Protein AF-A0A7H2PPA9-F1 (afdb_monomer)

pLDDT: mean 79.66, std 12.67, range [35.0, 95.62]

Sequence (380 aa):
MSDEASFTESSIQNNFTGNILQLFRIFIILRNLSYNLKTSIPIDGLESSKLYAEFEMTAIRISDFPLFYSPKSELNQTVKNLYSDIKEIINPYNSVFNTTVFNHTDNFNTIWRITNEINNIYISNKSNFKNTQQSNDLYFKIKPQFDSIKSTFDSFLDSIKVKQEISEINNKLEEVKLKSSELDDLIKKFEDSNASFKVFEEKQLNEKTKAVYTEIYNSEYKLANYYRRYTIGVFSVIALIAGFNFILPTVLGLISYRNGNGFLVPSVDIFFFIKTVFMLLLTAPGWYFAKESAKHRQVAYKAKIISSELTALPYYLADLEVKDRHEMRMKMADKFFGQELYNDKKSDSSNVSEQTKATTEAIKTINALLIKSSKMSDTQ

Secondary structure (DSSP, 8-state):
-HHHHHHHHHHHHHHHHHHHHHHHHHHHHHHHHHHHTTTT--BTTB-HHHHHHHHHHHHHHHHHHHHH--TTSTHHHHHHHHHHHHHHHH-TTTT---TTGGGSHHHHHHHHHHHHHHHHHHHHHHTT----HHHHHHHHHHHHHHHHHHHHHHHHHHHHHHHHHHHHHHHHHHHHHHHHHHHHHHHHHHHHHHHHHHHHHHHHHHHHHHHHHHHHHHHHHHHHHHHHHHHHHHHHHHHHHHHHHHHHHHHHHHHHHHTTS---PPP--HHHHHHHHHHHHHHHHHHHHHHHHHHHHHHHHHHHHHHHHHHHHHHHHTTS-HHHHHHHHHHHHHHHSS--SS---TTSHHHHHHHHHHHHHHHHHHHHHHHHHHHHHS--

Foldseek 3Di:
DVPVVVVVLVVLLVLLLVLLLLLLLLLLVQLLLLVVVCVDDCQPPDHSVNSNVLSVVLSVLSLCVLQQDDSPDPCSVVSVVLSVQLCCLQCVDPPDGDSCLSVDNVSVVSVVVSSVVSVCVSVVRVVVRPVDVSSVVSSVVSVVVSVVSNVVSVVVSVVVVVVVVVVVVVVVVVVVVVVVVVVVVVVVVVVVVVLVVVLVVLVVVLVVVLVVLVVLLVVLLVLLVVLVVVLCVLVVVLVVLVCCLVVVQVVVLVVCVVVVNHRDGPPCDPVNVVSVVVSVVSVVSSVVSNVSSVQSNLLSVVSVVLSVCSVCLSVVLVPDDPVVSVVVVVVVCVVPPPDDSPDPPPPVVVVVVVVVVVVVVVVVVVVVVVVVVVVVVVPD

Organism: NCBI:txid1530123

Mean predicted aligned error: 17.65 Å

Nearest PDB structures (foldseek):
  8i7r-assembly1_F1  TM=2.744E-01  e=3.784E+00  Mus musculus
  9cpc-assembly1_3W  TM=2.564E-01  e=8.596E+00  Sus scrofa

Solvent-accessible surface area (backbone atoms only — not comparable to full-atom values): 20292 Å² total; per-residue (Å²): 126,68,66,67,56,56,53,55,53,54,50,43,41,49,52,41,53,49,38,49,53,51,45,31,52,50,28,53,49,52,20,56,50,29,57,66,44,68,79,78,69,78,53,91,82,50,54,43,70,56,51,25,52,51,27,49,52,48,26,52,54,52,72,47,42,37,49,61,48,58,56,88,42,76,58,41,59,51,48,48,50,56,36,50,61,52,41,53,60,38,34,75,64,88,79,52,71,49,86,61,41,76,78,36,69,68,50,39,52,51,53,50,51,50,51,50,49,54,49,50,55,48,62,74,38,60,86,58,60,55,90,42,69,70,23,50,54,50,29,67,67,46,47,63,56,55,51,53,52,49,52,54,54,50,53,51,50,50,54,49,52,53,52,51,52,52,51,53,50,51,53,53,50,52,52,51,51,51,54,50,53,54,48,54,53,49,50,50,54,48,52,56,51,51,54,54,48,52,56,50,53,54,50,56,58,44,49,56,56,34,47,55,28,50,50,50,20,54,53,30,42,51,51,17,50,52,28,44,51,52,21,52,49,45,51,49,51,41,49,49,54,53,45,50,66,54,49,51,46,50,51,49,15,51,51,33,36,74,69,72,71,43,78,52,59,76,75,93,47,72,67,57,54,53,52,49,54,49,44,58,59,50,45,54,61,26,50,50,29,46,52,52,17,52,50,29,40,53,35,17,52,51,28,47,50,51,30,49,51,56,67,48,42,62,69,69,40,67,84,46,56,76,69,58,38,52,54,52,49,50,57,47,43,62,62,65,55,86,56,63,70,70,67,82,63,86,70,57,60,57,60,53,48,48,50,51,46,53,51,49,51,49,51,50,50,53,51,52,50,53,54,53,53,56,60,61,66,77,69,120

Structure (mmCIF, N/CA/C/O backbone):
data_AF-A0A7H2PPA9-F1
#
_entry.id   AF-A0A7H2PPA9-F1
#
loop_
_atom_site.group_PDB
_atom_site.id
_atom_site.type_symbol
_atom_site.label_atom_id
_atom_site.label_alt_id
_atom_site.label_comp_id
_atom_site.label_asym_id
_atom_site.label_entity_id
_atom_site.label_seq_id
_atom_site.pdbx_PDB_ins_code
_atom_site.Cartn_x
_atom_site.Cartn_y
_atom_site.Cartn_z
_atom_site.occupancy
_atom_site.B_iso_or_equiv
_atom_site.auth_seq_id
_atom_site.auth_comp_id
_atom_site.auth_asym_id
_atom_site.auth_atom_id
_atom_site.pdbx_PDB_model_num
ATOM 1 N N . MET A 1 1 ? -35.315 -11.544 83.934 1.00 55.69 1 MET A N 1
ATOM 2 C CA . MET A 1 1 ? -36.183 -11.034 82.846 1.00 55.69 1 MET A CA 1
ATOM 3 C C . MET A 1 1 ? -35.522 -9.943 81.986 1.00 55.69 1 MET A C 1
ATOM 5 O O . MET A 1 1 ? -36.081 -9.638 80.945 1.00 55.69 1 MET A O 1
ATOM 9 N N . SER A 1 2 ? -34.356 -9.372 82.338 1.00 60.31 2 SER A N 1
ATOM 10 C CA . SER A 1 2 ? -33.661 -8.375 81.488 1.00 60.31 2 SER A CA 1
ATOM 11 C C . SER A 1 2 ? -32.943 -8.978 80.275 1.00 60.31 2 SER A C 1
ATOM 13 O O . SER A 1 2 ? -32.916 -8.367 79.209 1.00 60.31 2 SER A O 1
ATOM 15 N N . ASP A 1 3 ? -32.388 -10.182 80.418 1.00 56.28 3 ASP A N 1
ATOM 16 C CA . ASP A 1 3 ? -31.442 -10.712 79.427 1.00 56.28 3 ASP A CA 1
ATOM 17 C C . ASP A 1 3 ? -32.147 -11.242 78.166 1.00 56.28 3 ASP A C 1
ATOM 19 O O . ASP A 1 3 ? -31.686 -10.989 77.053 1.00 56.28 3 ASP A O 1
ATOM 23 N N . GLU A 1 4 ? -33.331 -11.851 78.303 1.00 60.19 4 GLU A N 1
ATOM 24 C CA . GLU A 1 4 ? -34.163 -12.301 77.169 1.00 60.19 4 GLU A CA 1
ATOM 25 C C . GLU A 1 4 ? -34.665 -11.147 76.287 1.00 60.19 4 GLU A C 1
ATOM 27 O O . GLU A 1 4 ? -34.706 -11.281 75.060 1.00 60.19 4 GLU A O 1
ATOM 32 N N . ALA A 1 5 ? -34.999 -9.998 76.887 1.00 62.50 5 ALA A N 1
ATOM 33 C CA . ALA A 1 5 ? -35.457 -8.813 76.159 1.00 62.50 5 ALA A CA 1
ATOM 34 C C . ALA A 1 5 ? -34.324 -8.176 75.332 1.00 62.50 5 ALA A C 1
ATOM 36 O O . ALA A 1 5 ? -34.537 -7.744 74.198 1.00 62.50 5 ALA A O 1
ATOM 37 N N . SER A 1 6 ? -33.097 -8.174 75.866 1.00 60.34 6 SER A N 1
ATOM 38 C CA . SER A 1 6 ? -31.919 -7.663 75.152 1.00 60.34 6 SER A CA 1
ATOM 39 C C . SER A 1 6 ? -31.550 -8.526 73.934 1.00 60.34 6 SER A C 1
ATOM 41 O O . SER A 1 6 ? -31.200 -8.007 72.869 1.00 60.34 6 SER A O 1
ATOM 43 N N . PHE A 1 7 ? -31.705 -9.849 74.054 1.00 64.12 7 PHE A N 1
ATOM 44 C CA . PHE A 1 7 ? -31.410 -10.793 72.981 1.00 64.12 7 PHE A CA 1
ATOM 45 C C . PHE A 1 7 ? -32.392 -10.647 71.809 1.00 64.12 7 PHE A C 1
ATOM 47 O O . PHE A 1 7 ? -31.973 -10.570 70.649 1.00 64.12 7 PHE A O 1
ATOM 54 N N . THR A 1 8 ? -33.691 -10.528 72.103 1.00 72.00 8 THR A N 1
ATOM 55 C CA . THR A 1 8 ? -34.739 -10.346 71.082 1.00 72.00 8 THR A CA 1
ATOM 56 C C . THR A 1 8 ? -34.594 -9.023 70.329 1.00 72.00 8 THR A C 1
ATOM 58 O O . THR A 1 8 ? -34.732 -9.001 69.105 1.00 72.00 8 THR A O 1
ATOM 61 N N . GLU A 1 9 ? -34.241 -7.934 71.015 1.00 74.50 9 GLU A N 1
ATOM 62 C CA . GLU A 1 9 ? -34.043 -6.625 70.382 1.00 74.50 9 GLU A CA 1
ATOM 63 C C . GLU A 1 9 ? -32.845 -6.612 69.416 1.00 74.50 9 GLU A C 1
ATOM 65 O O . GLU A 1 9 ? -32.954 -6.097 68.299 1.00 74.50 9 GLU A O 1
ATOM 70 N N . SER A 1 10 ? -31.740 -7.272 69.785 1.00 80.19 10 SER A N 1
ATOM 71 C CA . SER A 1 10 ? -30.561 -7.399 68.916 1.00 80.19 10 SER A CA 1
ATOM 72 C C . SER A 1 10 ? -30.845 -8.204 67.638 1.00 80.19 10 SER A C 1
ATOM 74 O O . SER A 1 10 ? -30.393 -7.840 66.550 1.00 80.19 10 SER A O 1
ATOM 76 N N . SER A 1 11 ? -31.650 -9.269 67.740 1.00 83.75 11 SER A N 1
ATOM 77 C CA . SER A 1 11 ? -32.014 -10.125 66.606 1.00 83.75 11 SER A CA 1
ATOM 78 C C . SER A 1 11 ? -32.877 -9.379 65.586 1.00 83.75 11 SER A C 1
ATOM 80 O O . SER A 1 11 ? -32.616 -9.433 64.382 1.00 83.75 11 SER A O 1
ATOM 82 N N . ILE A 1 12 ? -33.865 -8.613 66.059 1.00 83.94 12 ILE A N 1
ATOM 83 C CA . ILE A 1 12 ? -34.754 -7.811 65.207 1.00 83.94 12 ILE A CA 1
ATOM 84 C C . ILE A 1 12 ? -33.955 -6.743 64.446 1.00 83.94 12 ILE A C 1
ATOM 86 O O . ILE A 1 12 ? -34.128 -6.591 63.235 1.00 83.94 12 ILE A O 1
ATOM 90 N N . GLN A 1 13 ? -33.037 -6.051 65.128 1.00 85.00 13 GLN A N 1
ATOM 91 C CA . GLN A 1 13 ? -32.164 -5.050 64.513 1.00 85.00 13 GLN A CA 1
ATOM 92 C C . GLN A 1 13 ? -31.228 -5.649 63.456 1.00 85.00 13 GLN A C 1
ATOM 94 O O . GLN A 1 13 ? -31.059 -5.061 62.383 1.00 85.00 13 GLN A O 1
ATOM 99 N N . ASN A 1 14 ? -30.651 -6.820 63.730 1.00 86.88 14 ASN A N 1
ATOM 100 C CA . ASN A 1 14 ? -29.782 -7.517 62.784 1.00 86.88 14 ASN A CA 1
ATOM 101 C C . ASN A 1 14 ? -30.550 -7.976 61.537 1.00 86.88 14 ASN A C 1
ATOM 103 O O . ASN A 1 14 ? -30.066 -7.785 60.422 1.00 86.88 14 ASN A O 1
ATOM 107 N N . ASN A 1 15 ? -31.764 -8.508 61.704 1.00 88.12 15 ASN A N 1
ATOM 108 C CA . ASN A 1 15 ? -32.611 -8.935 60.587 1.00 88.12 15 ASN A CA 1
ATOM 109 C C . ASN A 1 15 ? -33.024 -7.756 59.695 1.00 88.12 15 ASN A C 1
ATOM 111 O O . ASN A 1 15 ? -32.914 -7.843 58.474 1.00 88.12 15 ASN A O 1
ATOM 115 N N . PHE A 1 16 ? -33.444 -6.638 60.295 1.00 89.12 16 PHE A N 1
ATOM 116 C CA . PHE A 1 16 ? -33.800 -5.423 59.557 1.00 89.12 16 PHE A CA 1
ATOM 117 C C . PHE A 1 16 ? -32.611 -4.882 58.754 1.00 89.12 16 PHE A C 1
ATOM 119 O O . PHE A 1 16 ? -32.708 -4.680 57.544 1.00 89.12 16 PHE A O 1
ATOM 126 N N . THR A 1 17 ? -31.461 -4.726 59.417 1.00 89.75 17 THR A N 1
ATOM 127 C CA . THR A 1 17 ? -30.213 -4.258 58.795 1.00 89.75 17 THR A CA 1
ATOM 128 C C . THR A 1 17 ? -29.793 -5.170 57.643 1.00 89.75 17 THR A C 1
ATOM 130 O O . THR A 1 17 ? -29.489 -4.695 56.550 1.00 89.75 17 THR A O 1
ATOM 133 N N . GLY A 1 18 ? -29.830 -6.488 57.864 1.00 91.62 18 GLY A N 1
ATOM 134 C CA . GLY A 1 18 ? -29.508 -7.485 56.849 1.00 91.62 18 GLY A CA 1
ATOM 135 C C . GLY A 1 18 ? -30.418 -7.386 55.627 1.00 91.62 18 GLY A C 1
ATOM 136 O O . GLY A 1 18 ? -29.920 -7.342 54.505 1.00 91.62 18 GLY A O 1
ATOM 137 N N . ASN A 1 19 ? -31.734 -7.282 55.825 1.00 92.31 19 ASN A N 1
ATOM 138 C CA . ASN A 1 19 ? -32.690 -7.192 54.719 1.00 92.31 19 ASN A CA 1
ATOM 139 C C . ASN A 1 19 ? -32.488 -5.921 53.881 1.00 92.31 19 ASN A C 1
ATOM 141 O O . ASN A 1 19 ? -32.487 -6.003 52.654 1.00 92.31 19 ASN A O 1
ATOM 145 N N . ILE A 1 20 ? -32.257 -4.763 54.513 1.00 93.06 20 ILE A N 1
ATOM 146 C CA . ILE A 1 20 ? -32.010 -3.504 53.788 1.00 93.06 20 ILE A CA 1
ATOM 147 C C . ILE A 1 20 ? -30.707 -3.576 52.988 1.00 93.06 20 ILE A C 1
ATOM 149 O O . ILE A 1 20 ? -30.682 -3.183 51.824 1.00 93.06 20 ILE A O 1
ATOM 153 N N . LEU A 1 21 ? -29.632 -4.115 53.568 1.00 92.81 21 LEU A N 1
ATOM 154 C CA . LEU A 1 21 ? -28.358 -4.280 52.860 1.00 92.81 21 LEU A CA 1
ATOM 155 C C . LEU A 1 21 ? -28.483 -5.217 51.656 1.00 92.81 21 LEU A C 1
ATOM 157 O O . LEU A 1 21 ? -27.908 -4.947 50.601 1.00 92.81 21 LEU A O 1
ATOM 161 N N . GLN A 1 22 ? -29.247 -6.303 51.787 1.00 92.44 22 GLN A N 1
ATOM 162 C CA . GLN A 1 22 ? -29.482 -7.223 50.676 1.00 92.44 22 GLN A CA 1
ATOM 163 C C . GLN A 1 22 ? -30.367 -6.601 49.593 1.00 92.44 22 GLN A C 1
ATOM 165 O O . GLN A 1 22 ? -30.058 -6.751 48.412 1.00 92.44 22 GLN A O 1
ATOM 170 N N . LEU A 1 23 ? -31.411 -5.856 49.970 1.00 93.44 23 LEU A N 1
ATOM 171 C CA . LEU A 1 23 ? -32.220 -5.075 49.031 1.00 93.44 23 LEU A CA 1
ATOM 172 C C . LEU A 1 23 ? -31.363 -4.060 48.271 1.00 93.44 23 LEU A C 1
ATOM 174 O O . LEU A 1 23 ? -31.394 -4.023 47.044 1.00 93.44 23 LEU A O 1
ATOM 178 N N . PHE A 1 24 ? -30.535 -3.294 48.981 1.00 95.25 24 PHE A N 1
ATOM 179 C CA . PHE A 1 24 ? -29.609 -2.344 48.372 1.00 95.25 24 PHE A CA 1
ATOM 180 C C . PHE A 1 24 ? -28.678 -3.031 47.370 1.00 95.25 24 PHE A C 1
ATOM 182 O O . PHE A 1 24 ? -28.563 -2.605 46.221 1.00 95.25 24 PHE A O 1
ATOM 189 N N . ARG A 1 25 ? -28.057 -4.144 47.780 1.00 93.50 25 ARG A N 1
ATOM 190 C CA . ARG A 1 25 ? -27.177 -4.941 46.921 1.00 93.50 25 ARG A CA 1
ATOM 191 C C . ARG A 1 25 ? -27.890 -5.395 45.651 1.00 93.50 25 ARG A C 1
ATOM 193 O O . ARG A 1 25 ? -27.330 -5.285 44.566 1.00 93.50 25 ARG A O 1
ATOM 200 N N . ILE A 1 26 ? -29.117 -5.881 45.785 1.00 93.19 26 ILE A N 1
ATOM 201 C CA . ILE A 1 26 ? -29.954 -6.314 44.670 1.00 93.19 26 ILE A CA 1
ATOM 202 C C . ILE A 1 26 ? -30.191 -5.172 43.676 1.00 93.19 26 ILE A C 1
ATOM 204 O O . ILE A 1 26 ? -29.949 -5.352 42.484 1.00 93.19 26 ILE A O 1
ATOM 208 N N . PHE A 1 27 ? -30.589 -3.991 44.148 1.00 94.50 27 PHE A N 1
ATOM 209 C CA . PHE A 1 27 ? -30.858 -2.849 43.271 1.00 94.50 27 PHE A CA 1
ATOM 210 C C . PHE A 1 27 ? -29.602 -2.320 42.572 1.00 94.50 27 PHE A C 1
ATOM 212 O O . PHE A 1 27 ? -29.665 -1.939 41.405 1.00 94.50 27 PHE A O 1
ATOM 219 N N . ILE A 1 28 ? -28.440 -2.380 43.224 1.00 93.62 28 ILE A N 1
ATOM 220 C CA . ILE A 1 28 ? -27.158 -2.056 42.586 1.00 93.62 28 ILE A CA 1
ATOM 221 C C . ILE A 1 28 ? -26.791 -3.080 41.495 1.00 93.62 28 ILE A C 1
ATOM 223 O O . ILE A 1 28 ? -26.263 -2.703 40.445 1.00 93.62 28 ILE A O 1
ATOM 227 N N . ILE A 1 29 ? -27.110 -4.365 41.686 1.00 91.00 29 ILE A N 1
ATOM 228 C CA . ILE A 1 29 ? -26.921 -5.373 40.632 1.00 91.00 29 ILE A CA 1
ATOM 229 C C . ILE A 1 29 ? -27.887 -5.122 39.466 1.00 91.00 29 ILE A C 1
ATOM 231 O O . ILE A 1 29 ? -27.452 -5.125 38.315 1.00 91.00 29 ILE A O 1
ATOM 235 N N . LEU A 1 30 ? -29.168 -4.848 39.743 1.00 91.25 30 LEU A N 1
ATOM 236 C CA . LEU A 1 30 ? -30.161 -4.507 38.715 1.00 91.25 30 LEU A CA 1
ATOM 237 C C . LEU A 1 30 ? -29.747 -3.265 37.914 1.00 91.25 30 LEU A C 1
ATOM 239 O O . LEU A 1 30 ? -29.817 -3.278 36.685 1.00 91.25 30 LEU A O 1
ATOM 243 N N . ARG A 1 31 ? -29.217 -2.235 38.586 1.00 92.62 31 ARG A N 1
ATOM 244 C CA . ARG A 1 31 ? -28.591 -1.066 37.952 1.00 92.62 31 ARG A CA 1
ATOM 245 C C . ARG A 1 31 ? -27.477 -1.492 36.990 1.00 92.62 31 ARG A C 1
ATOM 247 O O . ARG A 1 31 ? -27.517 -1.132 35.815 1.00 92.62 31 ARG A O 1
ATOM 254 N N . ASN A 1 32 ? -26.511 -2.293 37.440 1.00 90.19 32 ASN A N 1
ATOM 255 C CA . ASN A 1 32 ? -25.398 -2.736 36.590 1.00 90.19 32 ASN A CA 1
ATOM 256 C C . ASN A 1 32 ? -25.862 -3.586 35.392 1.00 90.19 32 ASN A C 1
ATOM 258 O O . ASN A 1 32 ? -25.313 -3.466 34.299 1.00 90.19 32 ASN A O 1
ATOM 262 N N . LEU A 1 33 ? -26.891 -4.416 35.563 1.00 87.62 33 LEU A N 1
ATOM 263 C CA . LEU A 1 33 ? -27.477 -5.185 34.465 1.00 87.62 33 LEU A CA 1
ATOM 264 C C . LEU A 1 33 ? -28.202 -4.295 33.453 1.00 87.62 33 LEU A C 1
ATOM 266 O O . LEU A 1 33 ? -28.014 -4.465 32.250 1.00 87.62 33 LEU A O 1
ATOM 270 N N . SER A 1 34 ? -28.967 -3.307 33.923 1.00 87.75 34 SER A N 1
ATOM 271 C CA . SER A 1 34 ? -29.642 -2.342 33.046 1.00 87.75 34 SER A CA 1
ATOM 272 C C . SER A 1 34 ? -28.659 -1.524 32.198 1.00 87.75 34 SER A C 1
ATOM 274 O O . SER A 1 34 ? -28.964 -1.194 31.053 1.00 87.75 34 SER A O 1
ATOM 276 N N . TYR A 1 35 ? -27.445 -1.274 32.707 1.00 85.88 35 TYR A N 1
ATOM 277 C CA . TYR A 1 35 ? -26.369 -0.650 31.936 1.00 85.88 35 TYR A CA 1
ATOM 278 C C . TYR A 1 35 ? -25.933 -1.521 30.748 1.00 85.88 35 TYR A C 1
ATOM 280 O O . TYR A 1 35 ? -25.813 -1.022 29.629 1.00 85.88 35 TYR A O 1
ATOM 288 N N . ASN A 1 36 ? -25.755 -2.827 30.967 1.00 79.31 36 ASN A N 1
ATOM 289 C CA . ASN A 1 36 ? -25.350 -3.769 29.917 1.00 79.31 36 ASN A CA 1
ATOM 290 C C . ASN A 1 36 ? -26.446 -4.002 28.860 1.00 79.31 36 ASN A C 1
ATOM 292 O O . ASN A 1 36 ? -26.137 -4.285 27.702 1.00 79.31 36 ASN A O 1
ATOM 296 N N . LEU A 1 37 ? -27.718 -3.822 29.227 1.00 73.56 37 LEU A N 1
ATOM 297 C CA . LEU A 1 37 ? -28.871 -3.940 28.325 1.00 73.56 37 LEU A CA 1
ATOM 298 C C . LEU A 1 37 ? -29.005 -2.800 27.303 1.00 73.56 37 LEU A C 1
ATOM 300 O O . LEU A 1 37 ? -29.861 -2.876 26.423 1.00 73.56 37 LEU A O 1
ATOM 304 N N . LYS A 1 38 ? -28.140 -1.773 27.334 1.00 60.12 38 LYS A N 1
ATOM 305 C CA . LYS A 1 38 ? -28.051 -0.738 26.279 1.00 60.12 38 LYS A CA 1
ATOM 306 C C . LYS A 1 38 ? -27.829 -1.289 24.859 1.00 60.12 38 LYS A C 1
ATOM 308 O O . LYS A 1 38 ? -27.916 -0.533 23.899 1.00 60.12 38 LYS A O 1
ATOM 313 N N . THR A 1 39 ? -27.625 -2.592 24.708 1.00 52.12 39 THR A N 1
ATOM 314 C CA . THR A 1 39 ? -27.457 -3.317 23.447 1.00 52.12 39 THR A CA 1
ATOM 315 C C . THR A 1 39 ? -28.772 -3.838 22.829 1.00 52.12 39 THR A C 1
ATOM 317 O O . THR A 1 39 ? -28.777 -4.917 22.257 1.00 52.12 39 THR A O 1
ATOM 320 N N . SER A 1 40 ? -29.856 -3.042 22.820 1.00 47.12 40 SER A N 1
ATOM 321 C CA . SER A 1 40 ? -31.049 -3.193 21.936 1.00 47.12 40 SER A CA 1
ATOM 322 C C . SER A 1 40 ? -32.228 -4.102 22.345 1.00 47.12 40 SER A C 1
ATOM 324 O O . SER A 1 40 ? -32.910 -4.633 21.474 1.00 47.12 40 SER A O 1
ATOM 326 N N . ILE A 1 41 ? -32.570 -4.221 23.634 1.00 53.03 41 ILE A N 1
ATOM 327 C CA . ILE A 1 41 ? -33.858 -4.836 24.025 1.00 53.03 41 ILE A CA 1
ATOM 328 C C . ILE A 1 41 ? -34.828 -3.743 24.501 1.00 53.03 41 ILE A C 1
ATOM 330 O O . ILE A 1 41 ? -34.641 -3.211 25.597 1.00 53.03 41 ILE A O 1
ATOM 334 N N . PRO A 1 42 ? -35.849 -3.365 23.706 1.00 53.09 42 PRO A N 1
ATOM 335 C CA . PRO A 1 42 ? -36.937 -2.530 24.196 1.00 53.09 42 PRO A CA 1
ATOM 336 C C . PRO A 1 42 ? -37.785 -3.353 25.174 1.00 53.09 42 PRO A C 1
ATOM 338 O O . PRO A 1 42 ? -38.498 -4.267 24.771 1.00 53.09 42 PRO A O 1
ATOM 341 N N . ILE A 1 43 ? -37.696 -3.030 26.463 1.00 60.06 43 ILE A N 1
ATOM 342 C CA . ILE A 1 43 ? -38.584 -3.570 27.496 1.00 60.06 43 ILE A CA 1
ATOM 343 C C . ILE A 1 43 ? -39.748 -2.582 27.610 1.00 60.06 43 ILE A C 1
ATOM 345 O O . ILE A 1 43 ? -39.569 -1.488 28.142 1.00 60.06 43 ILE A O 1
ATOM 349 N N . ASP A 1 44 ? -40.899 -2.918 27.024 1.00 61.50 44 ASP A N 1
ATOM 350 C CA . ASP A 1 44 ? -42.163 -2.165 27.133 1.00 61.50 44 ASP A CA 1
ATOM 351 C C . ASP A 1 44 ? -42.050 -0.635 26.924 1.00 61.50 44 ASP A C 1
ATOM 353 O O . ASP A 1 44 ? -42.719 0.163 27.579 1.00 61.50 44 ASP A O 1
ATOM 357 N N . GLY A 1 45 ? -41.181 -0.193 26.006 1.00 64.25 45 GLY A N 1
ATOM 358 C CA . GLY A 1 45 ? -41.003 1.229 25.676 1.00 64.25 45 GLY A CA 1
ATOM 359 C C . GLY A 1 45 ? -40.210 2.057 26.699 1.00 64.25 45 GLY A C 1
ATOM 360 O O . GLY A 1 45 ? -40.049 3.264 26.499 1.00 64.25 45 GLY A O 1
ATOM 361 N N . LEU A 1 46 ? -39.670 1.448 27.764 1.00 69.06 46 LEU A N 1
ATOM 362 C CA . LEU A 1 46 ? -38.721 2.111 28.659 1.00 69.06 46 LEU A CA 1
ATOM 363 C C . LEU A 1 46 ? -37.302 2.057 28.079 1.00 69.06 46 LEU A C 1
ATOM 365 O O . LEU A 1 46 ? -36.743 0.993 27.819 1.00 69.06 46 LEU A O 1
ATOM 369 N N . GLU A 1 47 ? -36.682 3.227 27.927 1.00 77.62 47 GLU A N 1
ATOM 370 C CA . GLU A 1 47 ? -35.264 3.317 27.582 1.00 77.62 47 GLU A CA 1
ATOM 371 C C . GLU A 1 47 ? -34.396 2.762 28.723 1.00 77.62 47 GLU A C 1
ATOM 373 O O . GLU A 1 47 ? -34.606 3.071 29.899 1.00 77.62 47 GLU A O 1
ATOM 378 N N . SER A 1 48 ? -33.359 1.995 28.383 1.00 74.88 48 SER A N 1
ATOM 379 C CA . SER A 1 48 ? -32.411 1.419 29.352 1.00 74.88 48 SER A CA 1
ATOM 380 C C . SER A 1 48 ? -31.695 2.474 30.206 1.00 74.88 48 SER A C 1
ATOM 382 O O . SER A 1 48 ? -31.354 2.216 31.359 1.00 74.88 48 SER A O 1
ATOM 384 N N . SER A 1 49 ? -31.523 3.690 29.680 1.00 80.75 49 SER A N 1
ATOM 385 C CA . SER A 1 49 ? -31.034 4.859 30.422 1.00 80.75 49 SER A CA 1
ATOM 386 C C . SER A 1 49 ? -31.949 5.235 31.593 1.00 80.75 49 SER A C 1
ATOM 388 O O . SER A 1 49 ? -31.455 5.549 32.676 1.00 80.75 49 SER A O 1
ATOM 390 N N . LYS A 1 50 ? -33.272 5.169 31.398 1.00 87.69 50 LYS A N 1
ATOM 391 C CA . LYS A 1 50 ? -34.274 5.477 32.426 1.00 87.69 50 LYS A CA 1
ATOM 392 C C . LYS A 1 50 ? -34.313 4.387 33.495 1.00 87.69 50 LYS A C 1
ATOM 394 O O . LYS A 1 50 ? -34.368 4.710 34.675 1.00 87.69 50 LYS A O 1
ATOM 399 N N . LEU A 1 51 ? -34.202 3.116 33.095 1.00 88.56 51 LEU A N 1
ATOM 400 C CA . LEU A 1 51 ? -34.123 1.984 34.030 1.00 88.56 51 LEU A CA 1
ATOM 401 C C . LEU A 1 51 ? -32.892 2.061 34.936 1.00 88.56 51 LEU A C 1
ATOM 403 O O . LEU A 1 51 ? -33.007 1.884 36.147 1.00 88.56 51 LEU A O 1
ATOM 407 N N . TYR A 1 52 ? -31.731 2.377 34.359 1.00 91.25 52 TYR A N 1
ATOM 408 C CA . TYR A 1 52 ? -30.501 2.579 35.121 1.00 91.25 52 TYR A CA 1
ATOM 409 C C . TYR A 1 52 ? -30.675 3.653 36.198 1.00 91.25 52 TYR A C 1
ATOM 411 O O . TYR A 1 52 ? -30.378 3.408 37.369 1.00 91.25 52 TYR A O 1
ATOM 419 N N . ALA A 1 53 ? -31.196 4.819 35.804 1.00 92.69 53 ALA A N 1
ATOM 420 C CA . ALA A 1 53 ? -31.419 5.931 36.717 1.00 92.69 53 ALA A CA 1
ATOM 421 C C . ALA A 1 53 ? -32.418 5.564 37.824 1.00 92.69 53 ALA A C 1
ATOM 423 O O . ALA A 1 53 ? -32.186 5.883 38.988 1.00 92.69 53 ALA A O 1
ATOM 424 N N . GLU A 1 54 ? -33.495 4.848 37.495 1.00 93.75 54 GLU A N 1
ATOM 425 C CA . GLU A 1 54 ? -34.508 4.487 38.487 1.00 93.75 54 GLU A CA 1
ATOM 426 C C . GLU A 1 54 ? -33.987 3.471 39.514 1.00 93.75 54 GLU A C 1
ATOM 428 O O . GLU A 1 54 ? -34.243 3.615 40.713 1.00 93.75 54 GLU A O 1
ATOM 433 N N . PHE A 1 55 ? -33.202 2.474 39.091 1.00 94.38 55 PHE A N 1
ATOM 434 C CA . PHE A 1 55 ? -32.583 1.529 40.025 1.00 94.38 55 PHE A CA 1
ATOM 435 C C . PHE A 1 55 ? -31.508 2.183 40.894 1.00 94.38 55 PHE A C 1
ATOM 437 O O . PHE A 1 55 ? -31.411 1.862 42.080 1.00 94.38 55 PHE A O 1
ATOM 444 N N . GLU A 1 56 ? -30.749 3.138 40.352 1.00 94.75 56 GLU A N 1
ATOM 445 C CA . GLU A 1 56 ? -29.813 3.943 41.139 1.00 94.75 56 GLU A CA 1
ATOM 446 C C . GLU A 1 56 ? -30.540 4.785 42.194 1.00 94.75 56 GLU A C 1
ATOM 448 O O . GLU A 1 56 ? -30.195 4.729 43.377 1.00 94.75 56 GLU A O 1
ATOM 453 N N . MET A 1 57 ? -31.594 5.501 41.798 1.00 95.31 57 MET A N 1
ATOM 454 C CA . MET A 1 57 ? -32.408 6.287 42.725 1.00 95.31 57 MET A CA 1
ATOM 455 C C . MET A 1 57 ? -33.053 5.409 43.795 1.00 95.31 57 MET A C 1
ATOM 457 O O . MET A 1 57 ? -33.093 5.784 44.966 1.00 95.31 57 MET A O 1
ATOM 461 N N . THR A 1 58 ? -33.510 4.216 43.430 1.00 95.62 58 THR A N 1
ATOM 462 C CA . THR A 1 58 ? -34.116 3.274 44.376 1.00 95.62 58 THR A CA 1
ATOM 463 C C . THR A 1 58 ? -33.098 2.726 45.369 1.00 95.62 58 THR A C 1
ATOM 465 O O . THR A 1 58 ? -33.390 2.679 46.562 1.00 95.62 58 THR A O 1
ATOM 468 N N . ALA A 1 59 ? -31.874 2.417 44.933 1.00 95.00 59 ALA A N 1
ATOM 469 C CA . ALA A 1 59 ? -30.786 2.062 45.842 1.00 95.00 59 ALA A CA 1
ATOM 470 C C . ALA A 1 59 ? -30.479 3.200 46.836 1.00 95.00 59 ALA A C 1
ATOM 472 O O . ALA A 1 59 ? -30.337 2.950 48.033 1.00 95.00 59 ALA A O 1
ATOM 473 N N . ILE A 1 60 ? -30.445 4.455 46.373 1.00 94.25 60 ILE A N 1
ATOM 474 C CA . ILE A 1 60 ? -30.247 5.623 47.248 1.00 94.25 60 ILE A CA 1
ATOM 475 C C . ILE A 1 60 ? -31.370 5.712 48.292 1.00 94.25 60 ILE A C 1
ATOM 477 O O . ILE A 1 60 ? -31.080 5.798 49.485 1.00 94.25 60 ILE A O 1
ATOM 481 N N . ARG A 1 61 ? -32.638 5.587 47.873 1.00 94.62 61 ARG A N 1
ATOM 482 C CA . ARG A 1 61 ? -33.803 5.597 48.781 1.00 94.62 61 ARG A CA 1
ATOM 483 C C . ARG A 1 61 ? -33.702 4.506 49.853 1.00 94.62 61 ARG A C 1
ATOM 485 O O . ARG A 1 61 ? -33.944 4.790 51.022 1.00 94.62 61 ARG A O 1
ATOM 492 N N . ILE A 1 62 ? -33.306 3.286 49.478 1.00 93.44 62 ILE A N 1
ATOM 493 C CA . ILE A 1 62 ? -33.095 2.169 50.418 1.00 93.44 62 ILE A CA 1
ATOM 494 C C . ILE A 1 62 ? -31.992 2.508 51.429 1.00 93.44 62 ILE A C 1
ATOM 496 O O . ILE A 1 62 ? -32.135 2.211 52.614 1.00 93.44 62 ILE A O 1
ATOM 500 N N . SER A 1 63 ? -30.904 3.147 50.986 1.00 92.81 63 SER A N 1
ATOM 501 C CA . SER A 1 63 ? -29.791 3.518 51.873 1.00 92.81 63 SER A CA 1
ATOM 502 C C . SER A 1 63 ? -30.178 4.551 52.938 1.00 92.81 63 SER A C 1
ATOM 504 O O . SER A 1 63 ? -29.559 4.596 54.001 1.00 92.81 63 SER A O 1
ATOM 506 N N . ASP A 1 64 ? -31.238 5.322 52.686 1.00 90.88 64 ASP A N 1
ATOM 507 C CA . ASP A 1 64 ? -31.771 6.312 53.617 1.00 90.88 64 ASP A CA 1
ATOM 508 C C . ASP A 1 64 ? -32.798 5.716 54.599 1.00 90.88 64 ASP A C 1
ATOM 510 O O . ASP A 1 64 ? -33.130 6.359 55.588 1.00 90.88 64 ASP A O 1
ATOM 514 N N . PHE A 1 65 ? -33.302 4.490 54.392 1.00 90.06 65 PHE A N 1
ATOM 515 C CA . PHE A 1 65 ? -34.307 3.876 55.280 1.00 90.06 65 PHE A CA 1
ATOM 516 C C . PHE A 1 65 ? -33.930 3.900 56.775 1.00 90.06 65 PHE A C 1
ATOM 518 O O . PHE A 1 65 ? -34.798 4.228 57.588 1.00 90.06 65 PHE A O 1
ATOM 525 N N . PRO A 1 66 ? -32.673 3.640 57.185 1.00 87.12 66 PRO A N 1
ATOM 526 C CA . PRO A 1 66 ? -32.285 3.741 58.592 1.00 87.12 66 PRO A CA 1
ATOM 527 C C . PRO A 1 66 ? -32.477 5.136 59.216 1.00 87.12 66 PRO A C 1
ATOM 529 O O . PRO A 1 66 ? -32.558 5.231 60.435 1.00 87.12 66 PRO A O 1
ATOM 532 N N . LEU A 1 67 ? -32.574 6.205 58.412 1.00 81.44 67 LEU A N 1
ATOM 533 C CA . LEU A 1 67 ? -32.845 7.567 58.893 1.00 81.44 67 LEU A CA 1
ATOM 534 C C . LEU A 1 67 ? -34.305 7.778 59.300 1.00 81.44 67 LEU A C 1
ATOM 536 O O . LEU A 1 67 ? -34.596 8.636 60.132 1.00 81.44 67 LEU A O 1
ATOM 540 N N . PHE A 1 68 ? -35.225 7.031 58.693 1.00 78.19 68 PHE A N 1
ATOM 541 C CA . PHE A 1 68 ? -36.661 7.235 58.880 1.00 78.19 68 PHE A CA 1
ATOM 542 C C . PHE A 1 68 ? -37.290 6.192 59.810 1.00 78.19 68 PHE A C 1
ATOM 544 O O . PHE A 1 68 ? -38.377 6.434 60.336 1.00 78.19 68 PHE A O 1
ATOM 551 N N . TYR A 1 69 ? -36.636 5.042 60.031 1.00 77.31 69 TYR A N 1
ATOM 552 C CA . TYR A 1 69 ? -37.276 3.895 60.680 1.00 77.31 69 TYR A CA 1
ATOM 553 C C . TYR A 1 69 ? -36.399 3.167 61.692 1.00 77.31 69 TYR A C 1
ATOM 555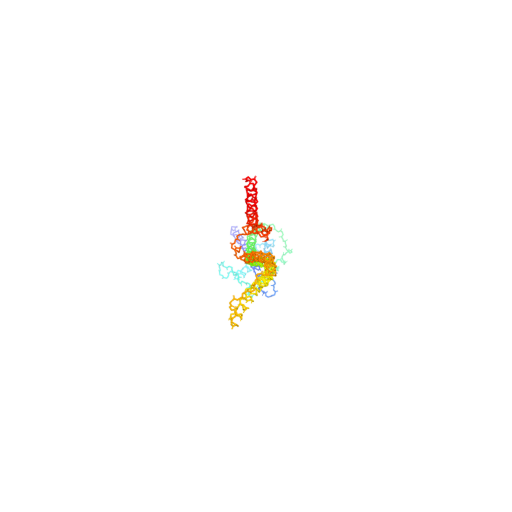 O O . TYR A 1 69 ? -35.230 2.870 61.452 1.00 77.31 69 TYR A O 1
ATOM 563 N N . SER A 1 70 ? -37.032 2.774 62.800 1.00 76.69 70 SER A N 1
ATOM 564 C CA . SER A 1 70 ? -36.445 1.865 63.778 1.00 76.69 70 SER A CA 1
ATOM 565 C C . SER A 1 70 ? -36.775 0.397 63.449 1.00 76.69 70 SER A C 1
ATOM 567 O O . SER A 1 70 ? -37.812 0.114 62.833 1.00 76.69 70 SER A O 1
ATOM 569 N N . PRO A 1 71 ? -35.962 -0.571 63.918 1.00 76.69 71 PRO A N 1
ATOM 570 C CA . PRO A 1 71 ? -36.202 -2.002 63.695 1.00 76.69 71 PRO A CA 1
ATOM 571 C C . PRO A 1 71 ? -37.532 -2.534 64.251 1.00 76.69 71 PRO A C 1
ATOM 573 O O . PRO A 1 71 ? -37.998 -3.592 63.831 1.00 76.69 71 PRO A O 1
ATOM 576 N N . LYS A 1 72 ? -38.137 -1.815 65.208 1.00 76.38 72 LYS A N 1
ATOM 577 C CA . LYS A 1 72 ? -39.417 -2.165 65.844 1.00 76.38 72 LYS A CA 1
ATOM 578 C C . LYS A 1 72 ? -40.640 -1.641 65.072 1.00 76.38 72 LYS A C 1
ATOM 580 O O . LYS A 1 72 ? -41.762 -1.859 65.511 1.00 76.38 72 LYS A O 1
ATOM 585 N N . SER A 1 73 ? -40.438 -0.925 63.965 1.00 77.19 73 SER A N 1
ATOM 586 C CA . SER A 1 73 ? -41.530 -0.390 63.145 1.00 77.19 73 SER A CA 1
ATOM 587 C C . SER A 1 73 ? -42.241 -1.480 62.334 1.00 77.19 73 SER A C 1
ATOM 589 O O . SER A 1 73 ? -41.641 -2.496 61.975 1.00 77.19 73 SER A O 1
ATOM 591 N N . GLU A 1 74 ? -43.505 -1.233 61.975 1.00 81.00 74 GLU A N 1
ATOM 592 C CA . GLU A 1 74 ? -44.278 -2.077 61.043 1.00 81.00 74 GLU A CA 1
ATOM 593 C C . GLU A 1 74 ? -43.549 -2.275 59.702 1.00 81.00 74 GLU A C 1
ATOM 595 O O . GLU A 1 74 ? -43.666 -3.322 59.064 1.00 81.00 74 GLU A O 1
ATOM 600 N N . LEU A 1 75 ? -42.697 -1.314 59.326 1.00 79.88 75 LEU A N 1
ATOM 601 C CA . LEU A 1 75 ? -41.896 -1.371 58.113 1.00 79.88 75 LEU A CA 1
ATOM 602 C C . LEU A 1 75 ? -40.905 -2.538 58.088 1.00 79.88 75 LEU A C 1
ATOM 604 O O . LEU A 1 75 ? -40.524 -2.974 57.008 1.00 79.88 75 LEU A O 1
ATOM 608 N N . ASN A 1 76 ? -40.477 -3.073 59.233 1.00 84.44 76 ASN A N 1
ATOM 609 C CA . ASN A 1 76 ? -39.578 -4.227 59.236 1.00 84.44 76 ASN A CA 1
ATOM 610 C C . ASN A 1 76 ? -40.217 -5.432 58.521 1.00 84.44 76 ASN A C 1
ATOM 612 O O . ASN A 1 76 ? -39.558 -6.117 57.736 1.00 84.44 76 ASN A O 1
ATOM 616 N N . GLN A 1 77 ? -41.522 -5.645 58.722 1.00 88.38 77 GLN A N 1
ATOM 617 C CA . GLN A 1 77 ? -42.251 -6.698 58.023 1.00 88.38 77 GLN A CA 1
ATOM 618 C C . GLN A 1 77 ? -42.403 -6.374 56.531 1.00 88.38 77 GLN A C 1
ATOM 620 O O . GLN A 1 77 ? -42.198 -7.257 55.701 1.00 88.38 77 GLN A O 1
ATOM 625 N N . THR A 1 78 ? -42.673 -5.114 56.178 1.00 89.75 78 THR A N 1
ATOM 626 C CA . THR A 1 78 ? -42.728 -4.667 54.776 1.00 89.75 78 THR A CA 1
ATOM 627 C C . THR A 1 78 ? -41.393 -4.883 54.065 1.00 89.75 78 THR A C 1
ATOM 629 O O . THR A 1 78 ? -41.349 -5.523 53.023 1.00 89.75 78 THR A O 1
ATOM 632 N N . VAL A 1 79 ? -40.280 -4.443 54.655 1.00 88.06 79 VAL A N 1
ATOM 633 C CA . VAL A 1 79 ? -38.919 -4.630 54.125 1.00 88.06 79 VAL A CA 1
ATOM 634 C C . VAL A 1 79 ? -38.589 -6.113 53.964 1.00 88.06 79 VAL A C 1
ATOM 636 O O . VAL A 1 79 ? -37.992 -6.506 52.964 1.00 88.06 79 VAL A O 1
ATOM 639 N N . LYS A 1 80 ? -38.999 -6.955 54.919 1.00 92.06 80 LYS A N 1
ATOM 640 C CA . LYS A 1 80 ? -38.832 -8.409 54.827 1.00 92.06 80 LYS A CA 1
ATOM 641 C C . LYS A 1 80 ? -39.615 -9.003 53.652 1.00 92.06 80 LYS A C 1
ATOM 643 O O . LYS A 1 80 ? -39.061 -9.832 52.936 1.00 92.06 80 LYS A O 1
ATOM 648 N N . ASN A 1 81 ? -40.860 -8.573 53.444 1.00 92.88 81 ASN A N 1
ATOM 649 C CA . ASN A 1 81 ? -41.691 -9.024 52.326 1.00 92.88 81 ASN A CA 1
ATOM 650 C C . ASN A 1 81 ? -41.090 -8.573 50.986 1.00 92.88 81 ASN A C 1
ATOM 652 O O . ASN A 1 81 ? -40.842 -9.408 50.125 1.00 92.88 81 ASN A O 1
ATOM 656 N N . LEU A 1 82 ? -40.731 -7.290 50.859 1.00 91.81 82 LEU A N 1
ATOM 657 C CA . LEU A 1 82 ? -40.070 -6.739 49.670 1.00 91.81 82 LEU A CA 1
ATOM 658 C C . LEU A 1 82 ? -38.781 -7.492 49.324 1.00 91.81 82 LEU A C 1
ATOM 660 O O . LEU A 1 82 ? -38.528 -7.802 48.161 1.00 91.81 82 LEU A O 1
ATOM 664 N N . TYR A 1 83 ? -37.964 -7.797 50.337 1.00 92.25 83 TYR A N 1
ATOM 665 C CA . TYR A 1 83 ? -36.757 -8.596 50.158 1.00 92.25 83 TYR A CA 1
ATOM 666 C C . TYR A 1 83 ? -37.075 -10.021 49.688 1.00 92.25 83 TYR A C 1
ATOM 668 O O . TYR A 1 83 ? -36.402 -10.524 48.793 1.00 92.25 83 TYR A O 1
ATOM 676 N N . SER A 1 84 ? -38.082 -10.671 50.274 1.00 92.19 84 SER A N 1
ATOM 677 C CA . SER A 1 84 ? -38.487 -12.025 49.889 1.00 92.19 84 SER A CA 1
ATOM 678 C C . SER A 1 84 ? -38.956 -12.077 48.435 1.00 92.19 84 SER A C 1
ATOM 680 O O . SER A 1 84 ? -38.432 -12.882 47.666 1.00 92.19 84 SER A O 1
ATOM 682 N N . ASP A 1 85 ? -39.859 -11.169 48.052 1.00 90.88 85 ASP A N 1
ATOM 683 C CA . ASP A 1 85 ? -40.424 -11.082 46.703 1.00 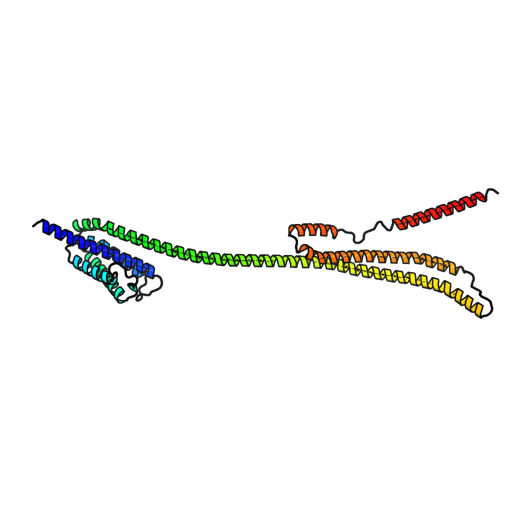90.88 85 ASP A CA 1
ATOM 684 C C . ASP A 1 85 ? -39.319 -10.884 45.657 1.00 90.88 85 ASP A C 1
ATOM 686 O O . ASP A 1 85 ? -39.248 -11.590 44.651 1.00 90.88 85 ASP A O 1
ATOM 690 N N . ILE A 1 86 ? -38.403 -9.937 45.899 1.00 90.06 86 ILE A N 1
ATOM 691 C CA . ILE A 1 86 ? -37.347 -9.641 44.927 1.00 90.06 86 ILE A CA 1
ATOM 692 C C . ILE A 1 86 ? -36.284 -10.747 44.878 1.00 90.06 86 ILE A C 1
ATOM 694 O O . ILE A 1 86 ? -35.688 -10.994 43.829 1.00 90.06 86 ILE A O 1
ATOM 698 N N . LYS A 1 87 ? -36.035 -11.431 46.002 1.00 89.31 87 LYS A N 1
ATOM 699 C CA . LYS A 1 87 ? -35.064 -12.527 46.087 1.00 89.31 87 LYS A CA 1
ATOM 700 C C . LYS A 1 87 ? -35.511 -13.733 45.271 1.00 89.31 87 LYS A C 1
ATOM 702 O O . LYS A 1 87 ? -34.660 -14.345 44.632 1.00 89.31 87 LYS A O 1
ATOM 707 N N . GLU A 1 88 ? -36.798 -14.063 45.287 1.00 87.69 88 GLU A N 1
ATOM 708 C CA . GLU A 1 88 ? -37.356 -15.184 44.522 1.00 87.69 88 GLU A CA 1
ATOM 709 C C . GLU A 1 88 ? -37.125 -15.009 43.015 1.00 87.69 88 GLU A C 1
ATOM 711 O O . GLU A 1 88 ? -36.711 -15.935 42.321 1.00 87.69 88 GLU A O 1
ATOM 716 N N . ILE A 1 89 ? -37.274 -13.776 42.533 1.00 85.94 89 ILE A N 1
ATOM 717 C CA . ILE A 1 89 ? -37.082 -13.416 41.124 1.00 85.94 89 ILE A CA 1
ATOM 718 C C . ILE A 1 89 ? -35.605 -13.449 40.727 1.00 85.94 89 ILE A C 1
ATOM 720 O O . ILE A 1 89 ? -35.227 -13.902 39.643 1.00 85.94 89 ILE A O 1
ATOM 724 N N . ILE A 1 90 ? -34.756 -12.921 41.604 1.00 81.69 90 ILE A N 1
ATOM 725 C CA . ILE A 1 90 ? -33.349 -12.678 41.300 1.00 81.69 90 ILE A CA 1
ATOM 726 C C . ILE A 1 90 ? -32.477 -13.904 41.546 1.00 81.69 90 ILE A C 1
ATOM 728 O O . ILE A 1 90 ? -31.475 -14.088 40.857 1.00 81.69 90 ILE A O 1
ATOM 732 N N . ASN A 1 91 ? -32.828 -14.735 42.522 1.00 81.56 91 ASN A N 1
ATOM 733 C CA . ASN A 1 91 ? -32.056 -15.905 42.911 1.00 81.56 91 ASN A CA 1
ATOM 734 C C . ASN A 1 91 ? -32.967 -17.133 43.085 1.00 81.56 91 ASN A C 1
ATOM 736 O O . ASN A 1 91 ? -33.069 -17.664 44.196 1.00 81.56 91 ASN A O 1
ATOM 740 N N . PRO A 1 92 ? -33.611 -17.607 41.999 1.00 62.56 92 PRO A N 1
ATOM 741 C CA . PRO A 1 92 ? -34.526 -18.748 42.057 1.00 62.56 92 PRO A CA 1
ATOM 742 C C . PRO A 1 92 ? -33.822 -20.048 42.487 1.00 62.56 92 PRO A C 1
ATOM 744 O O . PRO A 1 92 ? -34.460 -20.956 43.010 1.00 62.56 92 PRO A O 1
ATOM 747 N N . TYR A 1 93 ? -32.493 -20.125 42.326 1.00 62.03 93 TYR A N 1
ATOM 748 C CA . TYR A 1 93 ? -31.676 -21.294 42.658 1.00 62.03 93 TYR A CA 1
ATOM 749 C C . TYR A 1 93 ? -30.483 -20.919 43.551 1.00 62.03 93 TYR A C 1
ATOM 751 O O . TYR A 1 93 ? -29.330 -21.008 43.137 1.00 62.03 93 TYR A O 1
ATOM 759 N N . ASN A 1 94 ? -30.772 -20.480 44.783 1.00 58.91 94 ASN A N 1
ATOM 760 C CA . ASN A 1 94 ? -29.882 -20.466 45.959 1.00 58.91 94 ASN A CA 1
ATOM 761 C C . ASN A 1 94 ? -28.380 -20.157 45.737 1.00 58.91 94 ASN A C 1
ATOM 763 O O . ASN A 1 94 ? -27.536 -20.770 46.382 1.00 58.91 94 ASN A O 1
ATOM 767 N N . SER A 1 95 ? -28.022 -19.212 44.861 1.00 60.31 95 SER A N 1
ATOM 768 C CA . SER A 1 95 ? -26.736 -18.471 44.816 1.00 60.31 95 SER A CA 1
ATOM 769 C C . SER A 1 95 ? -26.459 -17.810 43.463 1.00 60.31 95 SER A C 1
ATOM 771 O O . SER A 1 95 ? -25.632 -16.898 43.411 1.00 60.31 95 SER A O 1
ATOM 773 N N . VAL A 1 96 ? -27.120 -18.234 42.382 1.00 69.19 96 VAL A N 1
ATOM 774 C CA . VAL A 1 96 ? -26.854 -17.712 41.034 1.00 69.19 96 VAL A CA 1
ATOM 775 C C . VAL A 1 96 ? -27.848 -16.608 40.690 1.00 69.19 96 VAL A C 1
ATOM 777 O O . VAL A 1 96 ? -29.055 -16.832 40.636 1.00 69.19 96 VAL A O 1
ATOM 780 N N . PHE A 1 97 ? -27.324 -15.406 40.445 1.00 76.06 97 PHE A N 1
ATOM 781 C CA . PHE A 1 97 ? -28.127 -14.266 40.011 1.00 76.06 97 PHE A CA 1
ATOM 782 C C . PHE A 1 97 ? -28.692 -14.527 38.607 1.00 76.06 97 PHE A C 1
ATOM 784 O O . PHE A 1 97 ? -27.936 -14.792 37.670 1.00 76.06 97 PHE A O 1
ATOM 791 N N . ASN A 1 98 ? -30.008 -14.412 38.445 1.00 78.12 98 ASN A N 1
ATOM 792 C CA . ASN A 1 98 ? -30.673 -14.550 37.157 1.00 78.12 98 ASN A CA 1
ATOM 793 C C . ASN A 1 98 ? -30.394 -13.324 36.266 1.00 78.12 98 ASN A C 1
ATOM 795 O O . ASN A 1 98 ? -31.002 -12.267 36.421 1.00 78.12 98 ASN A O 1
ATOM 799 N N . THR A 1 99 ? -29.484 -13.456 35.301 1.00 78.00 99 THR A N 1
ATOM 800 C CA . THR A 1 99 ? -29.150 -12.380 34.347 1.00 78.00 99 THR A CA 1
ATOM 801 C C . THR A 1 99 ? -30.248 -12.122 33.315 1.00 78.00 99 THR A C 1
ATOM 803 O O . THR A 1 99 ? -30.270 -11.059 32.702 1.00 78.00 99 THR A O 1
ATOM 806 N N . THR A 1 100 ? -31.189 -13.056 33.153 1.00 80.06 100 THR A N 1
ATOM 807 C CA . THR A 1 100 ? -32.330 -12.957 32.226 1.00 80.06 100 THR A CA 1
ATOM 808 C C . THR A 1 100 ? -33.579 -12.371 32.877 1.00 80.06 100 THR A C 1
ATOM 810 O O . THR A 1 100 ? -34.665 -12.426 32.309 1.00 80.06 100 THR A O 1
ATOM 813 N N . VAL A 1 101 ? -33.445 -11.779 34.067 1.00 82.12 101 VAL A N 1
ATOM 814 C CA . VAL A 1 101 ? -34.573 -11.240 34.838 1.00 82.12 101 VAL A CA 1
ATOM 815 C C . VAL A 1 101 ? -35.409 -10.222 34.055 1.00 82.12 101 VAL A C 1
ATOM 817 O O . VAL A 1 101 ? -36.624 -10.171 34.204 1.00 82.12 101 VAL A O 1
ATOM 820 N N . PHE A 1 102 ? -34.763 -9.472 33.164 1.00 81.00 102 PHE A N 1
ATOM 821 C CA . PHE A 1 102 ? -35.393 -8.478 32.301 1.00 81.00 102 PHE A CA 1
ATOM 822 C C . PHE A 1 102 ? -36.033 -9.055 31.031 1.00 81.00 102 PHE A C 1
ATOM 824 O O . PHE A 1 102 ? -36.778 -8.351 30.359 1.00 81.00 102 PHE A O 1
ATOM 831 N N . ASN A 1 103 ? -35.776 -10.325 30.707 1.00 81.44 103 ASN A N 1
ATOM 832 C CA . ASN A 1 103 ? -36.338 -10.990 29.527 1.00 81.44 103 ASN A CA 1
ATOM 833 C C . ASN A 1 103 ? -37.738 -11.566 29.792 1.00 81.44 103 ASN A C 1
ATOM 835 O O . ASN A 1 103 ? -38.418 -11.982 28.858 1.00 81.44 103 ASN A O 1
ATOM 839 N N . HIS A 1 104 ? -38.162 -11.613 31.058 1.00 84.12 104 HIS A N 1
ATOM 840 C CA . HIS A 1 104 ? -39.469 -12.109 31.470 1.00 84.12 104 HIS A CA 1
ATOM 841 C C . HIS A 1 104 ? -40.322 -10.950 31.986 1.00 84.12 104 HIS A C 1
ATOM 843 O O . HIS A 1 104 ? -40.015 -10.365 33.027 1.00 84.12 104 HIS A O 1
ATOM 849 N N . THR A 1 105 ? -41.411 -10.646 31.280 1.00 83.06 105 THR A N 1
ATOM 850 C CA . THR A 1 105 ? -42.320 -9.534 31.599 1.00 83.06 105 THR A CA 1
ATOM 851 C C . THR A 1 105 ? -42.852 -9.608 33.033 1.00 83.06 105 THR A C 1
ATOM 853 O O . THR A 1 105 ? -42.892 -8.595 33.722 1.00 83.06 105 THR A O 1
ATOM 856 N N . ASP A 1 106 ? -43.165 -10.804 33.540 1.00 85.94 106 ASP A N 1
ATOM 857 C CA . ASP A 1 106 ? -43.676 -10.987 34.908 1.00 85.94 106 ASP A CA 1
ATOM 858 C C . ASP A 1 106 ? -42.640 -10.628 35.986 1.00 85.94 106 ASP A C 1
ATOM 860 O O . ASP A 1 106 ? -42.949 -9.954 36.977 1.00 85.94 106 ASP A O 1
ATOM 864 N N . ASN A 1 107 ? -41.382 -11.017 35.763 1.00 88.19 107 ASN A N 1
ATOM 865 C CA . ASN A 1 107 ? -40.268 -10.691 36.652 1.00 88.19 107 ASN A CA 1
ATOM 866 C C . ASN A 1 107 ? -40.005 -9.184 36.653 1.00 88.19 107 ASN A C 1
ATOM 868 O O . ASN A 1 107 ? -39.845 -8.578 37.715 1.00 88.19 107 ASN A O 1
ATOM 872 N N . PHE A 1 108 ? -40.009 -8.568 35.468 1.00 87.25 108 PHE A N 1
ATOM 873 C CA . PHE A 1 108 ? -39.850 -7.127 35.319 1.00 87.25 108 PHE A CA 1
ATOM 874 C C . PHE A 1 108 ? -40.981 -6.352 36.004 1.00 87.25 108 PHE A C 1
ATOM 876 O O . PHE A 1 108 ? -40.705 -5.459 36.805 1.00 87.25 108 PHE A O 1
ATOM 883 N N . ASN A 1 109 ? -42.238 -6.734 35.769 1.00 88.00 109 ASN A N 1
ATOM 884 C CA . ASN A 1 109 ? -43.407 -6.122 36.402 1.00 88.00 109 ASN A CA 1
ATOM 885 C C . ASN A 1 109 ? -43.326 -6.186 37.925 1.00 88.00 109 ASN A C 1
ATOM 887 O O . ASN A 1 109 ? -43.646 -5.214 38.613 1.00 88.00 109 ASN A O 1
ATOM 891 N N . THR A 1 110 ? -42.854 -7.308 38.466 1.00 89.81 110 THR A N 1
ATOM 892 C CA . THR A 1 110 ? -42.716 -7.460 39.914 1.00 89.81 110 THR A CA 1
ATOM 893 C C . THR A 1 110 ? -41.581 -6.599 40.469 1.00 89.81 110 THR A C 1
ATOM 895 O O . THR A 1 110 ? -41.776 -5.913 41.472 1.00 89.81 110 THR A O 1
ATOM 898 N N . ILE A 1 111 ? -40.431 -6.535 39.788 1.00 90.81 111 ILE A N 1
ATOM 899 C CA . ILE A 1 111 ? -39.340 -5.610 40.143 1.00 90.81 111 ILE A CA 1
ATOM 900 C C . ILE A 1 111 ? -39.826 -4.159 40.097 1.00 90.81 111 ILE A C 1
ATOM 902 O O . ILE A 1 111 ? -39.534 -3.377 41.004 1.00 90.81 111 ILE A O 1
ATOM 906 N N . TRP A 1 112 ? -40.596 -3.791 39.076 1.00 91.44 112 TRP A N 1
ATOM 907 C CA . TRP A 1 112 ? -41.130 -2.444 38.920 1.00 91.44 112 TRP A CA 1
ATOM 908 C C . TRP A 1 112 ? -42.145 -2.094 40.011 1.00 91.44 112 TRP A C 1
ATOM 910 O O . TRP A 1 112 ? -42.082 -1.014 40.600 1.00 91.44 112 TRP A O 1
ATOM 920 N N . ARG A 1 113 ? -43.040 -3.027 40.357 1.00 93.75 113 ARG A N 1
ATOM 921 C CA . ARG A 1 113 ? -43.958 -2.889 41.496 1.00 93.75 113 ARG A CA 1
ATOM 922 C C . ARG A 1 113 ? -43.187 -2.605 42.785 1.00 93.75 113 ARG A C 1
ATOM 924 O O . ARG A 1 113 ? -43.496 -1.633 43.467 1.00 93.75 113 ARG A O 1
ATOM 931 N N . ILE A 1 114 ? -42.165 -3.409 43.079 1.00 93.56 114 ILE A N 1
ATOM 932 C CA . ILE A 1 114 ? -41.322 -3.266 44.277 1.00 93.56 114 ILE A CA 1
ATOM 933 C C . ILE A 1 114 ? -40.586 -1.921 44.276 1.00 93.56 114 ILE A C 1
ATOM 935 O O . ILE A 1 114 ? -40.531 -1.239 45.297 1.00 93.56 114 ILE A O 1
ATOM 939 N N . THR A 1 115 ? -40.072 -1.501 43.120 1.00 93.56 115 THR A N 1
ATOM 940 C CA . THR A 1 115 ? -39.420 -0.195 42.929 1.00 93.56 115 THR A CA 1
ATOM 941 C C . THR A 1 115 ? -40.363 0.953 43.305 1.00 93.56 115 THR A C 1
ATOM 943 O O . THR A 1 115 ? -40.003 1.834 44.090 1.00 93.56 115 THR A O 1
ATOM 946 N N . ASN A 1 116 ? -41.603 0.914 42.810 1.00 93.19 116 ASN A N 1
ATOM 947 C CA . ASN A 1 116 ? -42.620 1.919 43.120 1.00 93.19 116 ASN A CA 1
ATOM 948 C C . ASN A 1 116 ? -43.056 1.878 44.589 1.00 93.19 116 ASN A C 1
ATOM 950 O O . ASN A 1 116 ? -43.267 2.926 45.196 1.00 93.19 116 ASN A O 1
ATOM 954 N N . GLU A 1 117 ? -43.159 0.690 45.183 1.00 94.19 117 GLU A N 1
ATOM 955 C CA . GLU A 1 117 ? -43.502 0.525 46.596 1.00 94.19 117 GLU A CA 1
ATOM 956 C C . GLU A 1 117 ? -42.435 1.152 47.505 1.00 94.19 117 GLU A C 1
ATOM 958 O O . GLU A 1 117 ? -42.762 1.948 48.384 1.00 94.19 117 GLU A O 1
ATOM 963 N N . ILE A 1 118 ? -41.152 0.904 47.222 1.00 93.12 118 ILE A N 1
ATOM 964 C CA . ILE A 1 118 ? -40.017 1.539 47.911 1.00 93.12 118 ILE A CA 1
ATOM 965 C C . ILE A 1 118 ? -40.064 3.063 47.767 1.00 93.12 118 ILE A C 1
ATOM 967 O O . ILE A 1 118 ? -39.849 3.786 48.742 1.00 93.12 118 ILE A O 1
ATOM 971 N N . ASN A 1 119 ? -40.370 3.567 46.569 1.00 93.94 119 ASN A N 1
ATOM 972 C CA . ASN A 1 119 ? -40.512 5.000 46.334 1.00 93.94 119 ASN A CA 1
ATOM 973 C C . ASN A 1 119 ? -41.659 5.611 47.157 1.00 93.94 119 ASN A C 1
ATOM 975 O O . ASN A 1 119 ? -41.478 6.640 47.808 1.00 93.94 119 ASN A O 1
ATOM 979 N N . ASN A 1 120 ? -42.818 4.955 47.192 1.00 93.12 120 ASN A N 1
ATOM 980 C CA . ASN A 1 120 ? -43.972 5.411 47.965 1.00 93.12 120 ASN A CA 1
ATOM 981 C C . ASN A 1 120 ? -43.688 5.403 49.474 1.00 93.12 120 ASN A C 1
ATOM 983 O O . ASN A 1 120 ? -44.026 6.363 50.173 1.00 93.12 120 ASN A O 1
ATOM 987 N N . ILE A 1 121 ? -43.019 4.359 49.976 1.00 90.19 121 ILE A N 1
ATOM 988 C CA . ILE A 1 121 ? -42.556 4.262 51.368 1.00 90.19 121 ILE A CA 1
ATOM 989 C C . ILE A 1 121 ? -41.638 5.442 51.703 1.00 90.19 121 ILE A C 1
ATOM 991 O O . ILE A 1 121 ? -41.867 6.143 52.691 1.00 90.19 121 ILE A O 1
ATOM 995 N N . TYR A 1 122 ? -40.650 5.707 50.847 1.00 89.94 122 TYR A N 1
ATOM 996 C CA . TYR A 1 122 ? -39.714 6.812 51.024 1.00 89.94 122 TYR A CA 1
ATOM 997 C C . TYR A 1 122 ? -40.433 8.168 51.061 1.00 89.94 122 TYR A C 1
ATOM 999 O O . TYR A 1 122 ? -40.260 8.936 52.005 1.00 89.94 122 TYR A O 1
ATOM 1007 N N . ILE A 1 123 ? -41.283 8.462 50.071 1.00 89.62 123 ILE A N 1
ATOM 1008 C CA . ILE A 1 123 ? -41.985 9.752 49.963 1.00 89.62 123 ILE A CA 1
ATOM 1009 C C . ILE A 1 123 ? -42.921 9.978 51.155 1.00 89.62 123 ILE A C 1
ATOM 1011 O O . ILE A 1 123 ? -42.893 11.056 51.749 1.00 89.62 123 ILE A O 1
ATOM 1015 N N . SER A 1 124 ? -43.714 8.969 51.529 1.00 88.12 124 SER A N 1
ATOM 1016 C CA . SER A 1 124 ? -44.692 9.071 52.624 1.00 88.12 124 SER A CA 1
ATOM 1017 C C . SER A 1 124 ? -44.056 9.335 53.990 1.00 88.12 124 SER A C 1
ATOM 1019 O O . SER A 1 124 ? -44.703 9.899 54.869 1.00 88.12 124 SER A O 1
ATOM 1021 N N . ASN A 1 125 ? -42.785 8.971 54.172 1.00 83.12 125 ASN A N 1
ATOM 1022 C CA . ASN A 1 125 ? -42.088 9.114 55.449 1.00 83.12 125 ASN A CA 1
ATOM 1023 C C . ASN A 1 125 ? -40.988 10.172 55.442 1.00 83.12 125 ASN A C 1
ATOM 1025 O O . ASN A 1 125 ? -40.479 10.526 56.504 1.00 83.12 125 ASN A O 1
ATOM 1029 N N . LYS A 1 126 ? -40.678 10.753 54.279 1.00 81.44 126 LYS A N 1
ATOM 1030 C CA . LYS A 1 126 ? -39.689 11.824 54.139 1.00 81.44 126 LYS A CA 1
ATOM 1031 C C . LYS A 1 126 ? -39.989 13.031 55.036 1.00 81.44 126 LYS A C 1
ATOM 1033 O O . LYS A 1 126 ? -39.069 13.628 55.583 1.00 81.44 126 LYS A O 1
ATOM 1038 N N . SER A 1 127 ? -41.265 13.385 55.210 1.00 74.75 127 SER A N 1
ATOM 1039 C CA . SER A 1 127 ? -41.702 14.478 56.096 1.00 74.75 127 SER A CA 1
ATOM 1040 C C . SER A 1 127 ? -41.661 14.114 57.582 1.00 74.75 127 SER A C 1
ATOM 1042 O O . SER A 1 127 ? -41.589 15.001 58.427 1.00 74.75 127 SER A O 1
ATOM 1044 N N . ASN A 1 128 ? -41.681 12.819 57.908 1.00 67.50 128 ASN A N 1
ATOM 1045 C CA . ASN A 1 128 ? -41.661 12.295 59.273 1.00 67.50 128 ASN A CA 1
ATOM 1046 C C . ASN A 1 128 ? -40.234 12.048 59.773 1.00 67.50 128 ASN A C 1
ATOM 1048 O O . ASN A 1 128 ? -40.046 11.198 60.642 1.00 67.50 128 ASN A O 1
ATOM 1052 N N . PHE A 1 129 ? -39.240 12.769 59.238 1.00 64.88 129 PHE A N 1
ATOM 1053 C CA . PHE A 1 129 ? -37.846 12.700 59.669 1.00 64.88 129 PHE A CA 1
ATOM 1054 C C . PHE A 1 129 ? -37.744 13.031 61.162 1.00 64.88 129 PHE A C 1
ATOM 1056 O O . PHE A 1 129 ? -37.571 14.176 61.581 1.00 64.88 129 PHE A O 1
ATOM 1063 N N . LYS A 1 130 ? -37.902 12.011 62.001 1.00 57.44 130 LYS A N 1
ATOM 1064 C CA . LYS A 1 130 ? -37.672 12.110 63.429 1.00 57.44 130 LYS A CA 1
ATOM 1065 C C . LYS A 1 130 ? -36.200 11.832 63.611 1.00 57.44 130 LYS A C 1
ATOM 1067 O O . LYS A 1 130 ? -35.791 10.674 63.645 1.00 57.44 130 LYS A O 1
ATOM 1072 N N . ASN A 1 131 ? -35.442 12.918 63.745 1.00 60.34 131 ASN A N 1
ATOM 1073 C CA . ASN A 1 131 ? -34.040 12.952 64.146 1.00 60.34 131 ASN A CA 1
ATOM 1074 C C . ASN A 1 131 ? -33.882 12.402 65.580 1.00 60.34 131 ASN A C 1
ATOM 1076 O O . ASN A 1 131 ? -33.523 13.106 66.520 1.00 60.34 131 ASN A O 1
ATOM 1080 N N . THR A 1 132 ? -34.287 11.153 65.778 1.00 72.38 132 THR A N 1
ATOM 1081 C CA . THR A 1 132 ? -34.122 10.417 67.018 1.00 72.38 132 THR A CA 1
ATOM 1082 C C . THR A 1 132 ? -32.690 9.921 67.036 1.00 72.38 132 THR A C 1
ATOM 1084 O O . THR A 1 132 ? -32.200 9.378 66.046 1.00 72.38 132 THR A O 1
ATOM 1087 N N . GLN A 1 133 ? -32.016 10.103 68.167 1.00 76.75 133 GLN A N 1
ATOM 1088 C CA . GLN A 1 133 ? -30.611 9.731 68.316 1.00 76.75 133 GLN A CA 1
ATOM 1089 C C . GLN A 1 133 ? -30.357 8.267 67.915 1.00 76.75 133 GLN A C 1
ATOM 1091 O O . GLN A 1 133 ? -29.412 7.979 67.192 1.00 76.75 133 GLN A O 1
ATOM 1096 N N . GLN A 1 134 ? -31.299 7.374 68.231 1.00 79.00 134 GLN A N 1
ATOM 1097 C CA . GLN A 1 134 ? -31.251 5.960 67.855 1.00 79.00 134 GLN A CA 1
ATOM 1098 C C . GLN A 1 134 ? -31.248 5.705 66.333 1.00 79.00 134 GLN A C 1
ATOM 1100 O O . GLN A 1 134 ? -30.568 4.787 65.875 1.00 79.00 134 GLN A O 1
ATOM 1105 N N . SER A 1 135 ? -31.992 6.488 65.543 1.00 79.00 135 SER A N 1
ATOM 1106 C CA . SER A 1 135 ? -32.042 6.319 64.079 1.00 79.00 135 SER A CA 1
ATOM 1107 C C . SER A 1 135 ? -30.761 6.836 63.421 1.00 79.00 135 SER A C 1
ATOM 1109 O O . SER A 1 135 ? -30.220 6.195 62.521 1.00 79.00 135 SER A O 1
ATOM 1111 N N . ASN A 1 136 ? -30.201 7.934 63.938 1.00 82.75 136 ASN A N 1
ATOM 1112 C CA . ASN A 1 136 ? -28.897 8.431 63.497 1.00 82.75 136 ASN A CA 1
ATOM 1113 C C . ASN A 1 136 ? -27.778 7.439 63.793 1.00 82.75 136 ASN A C 1
ATOM 1115 O O . ASN A 1 136 ? -26.983 7.142 62.906 1.00 82.75 136 ASN A O 1
ATOM 1119 N N . ASP A 1 137 ? -27.729 6.902 65.013 1.00 85.44 137 ASP A N 1
ATOM 1120 C CA . ASP A 1 137 ? -26.700 5.941 65.410 1.00 85.44 137 ASP A CA 1
ATOM 1121 C C . ASP A 1 137 ? -26.751 4.688 64.521 1.00 85.44 137 ASP A C 1
ATOM 1123 O O . ASP A 1 137 ? -25.719 4.183 64.071 1.00 85.44 137 ASP A O 1
ATOM 1127 N N . LEU A 1 138 ? -27.962 4.216 64.200 1.00 85.12 138 LEU A N 1
ATOM 1128 C CA . LEU A 1 138 ? -28.168 3.108 63.272 1.00 85.12 138 LEU A CA 1
ATOM 1129 C C . LEU A 1 138 ? -27.692 3.454 61.855 1.00 85.12 138 LEU A C 1
ATOM 1131 O O . LEU A 1 138 ? -26.971 2.665 61.242 1.00 85.12 138 LEU A O 1
ATOM 1135 N N . TYR A 1 139 ? -28.064 4.628 61.344 1.00 87.38 139 TYR A N 1
ATOM 1136 C CA . TYR A 1 139 ? -27.638 5.095 60.029 1.00 87.38 139 TYR A CA 1
ATOM 1137 C C . TYR A 1 139 ? -26.114 5.203 59.933 1.00 87.38 139 TYR A C 1
ATOM 1139 O O . TYR A 1 139 ? -25.528 4.612 59.030 1.00 87.38 139 TYR A O 1
ATOM 1147 N N . PHE A 1 140 ? -25.449 5.867 60.882 1.00 88.75 140 PHE A N 1
ATOM 1148 C CA . PHE A 1 140 ? -23.989 6.004 60.882 1.00 88.75 140 PHE A CA 1
ATOM 1149 C C . PHE A 1 140 ? -23.270 4.658 60.992 1.00 88.75 140 PHE A C 1
ATOM 1151 O O . PHE A 1 140 ? -22.200 4.487 60.411 1.00 88.75 140 PHE A O 1
ATOM 1158 N N . LYS A 1 141 ? -23.867 3.677 61.677 1.00 90.81 141 LYS A N 1
ATOM 1159 C CA . LYS A 1 141 ? -23.322 2.318 61.756 1.00 90.81 141 LYS A CA 1
ATOM 1160 C C . LYS A 1 141 ? -23.410 1.561 60.424 1.00 90.81 141 LYS A C 1
ATOM 1162 O O . LYS A 1 141 ? -22.497 0.803 60.100 1.00 90.81 141 LYS A O 1
ATOM 1167 N N . ILE A 1 142 ? -24.497 1.726 59.667 1.00 90.88 142 ILE A N 1
ATOM 1168 C CA . ILE A 1 142 ? -24.756 0.945 58.440 1.00 90.88 142 ILE A CA 1
ATOM 1169 C C . ILE A 1 142 ? -24.252 1.668 57.183 1.00 90.88 142 ILE A C 1
ATOM 1171 O O . ILE A 1 142 ? -23.842 1.012 56.227 1.00 90.88 142 ILE A O 1
ATOM 1175 N N . LYS A 1 143 ? -24.213 3.005 57.177 1.00 92.81 143 LYS A N 1
ATOM 1176 C CA . LYS A 1 143 ? -23.800 3.823 56.026 1.00 92.81 143 LYS A CA 1
ATOM 1177 C C . LYS A 1 143 ? -22.469 3.385 55.392 1.00 92.81 143 LYS A C 1
ATOM 1179 O O . LYS A 1 143 ? -22.465 3.176 54.178 1.00 92.81 143 LYS A O 1
ATOM 1184 N N . PRO A 1 144 ? -21.396 3.104 56.160 1.00 94.12 144 PRO A N 1
ATOM 1185 C CA . PRO A 1 144 ? -20.141 2.609 55.591 1.00 94.12 144 PRO A CA 1
ATOM 1186 C C . PRO A 1 144 ? -20.291 1.296 54.806 1.00 94.12 144 PRO A C 1
ATOM 1188 O O . PRO A 1 144 ? -19.552 1.050 53.854 1.00 94.12 144 PRO A O 1
ATOM 1191 N N . GLN A 1 145 ? -21.255 0.446 55.175 1.00 93.88 145 GLN A N 1
ATOM 1192 C CA . GLN A 1 145 ? -21.526 -0.810 54.473 1.00 93.88 145 GLN A CA 1
ATOM 1193 C C . GLN A 1 145 ? -22.216 -0.560 53.126 1.00 93.88 145 GLN A C 1
ATOM 1195 O O . GLN A 1 145 ? -21.844 -1.192 52.138 1.00 93.88 145 GLN A O 1
ATOM 1200 N N . PHE A 1 146 ? -23.158 0.391 53.047 1.00 93.94 146 PHE A N 1
ATOM 1201 C CA . PHE A 1 146 ? -23.733 0.814 51.763 1.00 93.94 146 PHE A CA 1
ATOM 1202 C C . PHE A 1 146 ? -22.664 1.389 50.837 1.00 93.94 146 PHE A C 1
ATOM 1204 O O . PHE A 1 146 ? -22.598 1.005 49.669 1.00 93.94 146 PHE A O 1
ATOM 1211 N N . ASP A 1 147 ? -21.804 2.261 51.364 1.00 93.12 147 ASP A N 1
ATOM 1212 C CA . ASP A 1 147 ? -20.752 2.910 50.582 1.00 93.12 147 ASP A CA 1
ATOM 1213 C C . ASP A 1 147 ? -19.728 1.883 50.066 1.00 93.12 147 ASP A C 1
ATOM 1215 O O . ASP A 1 147 ? -19.343 1.919 48.897 1.00 93.12 147 ASP A O 1
ATOM 1219 N N . SER A 1 148 ? -19.360 0.895 50.892 1.00 94.25 148 SER A N 1
ATOM 1220 C CA . SER A 1 148 ? -18.488 -0.219 50.493 1.00 94.25 148 SER A CA 1
ATOM 1221 C C . SER A 1 148 ? -19.110 -1.099 49.399 1.00 94.25 148 SER A C 1
ATOM 1223 O O . SER A 1 148 ? -18.445 -1.419 48.406 1.00 94.25 148 SER A O 1
ATOM 1225 N N . ILE A 1 149 ? -20.396 -1.455 49.531 1.00 92.50 149 ILE A N 1
ATOM 1226 C CA . ILE A 1 149 ? -21.122 -2.215 48.503 1.00 92.50 149 ILE A CA 1
ATOM 1227 C C . ILE A 1 149 ? -21.155 -1.413 47.200 1.00 92.50 149 ILE A C 1
ATOM 1229 O O . ILE A 1 149 ? -20.782 -1.937 46.150 1.00 92.50 149 ILE A O 1
ATOM 1233 N N . LYS A 1 150 ? -21.553 -0.138 47.263 1.00 93.44 150 LYS A N 1
ATOM 1234 C CA . LYS A 1 150 ? -21.641 0.738 46.092 1.00 93.44 150 LYS A CA 1
ATOM 1235 C C . LYS A 1 150 ? -20.293 0.846 45.379 1.00 93.44 150 LYS A C 1
ATOM 1237 O O . LYS A 1 150 ? -20.224 0.572 44.187 1.00 93.44 150 LYS A O 1
ATOM 1242 N N . SER A 1 151 ? -19.221 1.135 46.117 1.00 93.00 151 SER A N 1
ATOM 1243 C CA . SER A 1 151 ? -17.863 1.249 45.571 1.00 93.00 151 SER A CA 1
ATOM 1244 C C . SER A 1 151 ? -17.403 -0.026 44.851 1.00 93.00 151 SER A C 1
ATOM 1246 O O . SER A 1 151 ? -16.823 0.050 43.765 1.00 93.00 151 SER A O 1
ATOM 1248 N N . THR A 1 152 ? -17.717 -1.205 45.400 1.00 93.12 152 THR A N 1
ATOM 1249 C CA . THR A 1 152 ? -17.380 -2.496 44.775 1.00 93.12 152 THR A CA 1
ATOM 1250 C C . THR A 1 152 ? -18.072 -2.660 43.420 1.00 93.12 152 THR A C 1
ATOM 1252 O O . THR A 1 152 ? -17.453 -3.054 42.432 1.00 93.12 152 THR A O 1
ATOM 1255 N N . PHE A 1 153 ? -19.364 -2.340 43.353 1.00 91.06 153 PHE A N 1
ATOM 1256 C CA . PHE A 1 153 ? -20.144 -2.476 42.125 1.00 91.06 153 PHE A CA 1
ATOM 1257 C C . PHE A 1 153 ? -19.887 -1.365 41.105 1.00 91.06 153 PHE A C 1
ATOM 1259 O O . PHE A 1 153 ? -20.036 -1.625 39.910 1.00 91.06 153 PHE A O 1
ATOM 1266 N N . ASP A 1 154 ? -19.498 -0.170 41.547 1.00 92.06 154 ASP A N 1
ATOM 1267 C CA . ASP A 1 154 ? -19.038 0.917 40.677 1.00 92.06 154 ASP A CA 1
ATOM 1268 C C . ASP A 1 154 ? -17.702 0.539 40.027 1.00 92.06 154 ASP A C 1
ATOM 1270 O O . ASP A 1 154 ? -17.584 0.586 38.806 1.00 92.06 154 ASP A O 1
ATOM 1274 N N . SER A 1 155 ? -16.754 0.007 40.807 1.00 91.44 155 SER A N 1
ATOM 1275 C CA . SER A 1 155 ? -15.478 -0.506 40.282 1.00 91.44 155 SER A CA 1
ATOM 1276 C C . SER A 1 155 ? -15.685 -1.631 39.261 1.00 91.44 155 SER A C 1
ATOM 1278 O O . SER A 1 155 ? -15.016 -1.684 38.229 1.00 91.44 155 SER A O 1
ATOM 1280 N N . PHE A 1 156 ? -16.644 -2.529 39.515 1.00 89.00 156 PHE A N 1
ATOM 1281 C CA . PHE A 1 156 ? -17.015 -3.569 38.555 1.00 89.00 156 PHE A CA 1
ATOM 1282 C C . PHE A 1 156 ? -17.611 -2.980 37.270 1.00 89.00 156 PHE A C 1
ATOM 1284 O O . PHE A 1 156 ? -17.242 -3.402 36.174 1.00 89.00 156 PHE A O 1
ATOM 1291 N N . LEU A 1 157 ? -18.496 -1.988 37.385 1.00 88.00 157 LEU A N 1
ATOM 1292 C CA . LEU A 1 157 ? -19.085 -1.309 36.233 1.00 88.00 157 LEU A CA 1
ATOM 1293 C C . LEU A 1 157 ? -18.012 -0.611 35.389 1.00 88.00 157 LEU A C 1
ATOM 1295 O O . LEU A 1 157 ? -18.016 -0.736 34.166 1.00 88.00 157 LEU A O 1
ATOM 1299 N N . ASP A 1 158 ? -17.060 0.059 36.030 1.00 90.44 158 ASP A N 1
ATOM 1300 C CA . ASP A 1 158 ? -15.949 0.714 35.344 1.00 90.44 158 ASP A CA 1
ATOM 1301 C C . ASP A 1 158 ? -15.025 -0.303 34.662 1.00 90.44 158 ASP A C 1
ATOM 1303 O O . ASP A 1 158 ? -14.616 -0.087 33.523 1.00 90.44 158 ASP A O 1
ATOM 1307 N N . SER A 1 159 ? -14.787 -1.471 35.270 1.00 88.06 159 SER A N 1
ATOM 1308 C CA . SER A 1 159 ? -14.043 -2.555 34.611 1.00 88.06 159 SER A CA 1
ATOM 1309 C C . SER A 1 159 ? -14.731 -3.063 33.334 1.00 88.06 159 SER A C 1
ATOM 1311 O O . SER A 1 159 ? -14.061 -3.388 32.351 1.00 88.06 159 SER A O 1
ATOM 1313 N N . ILE A 1 160 ? -16.071 -3.087 33.313 1.00 85.12 160 ILE A N 1
ATOM 1314 C CA . ILE A 1 160 ? -16.848 -3.448 32.121 1.00 85.12 160 ILE A CA 1
ATOM 1315 C C . ILE A 1 160 ? -16.705 -2.370 31.044 1.00 85.12 160 ILE A C 1
ATOM 1317 O O . ILE A 1 160 ? -16.458 -2.720 29.890 1.00 85.12 160 ILE A O 1
ATOM 1321 N N . LYS A 1 161 ? -16.813 -1.085 31.411 1.00 88.44 161 LYS A N 1
ATOM 1322 C CA . LYS A 1 161 ? -16.627 0.039 30.476 1.00 88.44 161 LYS A CA 1
ATOM 1323 C C . LYS A 1 161 ? -15.259 -0.019 29.809 1.00 88.44 161 LYS A C 1
ATOM 1325 O O . LYS A 1 161 ? -15.171 -0.024 28.588 1.00 88.44 161 LYS A O 1
ATOM 1330 N N . VAL A 1 162 ? -14.206 -0.181 30.609 1.00 89.31 162 VAL A N 1
ATOM 1331 C CA . VAL A 1 162 ? -12.830 -0.300 30.111 1.00 89.31 162 VAL A CA 1
ATOM 1332 C C . VAL A 1 162 ? -12.695 -1.491 29.157 1.00 89.31 162 VAL A C 1
ATOM 1334 O O . VAL A 1 162 ? -12.074 -1.376 28.105 1.00 89.31 162 VAL A O 1
ATOM 1337 N N . LYS A 1 163 ? -13.314 -2.637 29.465 1.00 87.75 163 LYS A N 1
ATOM 1338 C CA . LYS A 1 163 ? -13.293 -3.807 28.573 1.00 87.75 163 LYS A CA 1
ATOM 1339 C C . LYS A 1 163 ? -14.004 -3.545 27.238 1.00 87.75 163 LYS A C 1
ATOM 1341 O O . LYS A 1 163 ? -13.533 -4.027 26.207 1.00 87.75 163 LYS A O 1
ATOM 1346 N N . GLN A 1 164 ? -15.116 -2.810 27.246 1.00 86.12 164 GLN A N 1
ATOM 1347 C CA . GLN A 1 164 ? -15.824 -2.410 26.026 1.00 86.12 164 GLN A CA 1
ATOM 1348 C C . GLN A 1 164 ? -14.969 -1.460 25.180 1.00 86.12 164 GLN A C 1
ATOM 1350 O O . GLN A 1 164 ? -14.763 -1.729 23.998 1.00 86.12 164 GLN A O 1
ATOM 1355 N N . GLU A 1 165 ? -14.382 -0.433 25.796 1.00 88.31 165 GLU A N 1
ATOM 1356 C CA . GLU A 1 165 ? -13.478 0.508 25.123 1.00 88.31 165 GLU A CA 1
ATOM 1357 C C . GLU A 1 165 ? -12.259 -0.204 24.512 1.00 88.31 165 GLU A C 1
ATOM 1359 O O . GLU A 1 165 ? -11.912 0.042 23.358 1.00 88.31 165 GLU A O 1
ATOM 1364 N N . ILE A 1 166 ? -11.648 -1.157 25.229 1.00 87.44 166 ILE A N 1
ATOM 1365 C CA . ILE A 1 166 ? -10.545 -1.984 24.703 1.00 87.44 166 ILE A CA 1
ATOM 1366 C C . ILE A 1 166 ? -10.993 -2.800 23.483 1.00 87.44 166 ILE A C 1
ATOM 1368 O O . ILE A 1 166 ? -10.249 -2.914 22.509 1.00 87.44 166 ILE A O 1
ATOM 1372 N N . SER A 1 167 ? -12.203 -3.366 23.508 1.00 86.94 167 SER A N 1
ATOM 1373 C CA . SER A 1 167 ? -12.736 -4.114 22.366 1.00 86.94 167 SER A CA 1
ATOM 1374 C C . SER A 1 167 ? -12.934 -3.219 21.142 1.00 86.94 167 SER A C 1
ATOM 1376 O O . SER A 1 167 ? -12.618 -3.631 20.027 1.00 86.94 167 SER A O 1
ATOM 1378 N N . GLU A 1 168 ? -13.432 -1.998 21.331 1.00 89.31 168 GLU A N 1
ATOM 1379 C CA . GLU A 1 168 ? -13.583 -1.026 20.246 1.00 89.31 168 GLU A CA 1
ATOM 1380 C C . GLU A 1 168 ? -12.230 -0.583 19.682 1.00 89.31 168 GLU A C 1
ATOM 1382 O O . GLU A 1 168 ? -12.070 -0.489 18.464 1.00 89.31 168 GLU A O 1
ATOM 1387 N N . ILE A 1 169 ? -11.244 -0.349 20.552 1.00 88.06 169 ILE A N 1
ATOM 1388 C CA . ILE A 1 169 ? -9.871 -0.022 20.153 1.00 88.06 169 ILE A CA 1
ATOM 1389 C C . ILE A 1 169 ? -9.269 -1.160 19.324 1.00 88.06 169 ILE A C 1
ATOM 1391 O O . ILE A 1 169 ? -8.696 -0.894 18.269 1.00 88.06 169 ILE A O 1
ATOM 1395 N N . ASN A 1 170 ? -9.435 -2.416 19.744 1.00 88.94 170 ASN A N 1
ATOM 1396 C CA . ASN A 1 170 ? -8.931 -3.572 19.000 1.00 88.94 170 ASN A CA 1
ATOM 1397 C C . ASN A 1 170 ? -9.574 -3.691 17.612 1.00 88.94 170 ASN A C 1
ATOM 1399 O O . ASN A 1 170 ? -8.868 -3.929 16.635 1.00 88.94 170 ASN A O 1
ATOM 1403 N N . ASN A 1 171 ? -10.885 -3.459 17.502 1.00 89.62 171 ASN A N 1
ATOM 1404 C CA . ASN A 1 171 ? -11.571 -3.467 16.208 1.00 89.62 171 ASN A CA 1
ATOM 1405 C C . ASN A 1 171 ? -11.044 -2.361 15.279 1.00 89.62 171 ASN A C 1
ATOM 1407 O O . ASN A 1 171 ? -10.758 -2.620 14.110 1.00 89.62 171 ASN A O 1
ATOM 1411 N N . LYS A 1 172 ? -10.851 -1.142 15.803 1.00 91.56 172 LYS A N 1
ATOM 1412 C CA . LYS A 1 172 ? -10.256 -0.030 15.042 1.00 91.56 172 LYS A CA 1
ATOM 1413 C C . LYS A 1 172 ? -8.810 -0.321 14.635 1.00 91.56 172 LYS A C 1
ATOM 1415 O O . LYS A 1 172 ? -8.401 0.047 13.539 1.00 91.56 172 LYS A O 1
ATOM 1420 N N . LEU A 1 173 ? -8.034 -0.987 15.491 1.00 90.69 173 LEU A N 1
ATOM 1421 C CA . LEU A 1 173 ? -6.655 -1.373 15.192 1.00 90.69 173 LEU A CA 1
ATOM 1422 C C . LEU A 1 173 ? -6.586 -2.377 14.033 1.00 90.69 173 LEU A C 1
ATOM 1424 O O . LEU A 1 173 ? -5.738 -2.228 13.156 1.00 90.69 173 LEU A O 1
ATOM 1428 N N . GLU A 1 174 ? -7.474 -3.371 14.004 1.00 89.44 174 GLU A N 1
ATOM 1429 C CA . GLU A 1 174 ? -7.556 -4.327 12.891 1.00 89.44 174 GLU A CA 1
ATOM 1430 C C . GLU A 1 174 ? -7.973 -3.644 11.579 1.00 89.44 174 GLU A C 1
ATOM 1432 O O . GLU A 1 174 ? -7.374 -3.904 10.536 1.00 89.44 174 GLU A O 1
ATOM 1437 N N . GLU A 1 175 ? -8.907 -2.687 11.620 1.00 91.81 175 GLU A N 1
ATOM 1438 C CA . GLU A 1 175 ? -9.258 -1.879 10.442 1.00 91.81 175 GLU A CA 1
ATOM 1439 C C . GLU A 1 175 ? -8.054 -1.075 9.913 1.00 91.81 175 GLU A C 1
ATOM 1441 O O . GLU A 1 175 ? -7.803 -1.027 8.707 1.00 91.81 175 GLU A O 1
ATOM 1446 N N . VAL A 1 176 ? -7.269 -0.471 10.812 1.00 89.62 176 VAL A N 1
ATOM 1447 C CA . VAL A 1 176 ? -6.051 0.270 10.450 1.00 89.6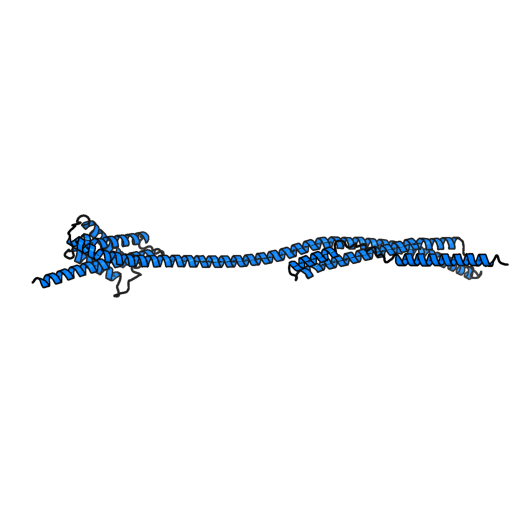2 176 VAL A CA 1
ATOM 1448 C C . VAL A 1 176 ? -4.990 -0.657 9.854 1.00 89.62 176 VAL A C 1
ATOM 1450 O O . VAL A 1 176 ? -4.355 -0.286 8.867 1.00 89.62 176 VAL A O 1
ATOM 1453 N N . LYS A 1 177 ? -4.812 -1.870 10.391 1.00 88.81 177 LYS A N 1
ATOM 1454 C CA . LYS A 1 177 ? -3.889 -2.865 9.819 1.00 88.81 177 LYS A CA 1
ATOM 1455 C C . LYS A 1 177 ? -4.291 -3.274 8.404 1.00 88.81 177 LYS A C 1
ATOM 1457 O O . LYS A 1 177 ? -3.424 -3.337 7.536 1.00 88.81 177 LYS A O 1
ATOM 1462 N N . LEU A 1 178 ? -5.581 -3.511 8.157 1.00 90.44 178 LEU A N 1
ATOM 1463 C CA . LEU A 1 178 ? -6.080 -3.844 6.820 1.00 90.44 178 LEU A CA 1
ATOM 1464 C C . LEU A 1 178 ? -5.789 -2.714 5.828 1.00 90.44 178 LEU A C 1
ATOM 1466 O O . LEU A 1 178 ? -5.160 -2.960 4.798 1.00 90.44 178 LEU A O 1
ATOM 1470 N N . LYS A 1 179 ? -6.124 -1.469 6.190 1.00 88.94 179 LYS A N 1
ATOM 1471 C CA . LYS A 1 179 ? -5.820 -0.281 5.374 1.00 88.94 179 LYS A CA 1
ATOM 1472 C C . LYS A 1 179 ? -4.321 -0.097 5.129 1.00 88.94 179 LYS A C 1
ATOM 1474 O O . LYS A 1 179 ? -3.927 0.301 4.038 1.00 88.94 179 LYS A O 1
ATOM 1479 N N . SER A 1 180 ? -3.477 -0.406 6.115 1.00 86.69 180 SER A N 1
ATOM 1480 C CA . SER A 1 180 ? -2.019 -0.384 5.945 1.00 86.69 180 SER A CA 1
ATOM 1481 C C . SER A 1 180 ? -1.553 -1.420 4.920 1.00 86.69 180 SER A C 1
ATOM 1483 O O . SER A 1 180 ? -0.704 -1.108 4.095 1.00 86.69 180 SER A O 1
ATOM 1485 N N . SER A 1 181 ? -2.127 -2.629 4.928 1.00 86.31 181 SER A N 1
ATOM 1486 C CA . SER A 1 181 ? -1.770 -3.669 3.952 1.00 86.31 181 SER A CA 1
ATOM 1487 C C . SER A 1 181 ? -2.198 -3.315 2.523 1.00 86.31 181 SER A C 1
ATOM 1489 O O . SER A 1 181 ? -1.466 -3.580 1.571 1.00 86.31 181 SER A O 1
ATOM 1491 N N . GLU A 1 182 ? -3.353 -2.660 2.366 1.00 89.44 182 GLU A N 1
ATOM 1492 C CA . GLU A 1 182 ? -3.817 -2.143 1.074 1.00 89.44 182 GLU A CA 1
ATOM 1493 C C . GLU A 1 182 ? -2.899 -1.027 0.560 1.00 89.44 182 GLU A C 1
ATOM 1495 O O . GLU A 1 182 ? -2.612 -0.960 -0.636 1.00 89.44 182 GLU A O 1
ATOM 1500 N N . LEU A 1 183 ? -2.403 -0.171 1.462 1.00 84.50 183 LEU A N 1
ATOM 1501 C CA . LEU A 1 183 ? -1.441 0.875 1.127 1.00 84.50 183 LEU A CA 1
ATOM 1502 C C . LEU A 1 183 ? -0.108 0.281 0.652 1.00 84.50 183 LEU A C 1
ATOM 1504 O O . LEU A 1 183 ? 0.428 0.752 -0.349 1.00 84.50 183 LEU A O 1
ATOM 1508 N N . ASP A 1 184 ? 0.392 -0.766 1.311 1.00 86.56 184 ASP A N 1
ATOM 1509 C CA . ASP A 1 184 ? 1.615 -1.465 0.896 1.00 86.56 184 ASP A CA 1
ATOM 1510 C C . ASP A 1 184 ? 1.473 -2.088 -0.505 1.00 86.56 184 ASP A C 1
ATOM 1512 O O . ASP A 1 184 ? 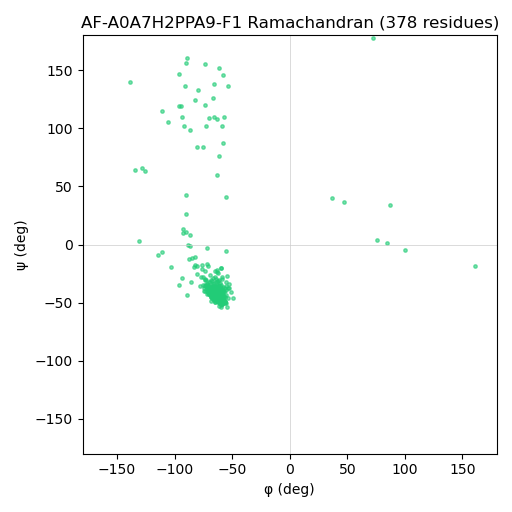2.401 -2.024 -1.315 1.00 86.56 184 ASP A O 1
ATOM 1516 N N . ASP A 1 185 ? 0.306 -2.654 -0.830 1.00 90.56 185 ASP A N 1
ATOM 1517 C CA . ASP A 1 185 ? 0.021 -3.182 -2.172 1.00 90.56 185 ASP A CA 1
ATOM 1518 C C . ASP A 1 185 ? -0.056 -2.064 -3.228 1.00 90.56 185 ASP A C 1
ATOM 1520 O O . ASP A 1 185 ? 0.462 -2.203 -4.340 1.00 90.56 185 ASP A O 1
ATOM 1524 N N . LEU A 1 186 ? -0.643 -0.915 -2.877 1.00 87.12 186 LEU A N 1
ATOM 1525 C CA . LEU A 1 186 ? -0.689 0.262 -3.748 1.00 87.12 186 LEU A CA 1
ATOM 1526 C C . LEU A 1 186 ? 0.720 0.817 -4.000 1.00 87.12 186 LEU A C 1
ATOM 1528 O O . LEU A 1 186 ? 1.057 1.118 -5.145 1.00 87.12 186 LEU A O 1
ATOM 1532 N N . ILE A 1 187 ? 1.563 0.890 -2.965 1.00 85.75 187 ILE A N 1
ATOM 1533 C CA . ILE A 1 187 ? 2.964 1.312 -3.086 1.00 85.75 187 ILE A CA 1
ATOM 1534 C C . ILE A 1 187 ? 3.716 0.381 -4.041 1.00 85.75 187 ILE A C 1
ATOM 1536 O O . ILE A 1 187 ? 4.339 0.877 -4.978 1.00 85.75 187 ILE A O 1
ATOM 1540 N N . LYS A 1 188 ? 3.588 -0.944 -3.895 1.00 86.75 188 LYS A N 1
ATOM 1541 C CA . LYS A 1 188 ? 4.213 -1.905 -4.823 1.00 86.75 188 LYS A CA 1
ATOM 1542 C C . LYS A 1 188 ? 3.744 -1.716 -6.265 1.00 86.75 188 LYS A C 1
ATOM 1544 O O . LYS A 1 188 ? 4.563 -1.615 -7.173 1.00 86.75 188 LYS A O 1
ATOM 1549 N N . LYS A 1 189 ? 2.432 -1.580 -6.485 1.00 86.50 189 LYS A N 1
ATOM 1550 C CA . LYS A 1 189 ? 1.873 -1.311 -7.823 1.00 86.50 189 LYS A CA 1
ATOM 1551 C C . LYS A 1 189 ? 2.393 -0.002 -8.415 1.00 86.50 189 LYS A C 1
ATOM 1553 O O . LYS A 1 189 ? 2.637 0.079 -9.620 1.00 86.50 189 LYS A O 1
ATOM 1558 N N . PHE A 1 190 ? 2.559 1.028 -7.588 1.00 79.38 190 PHE A N 1
ATOM 1559 C CA . PHE A 1 190 ? 3.120 2.304 -8.014 1.00 79.38 190 PHE A CA 1
ATOM 1560 C C . PHE A 1 190 ? 4.608 2.184 -8.368 1.00 79.38 190 PHE A C 1
ATOM 1562 O O . PHE A 1 190 ? 5.030 2.731 -9.386 1.00 79.38 190 PHE A O 1
ATOM 1569 N N . GLU A 1 191 ? 5.395 1.445 -7.584 1.00 78.12 191 GLU A N 1
ATOM 1570 C CA . GLU A 1 191 ? 6.805 1.159 -7.876 1.00 78.12 191 GLU A CA 1
ATOM 1571 C C . GLU A 1 191 ? 6.967 0.407 -9.204 1.00 78.12 191 GLU A C 1
ATOM 1573 O O . GLU A 1 191 ? 7.744 0.847 -10.059 1.00 78.12 191 GLU A O 1
ATOM 1578 N N . ASP A 1 192 ? 6.169 -0.638 -9.434 1.00 80.06 192 ASP A N 1
ATOM 1579 C CA . ASP A 1 192 ? 6.161 -1.412 -10.683 1.00 80.06 192 ASP A CA 1
ATOM 1580 C C . ASP A 1 192 ? 5.757 -0.549 -11.893 1.00 80.06 192 ASP A C 1
ATOM 1582 O O . ASP A 1 192 ? 6.376 -0.598 -12.966 1.00 80.06 192 ASP A O 1
ATOM 1586 N N . SER A 1 193 ? 4.737 0.301 -11.722 1.00 75.81 193 SER A N 1
ATOM 1587 C CA . SER A 1 193 ? 4.296 1.239 -12.759 1.00 75.81 193 SER A CA 1
ATOM 1588 C C . SER A 1 193 ? 5.360 2.296 -13.060 1.00 75.81 193 SER A C 1
ATOM 1590 O O . SER A 1 193 ? 5.575 2.642 -14.223 1.00 75.81 193 SER A O 1
ATOM 1592 N N . ASN A 1 194 ? 6.042 2.818 -12.041 1.00 77.00 194 ASN A N 1
ATOM 1593 C CA . ASN A 1 194 ? 7.098 3.813 -12.205 1.00 77.00 194 ASN A CA 1
ATOM 1594 C C . ASN A 1 194 ? 8.338 3.206 -12.883 1.00 77.00 194 ASN A C 1
ATOM 1596 O O . ASN A 1 194 ? 8.933 3.829 -13.763 1.00 77.00 194 ASN A O 1
ATOM 1600 N N . ALA A 1 195 ? 8.703 1.968 -12.537 1.00 72.75 195 ALA A N 1
ATOM 1601 C CA . ALA A 1 195 ? 9.757 1.227 -13.226 1.00 72.75 195 ALA A CA 1
ATOM 1602 C C . ALA A 1 195 ? 9.422 1.039 -14.715 1.00 72.75 195 ALA A C 1
ATOM 1604 O O . ALA A 1 195 ? 10.248 1.338 -15.580 1.00 72.75 195 ALA A O 1
ATOM 1605 N N . SER A 1 196 ? 8.182 0.646 -15.019 1.00 70.12 196 SER A N 1
ATOM 1606 C CA . SER A 1 196 ? 7.687 0.496 -16.394 1.00 70.12 196 SER A CA 1
ATOM 1607 C C . SER A 1 196 ? 7.696 1.819 -17.171 1.00 70.12 196 SER A C 1
ATOM 1609 O O . SER A 1 196 ? 8.079 1.854 -18.343 1.00 70.12 196 SER A O 1
ATOM 1611 N N . PHE A 1 197 ? 7.330 2.929 -16.521 1.00 70.00 197 PHE A N 1
ATOM 1612 C CA . PHE A 1 197 ? 7.341 4.259 -17.131 1.00 70.00 197 PHE A CA 1
ATOM 1613 C C . PHE A 1 197 ? 8.761 4.736 -17.461 1.00 70.00 197 PHE A C 1
ATOM 1615 O O . PHE A 1 197 ? 8.994 5.229 -18.564 1.00 70.00 197 PHE A O 1
ATOM 1622 N N . LYS A 1 198 ? 9.733 4.509 -16.566 1.00 68.19 198 LYS A N 1
ATOM 1623 C CA . LYS A 1 198 ? 11.150 4.811 -16.836 1.00 68.19 198 LYS A CA 1
ATOM 1624 C C . LYS A 1 198 ? 11.681 4.035 -18.040 1.00 68.19 198 LYS A C 1
ATOM 1626 O O . LYS A 1 198 ? 12.356 4.615 -18.884 1.00 68.19 198 LYS A O 1
ATOM 1631 N N . VAL A 1 199 ? 11.335 2.752 -18.172 1.00 67.81 199 VAL A N 1
ATOM 1632 C CA . VAL A 1 199 ? 11.711 1.946 -19.350 1.00 67.81 199 VAL A CA 1
ATOM 1633 C C . VAL A 1 199 ? 11.104 2.525 -20.635 1.00 67.81 199 VAL A C 1
ATOM 1635 O O . VAL A 1 199 ? 11.768 2.570 -21.674 1.00 67.81 199 VAL A O 1
ATOM 1638 N N . PHE A 1 200 ? 9.859 3.005 -20.581 1.00 67.25 200 PHE A N 1
ATOM 1639 C CA . PHE A 1 200 ? 9.198 3.628 -21.728 1.00 67.25 200 PHE A CA 1
ATOM 1640 C C . PHE A 1 200 ? 9.835 4.969 -22.127 1.00 67.25 200 PHE A C 1
ATOM 1642 O O . PHE A 1 200 ? 10.111 5.191 -23.309 1.00 67.25 200 PHE A O 1
ATOM 1649 N N . GLU A 1 201 ? 10.119 5.839 -21.156 1.00 68.38 201 GLU A N 1
ATOM 1650 C CA . GLU A 1 201 ? 10.802 7.119 -21.376 1.00 68.38 201 GLU A CA 1
ATOM 1651 C C . GLU A 1 201 ? 12.198 6.907 -21.988 1.00 68.38 201 GLU A C 1
ATOM 1653 O O . GLU A 1 201 ? 12.562 7.537 -22.987 1.00 68.38 201 GLU A O 1
ATOM 1658 N N . GLU A 1 202 ? 12.951 5.935 -21.468 1.00 65.69 202 GLU A N 1
ATOM 1659 C CA . GLU A 1 202 ? 14.271 5.565 -21.983 1.00 65.69 202 GLU A CA 1
ATOM 1660 C C . GLU A 1 202 ? 14.218 5.012 -23.414 1.00 65.69 202 GLU A C 1
ATOM 1662 O O . GLU A 1 202 ? 15.101 5.297 -24.231 1.00 65.69 202 GLU A O 1
ATOM 1667 N N . LYS A 1 203 ? 13.171 4.257 -23.761 1.00 68.31 203 LYS A N 1
ATOM 1668 C CA . LYS A 1 203 ? 12.957 3.781 -25.132 1.00 68.31 203 LYS A CA 1
ATOM 1669 C C . LYS A 1 203 ? 12.680 4.943 -26.089 1.00 68.31 203 LYS A C 1
ATOM 1671 O O . LYS A 1 203 ? 13.274 4.996 -27.167 1.00 68.31 203 LYS A O 1
ATOM 1676 N N . GLN A 1 204 ? 11.840 5.897 -25.686 1.00 69.44 204 GLN A N 1
ATOM 1677 C CA . GLN A 1 204 ? 11.469 7.039 -26.525 1.00 69.44 204 GLN A CA 1
ATOM 1678 C C . GLN A 1 204 ? 12.660 7.971 -26.813 1.00 69.44 204 GLN A C 1
ATOM 1680 O O . GLN A 1 204 ? 12.822 8.443 -27.942 1.00 69.44 204 GLN A O 1
ATOM 1685 N N . LEU A 1 205 ? 13.522 8.220 -25.821 1.00 66.94 205 LEU A N 1
ATOM 1686 C CA . LEU A 1 205 ? 14.730 9.033 -26.008 1.00 66.94 205 LEU A CA 1
ATOM 1687 C C . LEU A 1 205 ? 15.726 8.369 -26.972 1.00 66.94 205 LEU A C 1
ATOM 1689 O O . LEU A 1 205 ? 16.272 9.034 -27.855 1.00 66.94 205 LEU A O 1
ATOM 1693 N N . ASN A 1 206 ? 15.912 7.051 -26.868 1.00 69.00 206 ASN A N 1
ATOM 1694 C CA . ASN A 1 206 ? 16.805 6.308 -27.759 1.00 69.00 206 ASN A CA 1
ATOM 1695 C C . ASN A 1 206 ? 16.274 6.214 -29.202 1.00 69.00 206 ASN A C 1
ATOM 1697 O O . ASN A 1 206 ? 17.065 6.248 -30.147 1.00 69.00 206 ASN A O 1
ATOM 1701 N N . GLU A 1 207 ? 14.952 6.163 -29.403 1.00 75.75 207 GLU A N 1
ATOM 1702 C CA . GLU A 1 207 ? 14.349 6.167 -30.744 1.00 75.75 207 GLU A CA 1
ATOM 1703 C C . GLU A 1 207 ? 14.638 7.457 -31.526 1.00 75.75 207 GLU A C 1
ATOM 1705 O O . GLU A 1 207 ? 14.941 7.392 -32.721 1.00 75.75 207 GLU A O 1
ATOM 1710 N N . LYS A 1 208 ? 14.627 8.624 -30.866 1.00 77.00 208 LYS A N 1
ATOM 1711 C CA . LYS A 1 208 ? 14.965 9.903 -31.517 1.00 77.00 208 LYS A CA 1
ATOM 1712 C C . LYS A 1 208 ? 16.421 9.937 -31.980 1.00 77.00 208 LYS A C 1
ATOM 1714 O O . LYS A 1 208 ? 16.692 10.287 -33.126 1.00 77.00 208 LYS A O 1
ATOM 1719 N N . THR A 1 209 ? 17.357 9.510 -31.133 1.00 72.06 209 THR A N 1
ATOM 1720 C CA . THR A 1 209 ? 18.786 9.446 -31.489 1.00 72.06 209 THR A CA 1
ATOM 1721 C C . THR A 1 209 ? 19.037 8.443 -32.621 1.00 72.06 209 THR A C 1
ATOM 1723 O O . THR A 1 209 ? 19.793 8.720 -33.553 1.00 72.06 209 THR A O 1
ATOM 1726 N N . LYS A 1 210 ? 18.348 7.295 -32.605 1.00 78.56 210 LYS A N 1
ATOM 1727 C CA . LYS A 1 210 ? 18.393 6.302 -33.689 1.00 78.56 210 LYS A CA 1
ATOM 1728 C C . LYS A 1 210 ? 17.926 6.881 -35.028 1.00 78.56 210 LYS A C 1
ATOM 1730 O O . LYS A 1 210 ? 18.527 6.574 -36.064 1.00 78.56 210 LYS A O 1
ATOM 1735 N N . ALA A 1 211 ? 16.866 7.690 -35.023 1.00 83.50 211 ALA A N 1
ATOM 1736 C CA . ALA A 1 211 ? 16.340 8.308 -36.237 1.00 83.50 211 ALA A CA 1
ATOM 1737 C C . ALA A 1 211 ? 17.407 9.173 -36.929 1.00 83.50 211 ALA A C 1
ATOM 1739 O O . ALA A 1 211 ? 17.637 9.001 -38.126 1.00 83.50 211 ALA A O 1
ATOM 1740 N N . VAL A 1 212 ? 18.146 9.982 -36.159 1.00 83.88 212 VAL A N 1
ATOM 1741 C CA . VAL A 1 212 ? 19.231 10.843 -36.664 1.00 83.88 212 VAL A CA 1
ATOM 1742 C C . VAL A 1 212 ? 20.327 10.031 -37.366 1.00 83.88 212 VAL A C 1
ATOM 1744 O O . VAL A 1 212 ? 20.664 10.300 -38.517 1.00 83.88 212 VAL A O 1
ATOM 1747 N N . TYR A 1 213 ? 20.859 8.981 -36.731 1.00 81.25 213 TYR A N 1
ATOM 1748 C CA . TYR A 1 213 ? 21.917 8.163 -37.347 1.00 81.25 213 TYR A CA 1
ATOM 1749 C C . TYR A 1 213 ? 21.432 7.350 -38.554 1.00 81.25 213 TYR A C 1
ATOM 1751 O O . TYR A 1 213 ? 22.195 7.098 -39.488 1.00 81.25 213 TYR A O 1
ATOM 1759 N N . THR A 1 214 ? 20.159 6.950 -38.559 1.00 85.19 214 THR A N 1
ATOM 1760 C CA . THR A 1 214 ? 19.547 6.248 -39.696 1.00 85.19 214 THR A CA 1
ATOM 1761 C C . THR A 1 214 ? 19.376 7.181 -40.895 1.00 85.19 214 THR A C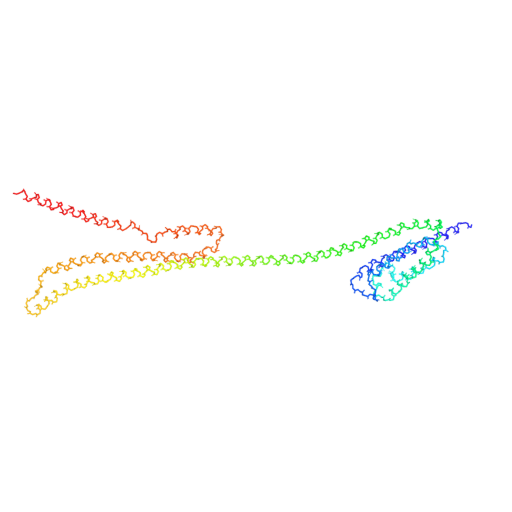 1
ATOM 1763 O O . THR A 1 214 ? 19.602 6.775 -42.036 1.00 85.19 214 THR A O 1
ATOM 1766 N N . GLU A 1 215 ? 19.028 8.443 -40.650 1.00 88.94 215 GLU A N 1
ATOM 1767 C CA . GLU A 1 215 ? 18.961 9.474 -41.682 1.00 88.94 215 GLU A CA 1
ATOM 1768 C C . GLU A 1 215 ? 20.343 9.760 -42.283 1.00 88.94 215 GLU A C 1
ATOM 1770 O O . GLU A 1 215 ? 20.485 9.713 -43.507 1.00 88.94 215 GLU A O 1
ATOM 1775 N N . ILE A 1 216 ? 21.371 9.932 -41.440 1.00 84.69 216 ILE A N 1
ATOM 1776 C CA . ILE A 1 216 ? 22.771 10.100 -41.872 1.00 84.69 216 ILE A CA 1
ATOM 1777 C C . ILE A 1 216 ? 23.232 8.904 -42.713 1.00 84.69 216 ILE A C 1
ATOM 1779 O O . ILE A 1 216 ? 23.812 9.078 -43.781 1.00 84.69 216 ILE A O 1
ATOM 1783 N N . TYR A 1 217 ? 22.944 7.671 -42.282 1.00 87.38 217 TYR A N 1
ATOM 1784 C CA . TYR A 1 217 ? 23.263 6.477 -43.071 1.00 87.38 217 TYR A CA 1
ATOM 1785 C C . TYR A 1 217 ? 22.642 6.538 -44.472 1.00 87.38 217 TYR A C 1
ATOM 1787 O O . TYR A 1 217 ? 23.322 6.290 -45.470 1.00 87.38 217 TYR A O 1
ATOM 1795 N N . ASN A 1 218 ? 21.353 6.868 -44.553 1.00 88.62 218 ASN A N 1
ATOM 1796 C CA . ASN A 1 218 ? 20.620 6.881 -45.811 1.00 88.62 218 ASN A CA 1
ATOM 1797 C C . ASN A 1 218 ? 21.100 7.988 -46.758 1.00 88.62 218 ASN A C 1
ATOM 1799 O O . ASN A 1 218 ? 21.181 7.751 -47.967 1.00 88.62 218 ASN A O 1
ATOM 1803 N N . SER A 1 219 ? 21.409 9.180 -46.244 1.00 88.81 219 SER A N 1
ATOM 1804 C CA . SER A 1 219 ? 21.909 10.296 -47.052 1.00 88.81 219 SER A CA 1
ATOM 1805 C C . SER A 1 219 ? 23.320 10.016 -47.583 1.00 88.81 219 SER A C 1
ATOM 1807 O O . SER A 1 219 ? 23.542 10.081 -48.794 1.00 88.81 219 SER A O 1
ATOM 1809 N N . GLU A 1 220 ? 24.237 9.583 -46.717 1.00 86.31 220 GLU A N 1
ATOM 1810 C CA . GLU A 1 220 ? 25.630 9.268 -47.059 1.00 86.31 220 GLU A CA 1
ATOM 1811 C C . GLU A 1 220 ? 25.732 8.075 -48.020 1.00 86.31 220 GLU A C 1
ATOM 1813 O O . GLU A 1 220 ? 26.487 8.092 -48.996 1.00 86.31 220 GLU A O 1
ATOM 1818 N N . TYR A 1 221 ? 24.911 7.038 -47.820 1.00 88.94 221 TYR A N 1
ATOM 1819 C CA . TYR A 1 221 ? 24.887 5.878 -48.712 1.00 88.94 221 TYR A CA 1
ATOM 1820 C C . TYR A 1 221 ? 24.361 6.227 -50.112 1.00 88.94 221 TYR A C 1
ATOM 1822 O O . TYR A 1 221 ? 24.891 5.741 -51.120 1.00 88.94 221 TYR A O 1
ATOM 1830 N N . LYS A 1 222 ? 23.339 7.092 -50.201 1.00 91.06 222 LYS A N 1
ATOM 1831 C CA . LYS A 1 222 ? 22.850 7.620 -51.485 1.00 91.06 222 LYS A CA 1
ATOM 1832 C C . LYS A 1 222 ? 23.942 8.420 -52.191 1.00 91.06 222 LYS A C 1
ATOM 1834 O O . LYS A 1 222 ? 24.196 8.171 -53.370 1.00 91.06 222 LYS A O 1
ATOM 1839 N N . LEU A 1 223 ? 24.623 9.311 -51.471 1.00 87.88 223 LEU A N 1
ATOM 1840 C CA . LEU A 1 223 ? 25.709 10.127 -52.012 1.00 87.88 223 LEU A CA 1
ATOM 1841 C C . LEU A 1 223 ? 26.865 9.263 -52.534 1.00 87.88 223 LEU A C 1
ATOM 1843 O O . LEU A 1 223 ? 27.299 9.422 -53.676 1.00 87.88 223 LEU A O 1
ATOM 1847 N N . ALA A 1 224 ? 27.274 8.249 -51.772 1.00 87.81 224 ALA A N 1
ATOM 1848 C CA . ALA A 1 224 ? 28.280 7.293 -52.217 1.00 87.81 224 ALA A CA 1
ATOM 1849 C C . ALA A 1 224 ? 27.898 6.555 -53.510 1.00 87.81 224 ALA A C 1
ATOM 1851 O O . ALA A 1 224 ? 28.763 6.260 -54.342 1.00 87.81 224 ALA A O 1
ATOM 1852 N N . ASN A 1 225 ? 26.614 6.226 -53.683 1.00 89.50 225 ASN A N 1
ATOM 1853 C CA . ASN A 1 225 ? 26.121 5.581 -54.896 1.00 89.50 225 ASN A CA 1
ATOM 1854 C C . ASN A 1 225 ? 26.099 6.535 -56.095 1.00 89.50 225 ASN A C 1
ATOM 1856 O O . ASN A 1 225 ? 26.388 6.083 -57.203 1.00 89.50 225 ASN A O 1
ATOM 1860 N N . TYR A 1 226 ? 25.831 7.828 -55.894 1.00 91.88 226 TYR A N 1
ATOM 1861 C CA . TYR A 1 226 ? 25.991 8.828 -56.952 1.00 91.88 226 TYR A CA 1
ATOM 1862 C C . TYR A 1 226 ? 27.448 8.928 -57.407 1.00 91.88 226 TYR A C 1
ATOM 1864 O O . TYR A 1 226 ? 27.714 8.762 -58.596 1.00 91.88 226 TYR A O 1
ATOM 1872 N N . TYR A 1 227 ? 28.400 9.058 -56.476 1.00 90.81 227 TYR A N 1
ATOM 1873 C CA . TYR A 1 227 ? 29.827 9.069 -56.818 1.00 90.81 227 TYR A CA 1
ATOM 1874 C C . TYR A 1 227 ? 30.271 7.801 -57.540 1.00 90.81 227 TYR A C 1
ATOM 1876 O O . TYR A 1 227 ? 30.975 7.883 -58.541 1.00 90.81 227 TYR A O 1
ATOM 1884 N N . ARG A 1 228 ? 29.782 6.627 -57.123 1.00 89.00 228 ARG A N 1
ATOM 1885 C CA . ARG A 1 228 ? 30.056 5.373 -57.837 1.00 89.00 228 ARG A CA 1
ATOM 1886 C C . ARG A 1 228 ? 29.534 5.399 -59.273 1.00 89.00 228 ARG A C 1
ATOM 1888 O O . ARG A 1 228 ? 30.217 4.907 -60.167 1.00 89.00 228 ARG A O 1
ATOM 1895 N N . ARG A 1 229 ? 28.334 5.939 -59.508 1.00 91.38 229 ARG A N 1
ATOM 1896 C CA . ARG A 1 229 ? 27.786 6.079 -60.866 1.00 91.38 229 ARG A CA 1
ATOM 1897 C C . ARG A 1 229 ? 28.642 7.023 -61.709 1.00 91.38 229 ARG A C 1
ATOM 1899 O O . ARG A 1 229 ? 28.919 6.689 -62.856 1.00 91.38 229 ARG A O 1
ATOM 1906 N N . TYR A 1 230 ? 29.132 8.125 -61.137 1.00 92.12 230 TYR A N 1
ATOM 1907 C CA . TYR A 1 230 ? 30.071 9.021 -61.820 1.00 92.12 230 TYR A CA 1
ATOM 1908 C C . TYR A 1 230 ? 31.402 8.333 -62.140 1.00 92.12 230 TYR A C 1
ATOM 1910 O O . TYR A 1 230 ? 31.859 8.411 -63.275 1.00 92.12 230 TYR A O 1
ATOM 1918 N N . THR A 1 231 ? 31.979 7.583 -61.197 1.00 91.06 231 THR A N 1
ATOM 1919 C CA . THR A 1 231 ? 33.182 6.766 -61.423 1.00 91.06 231 THR A CA 1
ATOM 1920 C C . THR A 1 231 ? 32.991 5.783 -62.575 1.00 91.06 231 THR A C 1
ATOM 1922 O O . THR A 1 231 ? 33.815 5.733 -63.484 1.00 91.06 231 THR A O 1
ATOM 1925 N N . ILE A 1 232 ? 31.889 5.024 -62.564 1.00 92.31 232 ILE A N 1
ATOM 1926 C CA . ILE A 1 232 ? 31.559 4.079 -63.639 1.00 92.31 232 ILE A CA 1
ATOM 1927 C C . ILE A 1 232 ? 31.410 4.823 -64.967 1.00 92.31 232 ILE A C 1
ATOM 1929 O O . ILE A 1 232 ? 31.932 4.352 -65.972 1.00 92.31 232 ILE A O 1
ATOM 1933 N N . GLY A 1 233 ? 30.762 5.991 -64.979 1.00 92.38 233 GLY A N 1
ATOM 1934 C CA . GLY A 1 233 ? 30.635 6.831 -66.169 1.00 92.38 233 GLY A CA 1
ATOM 1935 C C . GLY A 1 233 ? 31.989 7.251 -66.744 1.00 92.38 233 GLY A C 1
ATOM 1936 O O . GLY A 1 233 ? 32.247 7.015 -67.921 1.00 92.38 233 GLY A O 1
ATOM 1937 N N . VAL A 1 234 ? 32.886 7.794 -65.912 1.00 90.31 234 VAL A N 1
ATOM 1938 C CA . VAL A 1 234 ? 34.229 8.230 -66.337 1.00 90.31 234 VAL A CA 1
ATOM 1939 C C . VAL A 1 234 ? 35.048 7.058 -66.882 1.00 90.31 234 VAL A C 1
ATOM 1941 O O . VAL A 1 234 ? 35.590 7.151 -67.983 1.00 90.31 234 VAL A O 1
ATOM 1944 N N . PHE A 1 235 ? 35.094 5.927 -66.172 1.00 91.31 235 PHE A N 1
ATOM 1945 C CA . PHE A 1 235 ? 35.826 4.751 -66.652 1.00 91.31 235 PHE A CA 1
ATOM 1946 C C . PHE A 1 235 ? 35.193 4.119 -67.894 1.00 91.31 235 PHE A C 1
ATOM 1948 O O . PHE A 1 235 ? 35.921 3.613 -68.742 1.00 91.31 235 PHE A O 1
ATOM 1955 N N . SER A 1 236 ? 33.869 4.197 -68.055 1.00 93.12 236 SER A N 1
ATOM 1956 C CA . SER A 1 236 ? 33.194 3.742 -69.277 1.00 93.12 236 SER A CA 1
ATOM 1957 C C . SER A 1 236 ? 33.584 4.600 -70.480 1.00 93.12 236 SER A C 1
ATOM 1959 O O . SER A 1 236 ? 33.841 4.059 -71.549 1.00 93.12 236 SER A O 1
ATOM 1961 N N . VAL A 1 237 ? 33.703 5.923 -70.312 1.00 90.31 237 VAL A N 1
ATOM 1962 C CA . VAL A 1 237 ? 34.187 6.823 -71.374 1.00 90.31 237 VAL A CA 1
ATOM 1963 C C . VAL A 1 237 ? 35.637 6.505 -71.745 1.00 90.31 237 VAL A C 1
ATOM 1965 O O . VAL A 1 237 ? 35.947 6.393 -72.929 1.00 90.31 237 VAL A O 1
ATOM 1968 N N . ILE A 1 238 ? 36.515 6.289 -70.759 1.00 89.19 238 ILE A N 1
ATOM 1969 C CA . ILE A 1 238 ? 37.907 5.874 -71.007 1.00 89.19 238 ILE A CA 1
ATOM 1970 C C . ILE A 1 238 ? 37.943 4.535 -71.758 1.00 89.19 238 ILE A C 1
ATOM 1972 O O . ILE A 1 238 ? 38.643 4.418 -72.762 1.00 89.19 238 ILE A O 1
ATOM 1976 N N . ALA A 1 239 ? 37.158 3.547 -71.319 1.00 89.38 239 ALA A N 1
ATOM 1977 C CA . ALA A 1 239 ? 37.079 2.235 -71.956 1.00 89.38 239 ALA A CA 1
ATOM 1978 C C . ALA A 1 239 ? 36.561 2.320 -73.400 1.00 89.38 239 ALA A C 1
ATOM 1980 O O . ALA A 1 239 ? 37.092 1.640 -74.276 1.00 89.38 239 ALA A O 1
ATOM 1981 N N . LEU A 1 240 ? 35.579 3.186 -73.671 1.00 90.06 240 LEU A N 1
ATOM 1982 C CA . LEU A 1 240 ? 35.096 3.452 -75.025 1.00 90.06 240 LEU A CA 1
ATOM 1983 C C . LEU A 1 240 ? 36.195 4.071 -75.896 1.00 90.06 240 LEU A C 1
ATOM 1985 O O . LEU A 1 240 ? 36.435 3.575 -76.992 1.00 90.06 240 LEU A O 1
ATOM 1989 N N . ILE A 1 241 ? 36.898 5.106 -75.421 1.00 87.38 241 ILE A N 1
ATOM 1990 C CA . ILE A 1 241 ? 37.983 5.751 -76.183 1.00 87.38 241 ILE A CA 1
ATOM 1991 C C . ILE A 1 241 ? 39.119 4.755 -76.459 1.00 87.38 241 ILE A C 1
ATOM 1993 O O . ILE A 1 241 ? 39.593 4.667 -77.593 1.00 87.38 241 ILE A O 1
ATOM 1997 N N . ALA A 1 242 ? 39.531 3.978 -75.454 1.00 86.19 242 ALA A N 1
ATOM 1998 C CA . ALA A 1 242 ? 40.551 2.942 -75.595 1.00 86.19 242 ALA A CA 1
ATOM 1999 C C . ALA A 1 242 ? 40.114 1.847 -76.582 1.00 86.19 242 ALA A C 1
ATOM 2001 O O . ALA A 1 242 ? 40.872 1.484 -77.481 1.00 86.19 242 ALA A O 1
ATOM 2002 N N . GLY A 1 243 ? 38.868 1.377 -76.461 1.00 85.38 243 GLY A N 1
ATOM 2003 C CA . GLY A 1 243 ? 38.268 0.394 -77.357 1.00 85.38 243 GLY A CA 1
ATOM 2004 C C . GLY A 1 243 ? 38.219 0.887 -78.799 1.00 85.38 243 GLY A C 1
ATOM 2005 O O . GLY A 1 243 ? 38.702 0.198 -79.690 1.00 85.38 243 GLY A O 1
ATOM 2006 N N . PHE A 1 244 ? 37.733 2.107 -79.043 1.00 84.50 244 PHE A N 1
ATOM 2007 C CA . PHE A 1 244 ? 37.735 2.712 -80.379 1.00 84.50 244 PHE A CA 1
ATOM 2008 C C . PHE A 1 244 ? 39.149 2.862 -80.948 1.00 84.50 244 PHE A C 1
ATOM 2010 O O . PHE A 1 244 ? 39.359 2.579 -82.127 1.00 84.50 244 PHE A O 1
ATOM 2017 N N . ASN A 1 245 ? 40.125 3.262 -80.129 1.00 82.06 245 ASN A N 1
ATOM 2018 C CA . ASN A 1 245 ? 41.515 3.397 -80.568 1.00 82.06 245 ASN A CA 1
ATOM 2019 C C . ASN A 1 245 ? 42.167 2.059 -80.936 1.00 82.06 245 ASN A C 1
ATOM 2021 O O . ASN A 1 245 ? 43.051 2.052 -81.785 1.00 82.06 245 ASN A O 1
ATOM 2025 N N . PHE A 1 246 ? 41.748 0.944 -80.337 1.00 79.56 246 PHE A N 1
ATOM 2026 C CA . PHE A 1 246 ? 42.279 -0.382 -80.662 1.00 79.56 246 PHE A CA 1
ATOM 2027 C C . PHE A 1 246 ? 41.505 -1.067 -81.798 1.00 79.56 246 PHE A C 1
ATOM 2029 O O . PHE A 1 246 ? 42.095 -1.628 -82.723 1.00 79.56 246 PHE A O 1
ATOM 2036 N N . ILE A 1 247 ? 40.173 -0.994 -81.765 1.00 82.75 247 ILE A N 1
ATOM 2037 C CA . ILE A 1 247 ? 39.289 -1.672 -82.720 1.00 82.75 247 ILE A CA 1
ATOM 2038 C C . ILE A 1 247 ? 39.396 -1.035 -84.107 1.00 82.75 247 ILE A C 1
ATOM 2040 O O . ILE A 1 247 ? 39.477 -1.756 -85.097 1.00 82.75 247 ILE A O 1
ATOM 2044 N N . LEU A 1 248 ? 39.426 0.297 -84.210 1.00 79.94 248 LEU A N 1
ATOM 2045 C CA . LEU A 1 248 ? 39.335 0.984 -85.501 1.00 79.94 248 LEU A CA 1
ATOM 2046 C C . LEU A 1 248 ? 40.559 0.734 -86.411 1.00 79.94 248 LEU A C 1
ATOM 2048 O O . LEU A 1 248 ? 40.347 0.340 -87.559 1.00 79.94 248 LEU A O 1
ATOM 2052 N N . PRO A 1 249 ? 41.820 0.835 -85.937 1.00 78.00 249 PRO A N 1
ATOM 2053 C CA . PRO A 1 249 ? 42.987 0.442 -86.734 1.00 78.00 249 PRO A CA 1
ATOM 2054 C C . PRO A 1 249 ? 43.009 -1.055 -87.063 1.00 78.00 249 PRO A C 1
ATOM 2056 O O . PRO A 1 249 ? 43.405 -1.430 -88.163 1.00 78.00 249 PRO A O 1
ATOM 2059 N N . THR A 1 250 ? 42.543 -1.909 -86.142 1.00 79.81 250 THR A N 1
ATOM 2060 C CA . THR A 1 250 ? 42.475 -3.366 -86.346 1.00 79.81 250 THR A CA 1
ATOM 2061 C C . THR A 1 250 ? 41.480 -3.738 -87.449 1.00 79.81 250 THR A C 1
ATOM 2063 O O . THR A 1 250 ? 41.793 -4.544 -88.322 1.00 79.81 250 THR A O 1
ATOM 2066 N N . VAL A 1 251 ? 40.295 -3.120 -87.457 1.00 81.31 251 VAL A N 1
ATOM 2067 C CA . VAL A 1 251 ? 39.274 -3.323 -88.497 1.00 81.31 251 VAL A CA 1
ATOM 2068 C C . VAL A 1 251 ? 39.757 -2.794 -89.849 1.00 81.31 251 VAL A C 1
ATOM 2070 O O . VAL A 1 251 ? 39.600 -3.482 -90.854 1.00 81.31 251 VAL A O 1
ATOM 2073 N N . LEU A 1 252 ? 40.395 -1.618 -89.891 1.00 78.25 252 LEU A N 1
ATOM 2074 C CA . LEU A 1 252 ? 40.966 -1.071 -91.129 1.00 78.25 252 LEU A CA 1
ATOM 2075 C C . LEU A 1 252 ? 42.089 -1.957 -91.691 1.00 78.25 252 LEU A C 1
ATOM 2077 O O . LEU A 1 252 ? 42.103 -2.231 -92.891 1.00 78.25 252 LEU A O 1
ATOM 2081 N N . GLY A 1 253 ? 42.974 -2.471 -90.830 1.00 77.19 253 GLY A N 1
ATOM 2082 C CA . GLY A 1 253 ? 44.016 -3.424 -91.222 1.00 77.19 253 GLY A CA 1
ATOM 2083 C C . GLY A 1 253 ? 43.443 -4.737 -91.764 1.00 77.19 253 GLY A C 1
ATOM 2084 O O . GLY A 1 253 ? 43.933 -5.261 -92.766 1.00 77.19 253 GLY A O 1
ATOM 2085 N N . LEU A 1 254 ? 42.352 -5.233 -91.169 1.00 78.75 254 LEU A N 1
ATOM 2086 C CA . LEU A 1 254 ? 41.645 -6.427 -91.643 1.00 78.75 254 LEU A CA 1
ATOM 2087 C C . LEU A 1 254 ? 40.976 -6.206 -93.011 1.00 78.75 254 LEU A C 1
ATOM 2089 O O . LEU A 1 254 ? 41.030 -7.084 -93.873 1.00 78.75 254 LEU A O 1
ATOM 2093 N N . ILE A 1 255 ? 40.372 -5.034 -93.233 1.00 79.81 255 ILE A N 1
ATOM 2094 C CA . ILE A 1 255 ? 39.781 -4.658 -94.526 1.00 79.81 255 ILE A CA 1
ATOM 2095 C C . ILE A 1 255 ? 40.871 -4.554 -95.602 1.00 79.81 255 ILE A C 1
ATOM 2097 O O . ILE A 1 255 ? 40.701 -5.094 -96.693 1.00 79.81 255 ILE A O 1
ATOM 2101 N N . SER A 1 256 ? 42.011 -3.927 -95.292 1.00 76.38 256 SER A N 1
ATOM 2102 C CA . SER A 1 256 ? 43.158 -3.839 -96.210 1.00 76.38 256 SER A CA 1
ATOM 2103 C C . SER A 1 256 ? 43.709 -5.218 -96.583 1.00 76.38 256 SER A C 1
ATOM 2105 O O . SER A 1 256 ? 43.962 -5.485 -97.759 1.00 76.38 256 SER A O 1
ATOM 2107 N N . TYR A 1 257 ? 43.829 -6.116 -95.600 1.00 78.31 257 TYR A N 1
ATOM 2108 C CA . TYR A 1 257 ? 44.251 -7.497 -95.827 1.00 78.31 257 TYR A CA 1
ATOM 2109 C C . TYR A 1 257 ? 43.282 -8.241 -96.755 1.00 78.31 257 TYR A C 1
ATOM 2111 O O . TYR A 1 257 ? 43.708 -8.888 -97.711 1.00 78.31 257 TYR A O 1
ATOM 2119 N N . ARG A 1 258 ? 41.969 -8.089 -96.532 1.00 76.94 258 ARG A N 1
ATOM 2120 C CA . ARG A 1 258 ? 40.927 -8.702 -97.369 1.00 76.94 258 ARG A C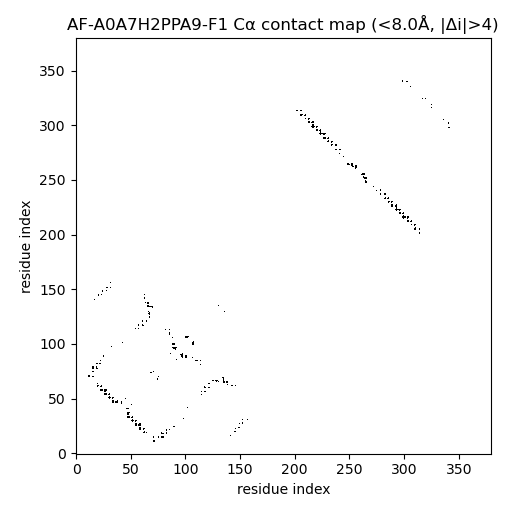A 1
ATOM 2121 C C . ARG A 1 258 ? 40.912 -8.158 -98.804 1.00 76.94 258 ARG A C 1
ATOM 2123 O O . ARG A 1 258 ? 40.538 -8.890 -99.715 1.00 76.94 258 ARG A O 1
ATOM 2130 N N . ASN A 1 259 ? 41.348 -6.917 -99.007 1.00 79.50 259 ASN A N 1
ATOM 2131 C CA . ASN A 1 259 ? 41.437 -6.269 -100.318 1.00 79.50 259 ASN A CA 1
ATOM 2132 C C . ASN A 1 259 ? 42.763 -6.545 -101.059 1.00 79.50 259 ASN A C 1
ATOM 2134 O O . ASN A 1 259 ? 43.004 -5.945 -102.101 1.00 79.50 259 ASN A O 1
ATOM 2138 N N . GLY A 1 260 ? 43.619 -7.442 -100.551 1.00 70.12 260 GLY A N 1
ATOM 2139 C CA . GLY A 1 260 ? 44.837 -7.892 -101.239 1.00 70.12 260 GLY A CA 1
ATOM 2140 C C . GLY A 1 260 ? 46.070 -6.999 -101.057 1.00 70.12 260 GLY A C 1
ATOM 2141 O O . GLY A 1 260 ? 47.134 -7.335 -101.566 1.00 70.12 260 GLY A O 1
ATOM 2142 N N . ASN A 1 261 ? 45.971 -5.913 -100.282 1.00 67.38 261 ASN A N 1
ATOM 2143 C CA . ASN A 1 261 ? 47.062 -4.946 -100.084 1.00 67.38 261 ASN A CA 1
ATOM 2144 C C . ASN A 1 261 ? 47.980 -5.287 -98.889 1.00 67.38 261 ASN A C 1
ATOM 2146 O O . ASN A 1 261 ? 48.792 -4.464 -98.471 1.00 67.38 261 ASN A O 1
ATOM 2150 N N . GLY A 1 262 ? 47.854 -6.486 -98.309 1.00 71.62 262 GLY A N 1
ATOM 2151 C CA . GLY A 1 262 ? 48.536 -6.860 -97.067 1.00 71.62 262 GLY A CA 1
ATOM 2152 C C . GLY A 1 262 ? 47.956 -6.169 -95.822 1.00 71.62 262 GLY A C 1
ATOM 2153 O O . GLY A 1 262 ? 47.008 -5.378 -95.896 1.00 71.62 262 GLY A O 1
ATOM 2154 N N . PHE A 1 263 ? 48.498 -6.502 -94.645 1.00 72.81 263 PHE A N 1
ATOM 2155 C CA . PHE A 1 263 ? 48.064 -5.921 -93.370 1.00 72.81 263 PHE A CA 1
ATOM 2156 C C . PHE A 1 263 ? 48.701 -4.540 -93.168 1.00 72.81 263 PHE A C 1
ATOM 2158 O O . PHE A 1 263 ? 49.750 -4.400 -92.542 1.00 72.81 263 PHE A O 1
ATOM 2165 N N . LEU A 1 264 ? 48.073 -3.518 -93.747 1.00 65.56 264 LEU A N 1
ATOM 2166 C CA . LEU A 1 264 ? 48.477 -2.124 -93.599 1.00 65.56 264 LEU A CA 1
ATOM 2167 C C . LEU A 1 264 ? 47.688 -1.499 -92.448 1.00 65.56 264 LEU A C 1
ATOM 2169 O O . LEU A 1 264 ? 46.480 -1.286 -92.549 1.00 65.56 264 LEU A O 1
ATOM 2173 N N . VAL A 1 265 ? 48.373 -1.215 -91.342 1.00 69.50 265 VAL A N 1
ATOM 2174 C CA . VAL A 1 265 ? 47.807 -0.457 -90.219 1.00 69.50 265 VAL A CA 1
ATOM 2175 C C . VAL A 1 265 ? 48.114 1.026 -90.443 1.00 69.50 265 VAL A C 1
ATOM 2177 O O . VAL A 1 265 ? 49.248 1.345 -90.808 1.00 69.50 265 VAL A O 1
ATOM 2180 N N . PRO A 1 266 ? 47.152 1.944 -90.224 1.00 67.69 266 PRO A N 1
ATOM 2181 C CA . PRO A 1 266 ? 47.441 3.374 -90.237 1.00 67.69 266 PRO A CA 1
ATOM 2182 C C . PRO A 1 266 ? 48.585 3.695 -89.267 1.00 67.69 266 PRO A C 1
ATOM 2184 O O . PRO A 1 266 ? 48.603 3.191 -88.142 1.00 67.69 266 PRO A O 1
ATOM 2187 N N . SER A 1 267 ? 49.535 4.533 -89.686 1.00 65.06 267 SER A N 1
ATOM 2188 C CA . SER A 1 267 ? 50.608 5.007 -88.808 1.00 65.06 267 SER A CA 1
ATOM 2189 C C . SER A 1 267 ? 50.030 5.723 -87.586 1.00 65.06 267 SER A C 1
ATOM 2191 O O . SER A 1 267 ? 48.999 6.390 -87.684 1.00 65.06 267 SER A O 1
ATOM 2193 N N . VAL A 1 268 ? 50.701 5.596 -86.437 1.00 70.44 268 VAL A N 1
ATOM 2194 C CA . VAL A 1 268 ? 50.308 6.276 -85.196 1.00 70.44 268 VAL A CA 1
ATOM 2195 C C . VAL A 1 268 ? 50.266 7.785 -85.443 1.00 70.44 268 VAL A C 1
ATOM 2197 O O . VAL A 1 268 ? 51.299 8.416 -85.644 1.00 70.44 268 VAL A O 1
ATOM 2200 N N . ASP A 1 269 ? 49.059 8.345 -85.462 1.00 71.19 269 ASP A N 1
ATOM 2201 C CA . ASP A 1 269 ? 48.819 9.756 -85.758 1.00 71.19 269 ASP A CA 1
ATOM 2202 C C . ASP A 1 269 ? 48.868 10.613 -84.478 1.00 71.19 269 ASP A C 1
ATOM 2204 O O . ASP A 1 269 ? 48.662 10.120 -83.366 1.00 71.19 269 ASP A O 1
ATOM 2208 N N . ILE A 1 270 ? 49.065 11.924 -84.616 1.00 77.00 270 ILE A N 1
ATOM 2209 C CA . ILE A 1 270 ? 49.028 12.906 -83.521 1.00 77.00 270 ILE A CA 1
ATOM 2210 C C . ILE A 1 270 ? 47.722 12.806 -82.715 1.00 77.00 270 ILE A C 1
ATOM 2212 O O . ILE A 1 270 ? 47.724 12.942 -81.488 1.00 77.00 270 ILE A O 1
ATOM 2216 N N . PHE A 1 271 ? 46.606 12.470 -83.369 1.00 78.31 271 PHE A N 1
ATOM 2217 C CA . PHE A 1 271 ? 45.322 12.238 -82.707 1.00 78.31 271 PHE A CA 1
ATOM 2218 C C . PHE A 1 271 ? 45.334 11.038 -81.746 1.00 78.31 271 PHE A C 1
ATOM 2220 O O . PHE A 1 271 ? 44.610 11.058 -80.749 1.00 78.31 271 PHE A O 1
ATOM 2227 N N . PHE A 1 272 ? 46.152 10.006 -81.990 1.00 80.75 272 PHE A N 1
ATOM 2228 C CA . PHE A 1 272 ? 46.326 8.883 -81.060 1.00 80.75 272 PHE A CA 1
ATOM 2229 C C . PHE A 1 272 ? 46.998 9.347 -79.761 1.00 80.75 272 PHE A C 1
ATOM 2231 O O . PHE A 1 272 ? 46.558 8.988 -78.663 1.00 80.75 272 PHE A O 1
ATOM 2238 N N . PHE A 1 273 ? 48.014 10.208 -79.873 1.00 81.56 273 PHE A N 1
ATOM 2239 C CA . PHE A 1 273 ? 48.701 10.786 -78.720 1.00 81.56 273 PHE A CA 1
ATOM 2240 C C . PHE A 1 273 ? 47.772 11.697 -77.905 1.00 81.56 273 PHE A C 1
ATOM 2242 O O . PHE A 1 273 ? 47.650 11.517 -76.694 1.00 81.56 273 PHE A O 1
ATOM 2249 N N . ILE A 1 274 ? 47.027 12.595 -78.565 1.00 84.00 274 ILE A N 1
ATOM 2250 C CA . ILE A 1 274 ? 46.055 13.489 -77.904 1.00 84.00 274 ILE A CA 1
ATOM 2251 C C . ILE A 1 274 ? 44.999 12.685 -77.133 1.00 84.00 274 ILE A C 1
ATOM 2253 O O . ILE A 1 274 ? 44.718 12.986 -75.973 1.00 84.00 274 ILE A O 1
ATOM 2257 N N . LYS A 1 275 ? 44.441 11.625 -77.733 1.00 83.19 275 LYS A N 1
ATOM 2258 C CA . LYS A 1 275 ? 43.462 10.755 -77.059 1.00 83.19 275 LYS A CA 1
ATOM 2259 C C . LYS A 1 275 ? 44.063 10.017 -75.861 1.00 83.19 275 LYS A C 1
ATOM 2261 O O . LYS A 1 275 ? 43.377 9.839 -74.859 1.00 83.19 275 LYS A O 1
ATOM 2266 N N . THR A 1 276 ? 45.326 9.603 -75.946 1.00 82.62 276 THR A N 1
ATOM 2267 C CA . THR A 1 276 ? 46.029 8.923 -74.847 1.00 82.62 276 THR A CA 1
ATOM 2268 C C . THR A 1 276 ? 46.274 9.868 -73.672 1.00 82.62 276 THR A C 1
ATOM 2270 O O . THR A 1 276 ? 45.964 9.523 -72.532 1.00 82.62 276 THR A O 1
ATOM 2273 N N . VAL A 1 277 ? 46.730 11.094 -73.944 1.00 86.50 277 VAL A N 1
ATOM 2274 C CA . VAL A 1 277 ? 46.881 12.144 -72.923 1.00 86.50 277 VAL A CA 1
ATOM 2275 C C . VAL A 1 277 ? 45.528 12.498 -72.300 1.00 86.50 277 VAL A C 1
ATOM 2277 O O . VAL A 1 277 ? 45.426 12.630 -71.083 1.00 86.50 277 VAL A O 1
ATOM 2280 N N . PHE A 1 278 ? 44.464 12.577 -73.102 1.00 86.75 278 PHE A N 1
ATOM 2281 C CA . PHE A 1 278 ? 43.110 12.837 -72.611 1.00 86.75 278 PHE A CA 1
ATOM 2282 C C . PHE A 1 278 ? 42.570 11.710 -71.713 1.00 86.75 278 PHE A C 1
ATOM 2284 O O . PHE A 1 278 ? 41.976 11.988 -70.672 1.00 86.75 278 PHE A O 1
ATOM 2291 N N . MET A 1 279 ? 42.820 10.438 -72.051 1.00 85.69 279 MET A N 1
ATOM 2292 C CA . MET A 1 279 ? 42.484 9.298 -71.184 1.00 85.69 279 MET A CA 1
ATOM 2293 C C . MET A 1 279 ? 43.241 9.347 -69.850 1.00 85.69 279 MET A C 1
ATOM 2295 O O . MET A 1 279 ? 42.656 9.093 -68.793 1.00 85.69 279 MET A O 1
ATOM 2299 N N . LEU A 1 280 ? 44.521 9.724 -69.880 1.00 86.50 280 LEU A N 1
ATOM 2300 C CA . LEU A 1 280 ? 45.323 9.895 -68.669 1.00 86.50 280 LEU A CA 1
ATOM 2301 C C . LEU A 1 280 ? 44.783 11.046 -67.804 1.00 86.50 280 LEU A C 1
ATOM 2303 O O . LEU A 1 280 ? 44.638 10.887 -66.593 1.00 86.50 280 LEU A O 1
ATOM 2307 N N . LEU A 1 281 ? 44.375 12.157 -68.425 1.00 89.12 281 LEU A N 1
ATOM 2308 C CA . LEU A 1 281 ? 43.761 13.290 -67.731 1.00 89.12 281 LEU A CA 1
ATOM 2309 C C . LEU A 1 281 ? 42.415 12.919 -67.085 1.00 89.12 281 LEU A C 1
ATOM 2311 O O . LEU A 1 281 ? 42.150 13.324 -65.956 1.00 89.12 281 LEU A O 1
ATOM 2315 N N . LEU A 1 282 ? 41.588 12.107 -67.755 1.00 87.62 282 LEU A N 1
ATOM 2316 C CA . LEU A 1 282 ? 40.311 11.609 -67.222 1.00 87.62 282 LEU A CA 1
ATOM 2317 C C . LEU A 1 282 ? 40.470 10.571 -66.101 1.00 87.62 282 LEU A C 1
ATOM 2319 O O . LEU A 1 282 ? 39.540 10.360 -65.318 1.00 87.62 282 LEU A O 1
ATOM 2323 N N . THR A 1 283 ? 41.639 9.946 -65.974 1.00 88.19 283 THR A N 1
ATOM 2324 C CA . THR A 1 283 ? 41.896 8.976 -64.900 1.00 88.19 283 THR A CA 1
ATOM 2325 C C . THR A 1 283 ? 41.901 9.655 -63.525 1.00 88.19 283 THR A C 1
ATOM 2327 O O . THR A 1 283 ? 41.376 9.094 -62.562 1.00 88.19 283 THR A O 1
ATOM 2330 N N . ALA A 1 284 ? 42.403 10.892 -63.429 1.00 87.19 284 ALA A N 1
ATOM 2331 C CA . ALA A 1 284 ? 42.445 11.657 -62.181 1.00 87.19 284 ALA A CA 1
ATOM 2332 C C . ALA A 1 284 ? 41.051 11.939 -61.564 1.00 87.19 284 ALA A C 1
ATOM 2334 O O . ALA A 1 284 ? 40.841 11.570 -60.403 1.00 87.19 284 ALA A O 1
ATOM 2335 N N . PRO A 1 285 ? 40.060 12.513 -62.284 1.00 87.56 285 PRO A N 1
ATOM 2336 C CA . PRO A 1 285 ? 38.710 12.689 -61.747 1.00 87.56 285 PRO A CA 1
ATOM 2337 C C . PRO A 1 285 ? 37.998 11.351 -61.494 1.00 87.56 285 PRO A C 1
ATOM 2339 O O . PRO A 1 285 ? 37.255 11.233 -60.521 1.00 87.56 285 PRO A O 1
ATOM 2342 N N . GLY A 1 286 ? 38.261 10.315 -62.304 1.00 86.56 286 GLY A N 1
ATOM 2343 C CA . GLY A 1 286 ? 37.733 8.966 -62.065 1.00 86.56 286 GLY A CA 1
ATOM 2344 C C . GLY A 1 286 ? 38.190 8.389 -60.721 1.00 86.56 286 GLY A C 1
ATOM 2345 O O . GLY A 1 286 ? 37.373 7.874 -59.951 1.00 86.56 286 GLY A O 1
ATOM 2346 N N . TRP A 1 287 ? 39.479 8.544 -60.406 1.00 87.94 287 TRP A N 1
ATOM 2347 C CA . TRP A 1 287 ? 40.058 8.136 -59.127 1.00 87.94 287 TRP A CA 1
ATOM 2348 C C . TRP A 1 287 ? 39.534 8.969 -57.955 1.00 87.94 287 TRP A C 1
ATOM 2350 O O . TRP A 1 287 ? 39.214 8.418 -56.901 1.00 87.94 287 TRP A O 1
ATOM 2360 N N . TYR A 1 288 ? 39.380 10.282 -58.142 1.00 91.69 288 TYR A N 1
ATOM 2361 C CA . TYR A 1 288 ? 38.792 11.168 -57.137 1.00 91.69 288 TYR A CA 1
ATOM 2362 C C . TYR A 1 288 ? 37.368 10.735 -56.760 1.00 91.69 288 TYR A C 1
ATOM 2364 O O . TYR A 1 288 ? 37.086 10.521 -55.582 1.00 91.69 288 TYR A O 1
ATOM 2372 N N . PHE A 1 289 ? 36.491 10.505 -57.744 1.00 89.62 289 PHE A N 1
ATOM 2373 C CA . PHE A 1 289 ? 35.129 10.034 -57.475 1.00 89.62 289 PHE A CA 1
ATOM 2374 C C . PHE A 1 289 ? 35.104 8.652 -56.813 1.00 89.62 289 PHE A C 1
ATOM 2376 O O . PHE A 1 289 ? 34.262 8.398 -55.950 1.00 89.62 289 PHE A O 1
ATOM 2383 N N . ALA A 1 290 ? 36.041 7.766 -57.169 1.00 86.00 290 ALA A N 1
ATOM 2384 C CA . ALA A 1 290 ? 36.161 6.461 -56.526 1.00 86.00 290 ALA A CA 1
ATOM 2385 C C . ALA A 1 290 ? 36.540 6.601 -55.041 1.00 86.00 290 ALA A C 1
ATOM 2387 O O . ALA A 1 290 ? 35.933 5.953 -54.183 1.00 86.00 290 ALA A O 1
ATOM 2388 N N . LYS A 1 291 ? 37.500 7.485 -54.735 1.00 87.56 291 LYS A N 1
ATOM 2389 C CA . LYS A 1 291 ? 37.937 7.779 -53.366 1.00 87.56 291 LYS A CA 1
ATOM 2390 C C . LYS A 1 291 ? 36.818 8.415 -52.540 1.00 87.56 291 LYS A C 1
ATOM 2392 O O . LYS A 1 291 ? 36.560 7.962 -51.427 1.00 87.56 291 LYS A O 1
ATOM 2397 N N . GLU A 1 292 ? 36.102 9.387 -53.099 1.00 85.62 292 GLU A N 1
ATOM 2398 C CA . GLU A 1 292 ? 35.000 10.053 -52.395 1.00 85.62 292 GLU A CA 1
ATOM 2399 C C . GLU A 1 292 ? 33.813 9.098 -52.165 1.00 85.62 292 GLU A C 1
ATOM 2401 O O . GLU A 1 292 ? 33.244 9.053 -51.075 1.00 85.62 292 GLU A O 1
ATOM 2406 N N . SER A 1 293 ? 33.505 8.215 -53.128 1.00 87.69 293 SER A N 1
ATOM 2407 C CA . SER A 1 293 ? 32.519 7.138 -52.935 1.00 87.69 293 SER A CA 1
ATOM 2408 C C . SER A 1 293 ? 32.895 6.208 -51.774 1.00 87.69 293 SER A C 1
ATOM 2410 O O . SER A 1 293 ? 32.039 5.838 -50.963 1.00 87.69 293 SER A O 1
ATOM 2412 N N . ALA A 1 294 ? 34.173 5.830 -51.670 1.00 84.94 294 ALA A N 1
ATOM 2413 C CA . ALA A 1 294 ? 34.665 4.992 -50.581 1.00 84.94 294 ALA A CA 1
ATOM 2414 C C . ALA A 1 294 ? 34.573 5.707 -49.223 1.00 84.94 294 ALA A C 1
ATOM 2416 O O . ALA A 1 294 ? 34.141 5.091 -48.245 1.00 84.94 294 ALA A O 1
ATOM 2417 N N . LYS A 1 295 ? 34.898 7.003 -49.171 1.00 87.38 295 LYS A N 1
ATOM 2418 C CA . LYS A 1 295 ? 34.787 7.838 -47.968 1.00 87.38 295 LYS A CA 1
ATOM 2419 C C . LYS A 1 295 ? 33.346 7.907 -47.453 1.00 87.38 295 LYS A C 1
ATOM 2421 O O . LYS A 1 295 ? 33.098 7.521 -46.312 1.00 87.38 295 LYS A O 1
ATOM 2426 N N . HIS A 1 296 ? 32.386 8.277 -48.301 1.00 87.38 296 HIS A N 1
ATOM 2427 C CA . HIS A 1 296 ? 30.968 8.335 -47.916 1.00 87.38 296 HIS A CA 1
ATOM 2428 C C . HIS A 1 296 ? 30.419 6.969 -47.466 1.00 87.38 296 HIS A C 1
ATOM 2430 O O . HIS A 1 296 ? 29.620 6.884 -46.535 1.00 87.38 296 HIS A O 1
ATOM 2436 N N . ARG A 1 297 ? 30.898 5.855 -48.045 1.00 86.88 297 ARG A N 1
ATOM 2437 C CA . ARG A 1 297 ? 30.542 4.506 -47.560 1.00 86.88 297 ARG A CA 1
ATOM 2438 C C . ARG A 1 297 ? 31.067 4.224 -46.166 1.00 86.88 297 ARG A C 1
ATOM 2440 O O . ARG A 1 297 ? 30.338 3.642 -45.370 1.00 86.88 297 ARG A O 1
ATOM 2447 N N . GLN A 1 298 ? 32.308 4.598 -45.868 1.00 86.62 298 GLN A N 1
ATOM 2448 C CA . GLN A 1 298 ? 32.871 4.407 -44.531 1.00 86.62 298 GLN A CA 1
ATOM 2449 C C . GLN A 1 298 ? 32.073 5.187 -43.482 1.00 86.62 298 GLN A C 1
ATOM 2451 O O . GLN A 1 298 ? 31.748 4.628 -42.435 1.00 86.62 298 GLN A O 1
ATOM 2456 N N . VAL A 1 299 ? 31.697 6.431 -43.792 1.00 85.25 299 VAL A N 1
ATOM 2457 C CA . VAL A 1 299 ? 30.832 7.261 -42.938 1.00 85.25 299 VAL A CA 1
ATOM 2458 C C . VAL A 1 299 ? 29.469 6.594 -42.735 1.00 85.25 299 VAL A C 1
ATOM 2460 O O . VAL A 1 299 ? 29.043 6.401 -41.597 1.00 85.25 299 VAL A O 1
ATOM 2463 N N . ALA A 1 300 ? 28.826 6.141 -43.815 1.00 85.50 300 ALA A N 1
ATOM 2464 C CA . ALA A 1 300 ? 27.554 5.430 -43.738 1.00 85.50 300 ALA A CA 1
ATOM 2465 C C . ALA A 1 300 ? 27.656 4.160 -42.866 1.00 85.50 300 ALA A C 1
ATOM 2467 O O . ALA A 1 300 ? 26.827 3.937 -41.985 1.00 85.50 300 ALA A O 1
ATOM 2468 N N . TYR A 1 301 ? 28.687 3.331 -43.050 1.00 86.12 301 TYR A N 1
ATOM 2469 C CA . TYR A 1 301 ? 28.861 2.120 -42.242 1.00 86.12 301 TYR A CA 1
ATOM 2470 C C . TYR A 1 301 ? 29.046 2.426 -40.757 1.00 86.12 301 TYR A C 1
ATOM 2472 O O . TYR A 1 301 ? 28.423 1.759 -39.932 1.00 86.12 301 TYR A O 1
ATOM 2480 N N . LYS A 1 302 ? 29.832 3.452 -40.410 1.00 85.44 302 LYS A N 1
ATOM 2481 C CA . LYS A 1 302 ? 29.961 3.906 -39.019 1.00 85.44 302 LYS A CA 1
ATOM 2482 C C . LYS A 1 302 ? 28.611 4.336 -38.443 1.00 85.44 302 LYS A C 1
ATOM 2484 O O . LYS A 1 302 ? 28.237 3.857 -37.378 1.00 85.44 302 LYS A O 1
ATOM 2489 N N . ALA A 1 303 ? 27.851 5.162 -39.165 1.00 84.81 303 ALA A N 1
ATOM 2490 C CA . ALA A 1 303 ? 26.524 5.601 -38.729 1.00 84.81 303 ALA A CA 1
ATOM 2491 C C . ALA A 1 303 ? 25.558 4.418 -38.528 1.00 84.81 303 ALA A C 1
ATOM 2493 O O . ALA A 1 303 ? 24.802 4.385 -37.558 1.00 84.81 303 ALA A O 1
ATOM 2494 N N . LYS A 1 304 ? 25.626 3.399 -39.395 1.00 86.19 304 LYS A N 1
ATOM 2495 C CA . LYS A 1 304 ? 24.834 2.169 -39.259 1.00 86.19 304 LYS A CA 1
ATOM 2496 C C . LYS A 1 304 ? 25.216 1.357 -38.020 1.00 86.19 304 LYS A C 1
ATOM 2498 O O . LYS A 1 304 ? 24.326 0.864 -37.333 1.00 86.19 304 LYS A O 1
ATOM 2503 N N . ILE A 1 305 ? 26.512 1.221 -37.737 1.00 85.62 305 ILE A N 1
ATOM 2504 C CA . ILE A 1 305 ? 27.002 0.539 -36.531 1.00 85.62 305 ILE A CA 1
ATOM 2505 C C . ILE A 1 305 ? 26.516 1.284 -35.287 1.00 85.62 305 ILE A C 1
ATOM 2507 O O . ILE A 1 305 ? 25.900 0.662 -34.432 1.00 85.62 305 ILE A O 1
ATOM 2511 N N . ILE A 1 306 ? 26.683 2.608 -35.232 1.00 83.50 306 ILE A N 1
ATOM 2512 C CA . ILE A 1 306 ? 26.221 3.434 -34.106 1.00 83.50 306 ILE A CA 1
ATOM 2513 C C . ILE A 1 306 ? 24.702 3.307 -33.915 1.00 83.50 306 ILE A C 1
ATOM 2515 O O . ILE A 1 306 ? 24.239 3.082 -32.802 1.00 83.50 306 ILE A O 1
ATOM 2519 N N . SER A 1 307 ? 23.914 3.362 -34.994 1.00 83.25 307 SER A N 1
ATOM 2520 C CA . SER A 1 307 ? 22.457 3.156 -34.934 1.00 83.25 307 SER A CA 1
ATOM 2521 C C . SER A 1 307 ? 22.081 1.773 -34.375 1.00 83.25 307 SER A C 1
ATOM 2523 O O . SER A 1 307 ? 21.145 1.643 -33.580 1.00 83.25 307 SER A O 1
ATOM 2525 N N . SER A 1 308 ? 22.835 0.730 -34.738 1.00 83.06 308 SER A N 1
ATOM 2526 C CA . SER A 1 308 ? 22.646 -0.624 -34.207 1.00 83.06 308 SER A CA 1
ATOM 2527 C C . SER A 1 308 ? 23.062 -0.738 -32.739 1.00 83.06 308 SER A C 1
ATOM 2529 O O . SER A 1 308 ? 22.339 -1.355 -31.959 1.00 83.06 308 SER A O 1
ATOM 2531 N N . GLU A 1 309 ? 24.188 -0.136 -32.348 1.00 82.62 309 GLU A N 1
ATOM 2532 C CA . GLU A 1 309 ? 24.662 -0.100 -30.958 1.00 82.62 309 GLU A CA 1
ATOM 2533 C C . GLU A 1 309 ? 23.648 0.627 -30.061 1.00 82.62 309 GLU A C 1
ATOM 2535 O O . GLU A 1 309 ? 23.251 0.089 -29.031 1.00 82.62 309 GLU A O 1
ATOM 2540 N N . LEU A 1 310 ? 23.129 1.781 -30.494 1.00 78.56 310 LEU A N 1
ATOM 2541 C CA . LEU A 1 310 ? 22.074 2.522 -29.790 1.00 78.56 310 LEU A CA 1
ATOM 2542 C C . LEU A 1 310 ? 20.754 1.746 -29.702 1.00 78.56 310 LEU A C 1
ATOM 2544 O O . LEU A 1 310 ? 20.018 1.897 -28.733 1.00 78.56 310 LEU A O 1
ATOM 2548 N N . THR A 1 311 ? 20.447 0.904 -30.693 1.00 77.94 311 THR A N 1
ATOM 2549 C CA . THR A 1 311 ? 19.256 0.039 -30.654 1.00 77.94 311 THR A CA 1
ATOM 2550 C C . THR A 1 311 ? 19.423 -1.106 -29.652 1.00 77.94 311 THR A C 1
ATOM 2552 O O . THR A 1 311 ? 18.451 -1.502 -29.013 1.00 77.94 311 THR A O 1
ATOM 2555 N N . ALA A 1 312 ? 20.636 -1.642 -29.509 1.00 78.06 312 ALA A N 1
ATOM 2556 C CA . ALA A 1 312 ? 20.941 -2.716 -28.568 1.00 78.06 312 ALA A CA 1
ATOM 2557 C C . ALA A 1 312 ? 21.148 -2.209 -27.128 1.00 78.06 312 ALA A C 1
ATOM 2559 O O . ALA A 1 312 ? 20.929 -2.957 -26.178 1.00 78.06 312 ALA A O 1
ATOM 2560 N N . LEU A 1 313 ? 21.539 -0.941 -26.958 1.00 77.38 313 LEU A N 1
ATOM 2561 C CA . LEU A 1 313 ? 21.887 -0.340 -25.670 1.00 77.38 313 LEU A CA 1
ATOM 2562 C C . LEU A 1 313 ? 20.803 -0.498 -24.580 1.00 77.38 313 LEU A C 1
ATOM 2564 O O . LEU A 1 313 ? 21.165 -0.910 -23.480 1.00 77.38 313 LEU A O 1
ATOM 2568 N N . PRO A 1 314 ? 19.500 -0.251 -24.829 1.00 73.06 314 PRO A N 1
ATOM 2569 C CA . PRO A 1 314 ? 18.468 -0.405 -23.802 1.00 73.06 314 PRO A CA 1
ATOM 2570 C C . PRO A 1 314 ? 18.384 -1.827 -23.248 1.00 73.06 314 PRO A C 1
ATOM 2572 O O . PRO A 1 314 ? 18.155 -2.000 -22.058 1.00 73.06 314 PRO A O 1
ATOM 2575 N N . TYR A 1 315 ? 18.616 -2.835 -24.093 1.00 74.06 315 TYR A N 1
ATOM 2576 C CA . TYR A 1 315 ? 18.575 -4.237 -23.682 1.00 74.06 315 TYR A CA 1
ATOM 2577 C C . TYR A 1 315 ? 19.749 -4.600 -22.769 1.00 74.06 315 TYR A C 1
ATOM 2579 O O . TYR A 1 315 ? 19.559 -5.330 -21.808 1.00 74.06 315 TYR A O 1
ATOM 2587 N N . TYR A 1 316 ? 20.940 -4.047 -23.018 1.00 71.88 316 TYR A N 1
ATOM 2588 C CA . TYR A 1 316 ? 22.099 -4.235 -22.136 1.00 71.88 316 TYR A CA 1
ATOM 2589 C C . TYR A 1 316 ? 21.998 -3.442 -20.832 1.00 71.88 316 TYR A C 1
ATOM 2591 O O . TYR A 1 316 ? 22.551 -3.851 -19.817 1.00 71.88 316 TYR A O 1
ATOM 2599 N N . LEU A 1 317 ? 21.322 -2.292 -20.856 1.00 73.06 317 LEU A N 1
ATOM 2600 C CA . LEU A 1 317 ? 21.129 -1.474 -19.663 1.00 73.06 317 LEU A CA 1
ATOM 2601 C C . LEU A 1 317 ? 19.984 -1.981 -18.778 1.00 73.06 317 LEU A C 1
ATOM 2603 O O . LEU A 1 317 ? 19.953 -1.608 -17.612 1.00 73.06 317 LEU A O 1
ATOM 2607 N N . ALA A 1 318 ? 19.063 -2.803 -19.289 1.00 69.00 318 ALA A N 1
ATOM 2608 C CA . ALA A 1 318 ? 17.888 -3.262 -18.544 1.00 69.00 318 ALA A CA 1
ATOM 2609 C C . ALA A 1 318 ? 18.248 -4.025 -17.256 1.00 69.00 318 ALA A C 1
ATOM 2611 O O . ALA A 1 318 ? 17.618 -3.796 -16.225 1.00 69.00 318 ALA A O 1
ATOM 2612 N N . ASP A 1 319 ? 19.302 -4.843 -17.302 1.00 69.88 319 ASP A N 1
ATOM 2613 C CA . ASP A 1 319 ? 19.715 -5.715 -16.192 1.00 69.88 319 ASP A CA 1
ATOM 2614 C C . ASP A 1 319 ? 20.681 -5.042 -15.198 1.00 69.88 319 ASP A C 1
ATOM 2616 O O . ASP A 1 319 ? 21.100 -5.660 -14.221 1.00 69.88 319 ASP A O 1
ATOM 2620 N N . LEU A 1 320 ? 21.058 -3.779 -15.429 1.00 73.38 320 LEU A N 1
ATOM 2621 C CA . LEU A 1 320 ? 22.021 -3.056 -14.594 1.00 73.38 320 LEU A CA 1
ATOM 2622 C C . LEU A 1 320 ? 21.338 -2.179 -13.536 1.00 73.38 320 LEU A C 1
ATOM 2624 O O . LEU A 1 320 ? 20.295 -1.556 -13.778 1.00 73.38 320 LEU A O 1
ATOM 2628 N N . GLU A 1 321 ? 21.990 -2.059 -12.376 1.00 75.06 321 GLU A N 1
ATOM 2629 C CA . GLU A 1 321 ? 21.602 -1.125 -11.319 1.00 75.06 321 GLU A CA 1
ATOM 2630 C C . GLU A 1 321 ? 21.661 0.334 -11.807 1.00 75.06 321 GLU A C 1
ATOM 2632 O O . GLU A 1 321 ? 22.454 0.705 -12.675 1.00 75.06 321 GLU A O 1
ATOM 2637 N N . VAL A 1 322 ? 20.829 1.207 -11.227 1.00 73.19 322 VAL A N 1
ATOM 2638 C CA . VAL A 1 322 ? 20.648 2.605 -11.677 1.00 73.19 322 VAL A CA 1
ATOM 2639 C C . VAL A 1 322 ? 21.972 3.378 -11.763 1.00 73.19 322 VAL A C 1
ATOM 2641 O O . VAL A 1 322 ? 22.163 4.177 -12.682 1.00 73.19 322 VAL A O 1
ATOM 2644 N N . LYS A 1 323 ? 22.890 3.127 -10.823 1.00 74.06 323 LYS A N 1
ATOM 2645 C CA . LYS A 1 323 ? 24.207 3.772 -10.761 1.00 74.06 323 LYS A CA 1
ATOM 2646 C C . LYS A 1 323 ? 25.088 3.375 -11.951 1.00 74.06 323 LYS A C 1
ATOM 2648 O O . LYS A 1 323 ? 25.625 4.250 -12.631 1.00 74.06 323 LYS A O 1
ATOM 2653 N N . ASP A 1 324 ? 25.142 2.084 -12.256 1.00 75.81 324 ASP A N 1
ATOM 2654 C CA . ASP A 1 324 ? 25.949 1.538 -13.350 1.00 75.81 324 ASP A CA 1
ATOM 2655 C C . ASP A 1 324 ? 25.372 1.924 -14.716 1.00 75.81 324 ASP A C 1
ATOM 2657 O O . ASP A 1 324 ? 26.114 2.211 -15.659 1.00 75.81 324 ASP A O 1
ATOM 2661 N N . ARG A 1 325 ? 24.039 2.049 -14.818 1.00 76.44 325 ARG A N 1
ATOM 2662 C CA . ARG A 1 325 ? 23.381 2.586 -16.020 1.00 76.44 325 ARG A CA 1
ATOM 2663 C C . ARG A 1 325 ? 23.819 4.010 -16.329 1.00 76.44 325 ARG A C 1
ATOM 2665 O O . ARG A 1 325 ? 24.031 4.335 -17.498 1.00 76.44 325 ARG A O 1
ATOM 2672 N N . HIS A 1 326 ? 23.953 4.863 -15.315 1.00 76.12 326 HIS A N 1
ATOM 2673 C CA . HIS A 1 326 ? 24.412 6.236 -15.517 1.00 76.12 326 HIS A CA 1
ATOM 2674 C C . HIS A 1 326 ? 25.875 6.300 -15.951 1.00 76.12 326 HIS A C 1
ATOM 2676 O O . HIS A 1 326 ? 26.186 7.023 -16.898 1.00 76.12 326 HIS A O 1
ATOM 2682 N N . GLU A 1 327 ? 26.753 5.515 -15.326 1.00 80.88 327 GLU A N 1
ATOM 2683 C CA . GLU A 1 327 ? 28.163 5.452 -15.719 1.00 80.88 327 GLU A CA 1
ATOM 2684 C C . GLU A 1 327 ? 28.321 4.948 -17.161 1.00 80.88 327 GLU A C 1
ATOM 2686 O O . GLU A 1 327 ? 29.053 5.534 -17.963 1.00 80.88 327 GLU A O 1
ATOM 2691 N N . MET A 1 328 ? 27.579 3.901 -17.525 1.00 77.06 328 MET A N 1
ATOM 2692 C CA . MET A 1 328 ? 27.603 3.343 -18.873 1.00 77.06 328 MET A CA 1
ATOM 2693 C C . MET A 1 328 ? 27.058 4.333 -19.910 1.00 77.06 328 MET A C 1
ATOM 2695 O O . MET A 1 328 ? 27.621 4.456 -20.997 1.00 77.06 328 MET A O 1
ATOM 2699 N N . ARG A 1 329 ? 26.009 5.099 -19.574 1.00 75.56 329 ARG A N 1
ATOM 2700 C CA . ARG A 1 329 ? 25.515 6.191 -20.430 1.00 75.56 329 ARG A CA 1
ATOM 2701 C C . ARG A 1 329 ? 26.551 7.286 -20.617 1.00 75.56 329 ARG A C 1
ATOM 2703 O O . ARG A 1 329 ? 26.673 7.772 -21.733 1.00 75.56 329 ARG A O 1
ATOM 2710 N N . MET A 1 330 ? 27.300 7.649 -19.578 1.00 78.50 330 MET A N 1
ATOM 2711 C CA . MET A 1 330 ? 28.350 8.665 -19.678 1.00 78.50 330 MET A CA 1
ATOM 2712 C C . MET A 1 330 ? 29.482 8.196 -20.601 1.00 78.50 330 MET A C 1
ATOM 2714 O O . MET A 1 330 ? 29.809 8.878 -21.565 1.00 78.50 330 MET A O 1
ATOM 2718 N N . LYS A 1 331 ? 29.968 6.962 -20.410 1.00 78.50 331 LYS A N 1
ATOM 2719 C CA . LYS A 1 331 ? 30.969 6.337 -21.293 1.00 78.50 331 LYS A CA 1
ATOM 2720 C C . LYS A 1 331 ? 30.498 6.234 -22.747 1.00 78.50 331 LYS A C 1
ATOM 2722 O O . LYS A 1 331 ? 31.278 6.443 -23.674 1.00 78.50 331 LYS A O 1
ATOM 2727 N N . MET A 1 332 ? 29.226 5.902 -22.964 1.00 73.31 332 MET A N 1
ATOM 2728 C CA . MET A 1 332 ? 28.637 5.842 -24.304 1.00 73.31 332 MET A CA 1
ATOM 2729 C C . MET A 1 332 ? 28.440 7.231 -24.904 1.00 73.31 332 MET A C 1
ATOM 2731 O O . MET A 1 332 ? 28.660 7.406 -26.098 1.00 73.31 332 MET A O 1
ATOM 2735 N N . ALA A 1 333 ? 28.061 8.220 -24.096 1.00 75.31 333 ALA A N 1
ATOM 2736 C CA . ALA A 1 333 ? 27.946 9.593 -24.545 1.00 75.31 333 ALA A CA 1
ATOM 2737 C C . ALA A 1 333 ? 29.303 10.113 -25.036 1.00 75.31 333 ALA A C 1
ATOM 2739 O O . ALA A 1 333 ? 29.369 10.616 -26.150 1.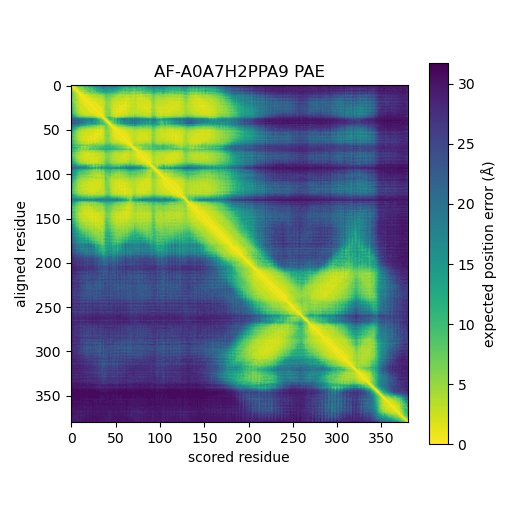00 75.31 333 ALA A O 1
ATOM 2740 N N . ASP A 1 334 ? 30.385 9.868 -24.298 1.00 75.50 334 ASP A N 1
ATOM 2741 C CA . ASP A 1 334 ? 31.746 10.225 -24.721 1.00 75.50 334 ASP A CA 1
ATOM 2742 C C . ASP A 1 334 ? 32.194 9.463 -25.983 1.00 75.50 334 ASP A C 1
ATOM 2744 O O . ASP A 1 334 ? 32.949 9.977 -26.809 1.00 75.50 334 ASP A O 1
ATOM 2748 N N . LYS A 1 335 ? 31.721 8.221 -26.167 1.00 72.81 335 LYS A N 1
ATOM 2749 C CA . LYS A 1 335 ? 32.015 7.416 -27.363 1.00 72.81 335 LYS A CA 1
ATOM 2750 C C . LYS A 1 335 ? 31.234 7.896 -28.592 1.00 72.81 335 LYS A C 1
ATOM 2752 O O . LYS A 1 335 ? 31.779 7.860 -29.689 1.00 72.81 335 LYS A O 1
ATOM 2757 N N . PHE A 1 336 ? 29.968 8.283 -28.453 1.00 68.00 336 PHE A N 1
ATOM 2758 C CA . PHE A 1 336 ? 29.094 8.598 -29.590 1.00 68.00 336 PHE A CA 1
ATOM 2759 C C . PHE A 1 336 ? 29.023 10.091 -29.912 1.00 68.00 336 PHE A C 1
ATOM 2761 O O . PHE A 1 336 ? 28.925 10.456 -31.082 1.00 68.00 336 PHE A O 1
ATOM 2768 N N . PHE A 1 337 ? 29.074 10.958 -28.903 1.00 66.25 337 PHE A N 1
ATOM 2769 C CA . PHE A 1 337 ? 29.053 12.405 -29.074 1.00 66.25 337 PHE A CA 1
ATOM 2770 C C . PHE A 1 337 ? 30.492 12.925 -29.109 1.00 66.25 337 PHE A C 1
ATOM 2772 O O . PHE A 1 337 ? 31.252 12.753 -28.166 1.00 66.25 337 PHE A O 1
ATOM 2779 N N . GLY A 1 338 ? 30.878 13.547 -30.225 1.00 61.88 338 GLY A N 1
ATOM 2780 C CA . GLY A 1 338 ? 32.231 14.085 -30.422 1.00 61.88 338 GLY A CA 1
ATOM 2781 C C . GLY A 1 338 ? 33.165 13.209 -31.261 1.00 61.88 338 GLY A C 1
ATOM 2782 O O . GLY A 1 338 ? 34.257 13.657 -31.600 1.00 61.88 338 GLY A O 1
ATOM 2783 N N . GLN A 1 339 ? 32.747 12.006 -31.675 1.00 63.12 339 GLN A N 1
ATOM 2784 C CA . GLN A 1 339 ? 33.462 11.289 -32.735 1.00 63.12 339 GLN A CA 1
ATOM 2785 C C . GLN A 1 339 ? 33.185 11.937 -34.092 1.00 63.12 339 GLN A C 1
ATOM 2787 O O . GLN A 1 339 ? 32.051 11.955 -34.575 1.00 63.12 339 GLN A O 1
ATOM 2792 N N . GLU A 1 340 ? 34.240 12.411 -34.750 1.00 61.00 340 GLU A N 1
ATOM 2793 C CA . GLU A 1 340 ? 34.168 12.805 -36.150 1.00 61.00 340 GLU A CA 1
ATOM 2794 C C . GLU A 1 340 ? 33.830 11.560 -36.991 1.00 61.00 340 GLU A C 1
ATOM 2796 O O . GLU A 1 340 ? 34.629 10.634 -37.171 1.00 61.00 340 GLU A O 1
ATOM 2801 N N . LEU A 1 341 ? 32.599 11.492 -37.508 1.00 58.97 341 LEU A N 1
ATOM 2802 C CA . LEU A 1 341 ? 32.191 10.423 -38.431 1.00 58.97 341 LEU A CA 1
ATOM 2803 C C . LEU A 1 341 ? 33.144 10.375 -39.640 1.00 58.97 341 LEU A C 1
ATOM 2805 O O . LEU A 1 341 ? 33.552 9.298 -40.099 1.00 58.97 341 LEU A O 1
ATOM 2809 N N . TYR A 1 342 ? 33.585 11.561 -40.048 1.00 55.62 342 TYR A N 1
ATOM 2810 C CA . TYR A 1 342 ? 34.748 11.818 -40.873 1.00 55.62 342 TYR A CA 1
ATOM 2811 C C . TYR A 1 342 ? 36.014 11.652 -40.033 1.00 55.62 342 TYR A C 1
ATOM 2813 O O . TYR A 1 342 ? 36.574 12.625 -39.560 1.00 55.62 342 TYR A O 1
ATOM 2821 N N . ASN A 1 343 ? 36.510 10.422 -39.879 1.00 52.75 343 ASN A N 1
ATOM 2822 C CA . ASN A 1 343 ? 37.927 10.331 -39.548 1.00 52.75 343 ASN A CA 1
ATOM 2823 C C . ASN A 1 343 ? 38.652 10.859 -40.781 1.00 52.75 343 ASN A C 1
ATOM 2825 O O . ASN A 1 343 ? 38.699 10.151 -41.793 1.00 52.75 343 ASN A O 1
ATOM 2829 N N . ASP A 1 344 ? 39.261 12.037 -40.680 1.00 45.56 344 ASP A N 1
ATOM 2830 C CA . ASP A 1 344 ? 40.474 12.337 -41.428 1.00 45.56 344 ASP A CA 1
ATOM 2831 C C . ASP A 1 344 ? 41.526 11.334 -40.956 1.00 45.56 344 ASP A C 1
ATOM 2833 O O . ASP A 1 344 ? 42.417 11.594 -40.146 1.00 45.56 344 ASP A O 1
ATOM 2837 N N . LYS A 1 345 ? 41.387 10.096 -41.437 1.00 44.47 345 LYS A N 1
ATOM 2838 C CA . LYS A 1 345 ? 42.461 9.135 -41.399 1.00 44.47 345 LYS A CA 1
ATOM 2839 C C . LYS A 1 345 ? 43.586 9.793 -42.177 1.00 44.47 345 LYS A C 1
ATOM 2841 O O . LYS A 1 345 ? 43.633 9.779 -43.406 1.00 44.47 345 LYS A O 1
ATOM 2846 N N . LYS A 1 346 ? 44.529 10.310 -41.407 1.00 42.78 346 LYS A N 1
ATOM 2847 C CA . LYS A 1 346 ? 45.932 10.577 -41.709 1.00 42.78 346 LYS A CA 1
ATOM 2848 C C . LYS A 1 346 ? 46.649 9.301 -42.209 1.00 42.78 346 LYS A C 1
ATOM 2850 O O . LYS A 1 346 ? 47.755 9.008 -41.776 1.00 42.78 346 LYS A O 1
ATOM 2855 N N . SER A 1 347 ? 45.996 8.495 -43.053 1.00 43.72 347 SER A N 1
ATOM 2856 C CA . SER A 1 347 ? 46.442 7.185 -43.536 1.00 43.72 347 SER A CA 1
ATOM 2857 C C . SER A 1 347 ? 46.343 7.015 -45.054 1.00 43.72 347 SER A C 1
ATOM 2859 O O . SER A 1 347 ? 46.666 5.942 -45.538 1.00 43.72 347 SER A O 1
ATOM 2861 N N . ASP A 1 348 ? 45.940 8.045 -45.805 1.00 41.69 348 ASP A N 1
ATOM 2862 C CA . ASP A 1 34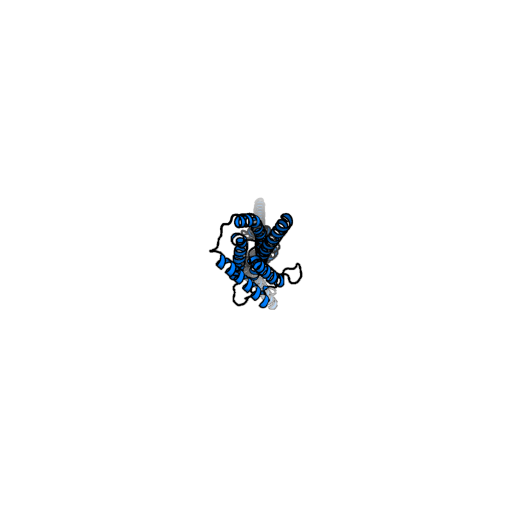8 ? 46.082 8.060 -47.273 1.00 41.69 348 ASP A CA 1
ATOM 2863 C C . ASP A 1 348 ? 47.053 9.147 -47.763 1.00 41.69 348 ASP A C 1
ATOM 2865 O O . ASP A 1 348 ? 47.430 9.161 -48.936 1.00 41.69 348 ASP A O 1
ATOM 2869 N N . SER A 1 349 ? 47.496 10.054 -46.883 1.00 43.78 349 SER A N 1
ATOM 2870 C CA . SER A 1 349 ? 48.559 11.013 -47.201 1.00 43.78 349 SER A CA 1
ATOM 2871 C C . SER A 1 349 ? 49.949 10.374 -47.187 1.00 43.78 349 SER A C 1
ATOM 2873 O O . SER A 1 349 ? 50.851 10.931 -47.801 1.00 43.78 349 SER A O 1
ATOM 2875 N N . SER A 1 350 ? 50.132 9.200 -46.567 1.00 42.56 350 SER A N 1
ATOM 2876 C CA . SER A 1 350 ? 51.383 8.434 -46.654 1.00 42.56 350 SER A CA 1
ATOM 2877 C C . SER A 1 350 ? 51.581 7.842 -48.047 1.00 42.56 350 SER A C 1
ATOM 2879 O O . SER A 1 350 ? 52.653 8.008 -48.606 1.00 42.56 350 SER A O 1
ATOM 2881 N N . ASN A 1 351 ? 50.541 7.284 -48.674 1.00 44.88 351 ASN A N 1
ATOM 2882 C CA . ASN A 1 351 ? 50.669 6.678 -50.005 1.00 44.88 351 ASN A CA 1
ATOM 2883 C C . ASN A 1 351 ? 50.821 7.721 -51.123 1.00 44.88 351 ASN A C 1
ATOM 2885 O O . ASN A 1 351 ? 51.569 7.497 -52.070 1.00 44.88 351 ASN A O 1
ATOM 2889 N N . VAL A 1 352 ? 50.165 8.885 -51.015 1.00 51.00 352 VAL A N 1
ATOM 2890 C CA . VAL A 1 352 ? 50.369 9.984 -51.978 1.00 51.00 352 VAL A CA 1
ATOM 2891 C C . VAL A 1 352 ? 51.719 10.665 -51.751 1.00 51.00 352 VAL A C 1
ATOM 2893 O O . VAL A 1 352 ? 52.366 11.012 -52.732 1.00 51.00 352 VAL A O 1
ATOM 2896 N N . SER A 1 353 ? 52.180 10.804 -50.500 1.00 53.28 353 SER A N 1
ATOM 2897 C CA . SER A 1 353 ? 53.523 11.306 -50.149 1.00 53.28 353 SER A CA 1
ATOM 2898 C C . SER A 1 353 ? 54.633 10.354 -50.597 1.00 53.28 353 SER A C 1
ATOM 2900 O O . SER A 1 353 ? 55.647 10.799 -51.121 1.00 53.28 353 SER A O 1
ATOM 2902 N N . GLU A 1 354 ? 54.435 9.042 -50.468 1.00 53.69 354 GLU A N 1
ATOM 2903 C CA . GLU A 1 354 ? 55.363 8.020 -50.956 1.00 53.69 354 GLU A CA 1
ATOM 2904 C C . GLU A 1 354 ? 55.355 7.940 -52.481 1.00 53.69 354 GLU A C 1
ATOM 2906 O O . GLU A 1 354 ? 56.426 7.881 -53.075 1.00 53.69 354 GLU A O 1
ATOM 2911 N N . GLN A 1 355 ? 54.196 8.060 -53.142 1.00 51.62 355 GLN A N 1
ATOM 2912 C CA . GLN A 1 355 ? 54.145 8.191 -54.601 1.00 51.62 355 GLN A CA 1
ATOM 2913 C C . GLN A 1 355 ? 54.770 9.502 -55.085 1.00 51.62 355 GLN A C 1
ATOM 2915 O O . GLN A 1 355 ? 55.515 9.478 -56.059 1.00 51.62 355 GLN A O 1
ATOM 2920 N N . THR A 1 356 ? 54.555 10.642 -54.421 1.00 56.69 356 THR A N 1
ATOM 2921 C CA . THR A 1 356 ? 55.215 11.906 -54.805 1.00 56.69 356 THR A CA 1
ATOM 2922 C C . THR A 1 356 ? 56.705 11.893 -54.490 1.00 56.69 356 THR A C 1
ATOM 2924 O O . THR A 1 356 ? 57.472 12.404 -55.302 1.00 56.69 356 THR A O 1
ATOM 2927 N N . LYS A 1 357 ? 57.155 11.261 -53.399 1.00 65.44 357 LYS A N 1
ATOM 2928 C CA . LYS A 1 357 ? 58.582 11.033 -53.119 1.00 65.44 357 LYS A CA 1
ATOM 2929 C C . LYS A 1 357 ? 59.214 10.112 -54.152 1.00 65.44 357 LYS A C 1
ATOM 2931 O O . LYS A 1 357 ? 60.213 10.505 -54.738 1.00 65.44 357 LYS A O 1
ATOM 2936 N N . ALA A 1 358 ? 58.603 8.967 -54.447 1.00 61.56 358 ALA A N 1
ATOM 2937 C CA . ALA A 1 358 ? 59.093 8.037 -55.460 1.00 61.56 358 ALA A CA 1
ATOM 2938 C C . ALA A 1 358 ? 59.123 8.683 -56.855 1.00 61.56 358 ALA A C 1
ATOM 2940 O O . ALA A 1 358 ? 60.097 8.531 -57.584 1.00 61.56 358 ALA A O 1
ATOM 2941 N N . THR A 1 359 ? 58.113 9.486 -57.208 1.00 62.59 359 THR A N 1
ATOM 2942 C CA . THR A 1 359 ? 58.090 10.225 -58.483 1.00 62.59 359 THR A CA 1
ATOM 2943 C C . THR A 1 359 ? 59.134 11.348 -58.498 1.00 62.59 359 THR A C 1
ATOM 2945 O O . THR A 1 359 ? 59.776 11.577 -59.517 1.00 62.59 359 THR A O 1
ATOM 2948 N N . THR A 1 360 ? 59.381 12.017 -57.367 1.00 71.94 360 THR A N 1
ATOM 2949 C CA . THR A 1 360 ? 60.425 13.053 -57.242 1.00 71.94 360 THR A CA 1
ATOM 2950 C C . THR A 1 360 ? 61.830 12.452 -57.295 1.00 71.94 360 THR A C 1
ATOM 2952 O O . THR A 1 360 ? 62.723 13.032 -57.908 1.00 71.94 360 THR A O 1
ATOM 2955 N N . GLU A 1 361 ? 62.045 11.286 -56.690 1.00 74.62 361 GLU A N 1
ATOM 2956 C CA . GLU A 1 361 ? 63.302 10.538 -56.771 1.00 74.62 361 GLU A CA 1
ATOM 2957 C C . GLU A 1 361 ? 63.525 9.965 -58.173 1.00 74.62 361 GLU A C 1
ATOM 2959 O O . GLU A 1 361 ? 64.639 10.049 -58.692 1.00 74.62 361 GLU A O 1
ATOM 2964 N N . ALA A 1 362 ? 62.472 9.496 -58.846 1.00 68.75 362 ALA A 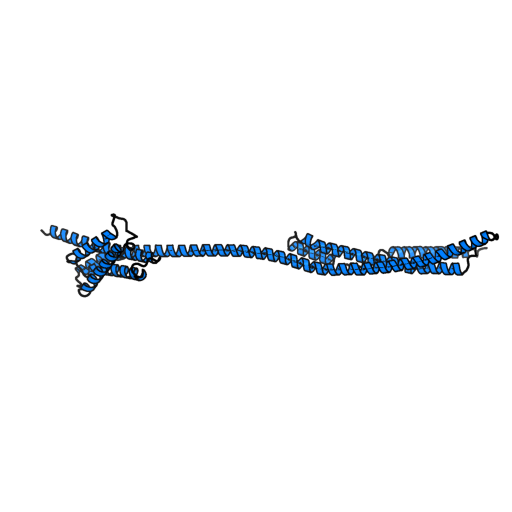N 1
ATOM 2965 C CA . ALA A 1 362 ? 62.523 9.109 -60.254 1.00 68.75 362 ALA A CA 1
ATOM 2966 C C . ALA A 1 362 ? 62.868 10.305 -61.162 1.00 68.75 362 ALA A C 1
ATOM 2968 O O . ALA A 1 362 ? 63.755 10.211 -62.002 1.00 68.75 362 ALA A O 1
ATOM 2969 N N . ILE A 1 363 ? 62.256 11.476 -60.953 1.00 70.12 363 ILE A N 1
ATOM 2970 C CA . ILE A 1 363 ? 62.592 12.697 -61.707 1.00 70.12 363 ILE A CA 1
ATOM 2971 C C . ILE A 1 363 ? 64.030 13.153 -61.414 1.00 70.12 363 ILE A C 1
ATOM 2973 O O . ILE A 1 363 ? 64.750 13.545 -62.330 1.00 70.12 363 ILE A O 1
ATOM 2977 N N . LYS A 1 364 ? 64.494 13.072 -60.160 1.00 74.69 364 LYS A N 1
ATOM 2978 C CA . LYS A 1 364 ? 65.882 13.404 -59.795 1.00 74.69 364 LYS A CA 1
ATOM 2979 C C . LYS A 1 364 ? 66.893 12.441 -60.407 1.00 74.69 364 LYS A C 1
ATOM 2981 O O . LYS A 1 364 ? 67.938 12.892 -60.860 1.00 74.69 364 LYS A O 1
ATOM 2986 N N . THR A 1 365 ? 66.599 11.145 -60.437 1.00 74.19 365 THR A N 1
ATOM 2987 C CA . THR A 1 365 ? 67.473 10.141 -61.062 1.00 74.19 365 THR A CA 1
ATOM 2988 C C . THR A 1 365 ? 67.488 10.284 -62.581 1.00 74.19 365 THR A C 1
ATOM 2990 O O . THR A 1 365 ? 68.566 10.251 -63.166 1.00 74.19 365 THR A O 1
ATOM 2993 N N . ILE A 1 366 ? 66.346 10.564 -63.216 1.00 69.62 366 ILE A N 1
ATOM 2994 C CA . ILE A 1 366 ? 66.274 10.890 -64.649 1.00 69.62 366 ILE A CA 1
ATOM 2995 C C . ILE A 1 366 ? 67.077 12.161 -64.962 1.00 69.62 366 ILE A C 1
ATOM 2997 O O . ILE A 1 366 ? 67.893 12.154 -65.881 1.00 69.62 366 ILE A O 1
ATOM 3001 N N . ASN A 1 367 ? 66.936 13.227 -64.168 1.00 70.06 367 ASN A N 1
ATOM 3002 C CA . ASN A 1 367 ? 67.727 14.449 -64.344 1.00 70.06 367 ASN A CA 1
ATOM 3003 C C . ASN A 1 367 ? 69.224 14.219 -64.095 1.00 70.06 367 ASN A C 1
ATOM 3005 O O . ASN A 1 367 ? 70.055 14.748 -64.827 1.00 70.06 367 ASN A O 1
ATOM 3009 N N . ALA A 1 368 ? 69.593 13.401 -63.107 1.00 71.31 368 ALA A N 1
ATOM 3010 C CA . ALA A 1 368 ? 70.987 13.041 -62.860 1.00 71.31 368 ALA A CA 1
ATOM 3011 C C . ALA A 1 368 ? 71.582 12.211 -64.011 1.00 71.31 368 ALA A C 1
ATOM 3013 O O . ALA A 1 368 ? 72.743 12.408 -64.365 1.00 71.31 368 ALA A O 1
ATOM 3014 N N . LEU A 1 369 ? 70.796 11.323 -64.628 1.00 66.31 369 LEU A N 1
ATOM 3015 C CA . LEU A 1 369 ? 71.201 10.568 -65.815 1.00 66.31 369 LEU A CA 1
ATOM 3016 C C . LEU A 1 369 ? 71.327 11.469 -67.050 1.00 66.31 369 LEU A C 1
ATOM 3018 O O . LEU A 1 369 ? 72.300 11.331 -67.785 1.00 66.31 369 LEU A O 1
ATOM 3022 N N . LEU A 1 370 ? 70.423 12.433 -67.240 1.00 65.06 370 LEU A N 1
ATOM 3023 C CA . LEU A 1 370 ? 70.509 13.423 -68.321 1.00 65.06 370 LEU A CA 1
ATOM 3024 C C . LEU A 1 370 ? 71.734 14.342 -68.174 1.00 65.06 370 LEU A C 1
ATOM 3026 O O . LEU A 1 370 ? 72.445 14.573 -69.147 1.00 65.06 370 LEU A O 1
ATOM 3030 N N . ILE A 1 371 ? 72.047 14.800 -66.958 1.00 67.38 371 ILE A N 1
ATOM 3031 C CA . ILE A 1 371 ? 73.228 15.642 -66.681 1.00 67.38 371 ILE A CA 1
ATOM 3032 C C . ILE A 1 371 ? 74.536 14.833 -66.770 1.00 67.38 371 ILE A C 1
ATOM 3034 O O . ILE A 1 371 ? 75.572 15.347 -67.191 1.00 67.38 371 ILE A O 1
ATOM 3038 N N . LYS A 1 372 ? 74.519 13.548 -66.392 1.00 62.56 372 LYS A N 1
ATOM 3039 C CA . LYS A 1 372 ? 75.677 12.654 -66.560 1.00 62.56 372 LYS A CA 1
ATOM 3040 C C . LYS A 1 372 ? 75.910 12.298 -68.033 1.00 62.56 372 LYS A C 1
ATOM 3042 O O . LYS A 1 372 ? 77.058 12.226 -68.458 1.00 62.56 372 LYS A O 1
ATOM 3047 N N . SER A 1 373 ? 74.836 12.143 -68.808 1.00 52.75 373 SER A N 1
ATOM 3048 C CA . SER A 1 373 ? 74.869 11.960 -70.262 1.00 52.75 373 SER A CA 1
ATOM 3049 C C . SER A 1 373 ? 75.438 13.184 -70.985 1.00 52.75 373 SER A C 1
ATOM 3051 O O . SER A 1 373 ? 76.211 13.006 -71.919 1.00 52.75 373 SER A O 1
ATOM 3053 N N . SER A 1 374 ? 75.110 14.410 -70.557 1.00 50.78 374 SER A N 1
ATOM 3054 C CA . SER A 1 374 ? 75.643 15.630 -71.185 1.00 50.78 374 SER A CA 1
ATOM 3055 C C . SER A 1 374 ? 77.114 15.888 -70.837 1.00 50.78 374 SER A C 1
ATOM 3057 O O . SER A 1 374 ? 77.857 16.419 -71.648 1.00 50.78 374 SER A O 1
ATOM 3059 N N . LYS A 1 375 ? 77.586 15.463 -69.655 1.00 54.47 375 LYS A N 1
ATOM 3060 C CA . LYS A 1 375 ? 79.015 15.559 -69.299 1.00 54.47 375 LYS A CA 1
ATOM 3061 C C . LYS A 1 375 ? 79.909 14.542 -70.014 1.00 54.47 375 LYS A C 1
ATOM 3063 O O . LYS A 1 375 ? 81.103 14.790 -70.123 1.00 54.47 375 LYS A O 1
ATOM 3068 N N . MET A 1 376 ? 79.366 13.420 -70.493 1.00 50.59 376 MET A N 1
ATOM 3069 C CA . MET A 1 376 ? 80.128 12.458 -71.304 1.00 50.59 376 MET A CA 1
ATOM 3070 C C . MET A 1 376 ? 80.215 12.850 -72.787 1.00 50.59 376 MET A C 1
ATOM 3072 O O . MET A 1 376 ? 81.102 12.343 -73.463 1.00 50.59 376 MET A O 1
ATOM 3076 N N . SER A 1 377 ? 79.362 13.752 -73.293 1.00 49.84 377 SER A N 1
ATOM 3077 C CA . SER A 1 377 ? 79.477 14.263 -74.672 1.00 49.84 377 SER A CA 1
ATOM 3078 C C . SER A 1 377 ? 80.471 15.417 -74.829 1.00 49.84 377 SER A C 1
ATOM 3080 O O . SER A 1 377 ? 80.935 15.646 -75.936 1.00 49.84 377 SER A O 1
ATOM 3082 N N . ASP A 1 378 ? 80.836 16.104 -73.741 1.00 51.12 378 ASP A N 1
ATOM 3083 C CA . ASP A 1 378 ? 81.782 17.236 -73.764 1.00 51.12 378 ASP A CA 1
ATOM 3084 C C . ASP A 1 378 ? 83.241 16.813 -73.495 1.00 51.12 378 ASP A C 1
ATOM 3086 O O . ASP A 1 378 ? 84.118 17.648 -73.281 1.00 51.12 378 ASP A O 1
ATOM 3090 N N . THR A 1 379 ? 83.522 15.504 -73.473 1.00 51.00 379 THR A N 1
ATOM 3091 C CA . THR A 1 379 ? 84.890 14.957 -73.437 1.00 51.00 379 THR A CA 1
ATOM 3092 C C . THR A 1 379 ? 85.088 13.970 -74.588 1.00 51.00 379 THR A C 1
ATOM 3094 O O . THR A 1 379 ? 85.292 12.777 -74.370 1.00 51.00 379 THR A O 1
ATOM 3097 N N . GLN A 1 380 ? 84.994 14.471 -75.820 1.00 35.00 380 GLN A N 1
ATOM 3098 C CA . GLN A 1 380 ? 85.561 13.845 -77.016 1.00 35.00 380 GLN A CA 1
ATOM 3099 C C . GLN A 1 380 ? 86.182 14.905 -77.916 1.00 35.00 380 GLN A C 1
ATOM 3101 O O . GLN A 1 380 ? 85.532 15.955 -78.112 1.00 35.00 380 GLN A O 1
#

Radius of gyration: 63.7 Å; Cα contacts (8 Å, |Δi|>4): 215; chains: 1; bounding box: 130×38×184 Å